Protein 8ZBO (pdb70)

Nearest PDB structures (foldseek):
  8zbo-assembly1_C  TM=1.005E+00  e=2.434E-47  Stylocoeniella armata
  8pei-assembly2_B  TM=9.974E-01  e=9.438E-43  Stylocoeniella armata
  8u22-assembly1_A  TM=9.837E-01  e=3.611E-34  Corynactis californica
  7swu-assembly1_A  TM=9.879E-01  e=1.272E-33  Stylophora pistillata
  8u24-assembly1_A  TM=9.812E-01  e=9.673E-34  Corynactis californica

B-factor: mean 27.77, std 12.43, range [9.52, 83.27]

Solvent-accessible surface area: 16953 Å² total

Foldseek 3Di:
DQDQKFKEWEWEWEAAARQTWIKIKIWMARQQQLKIKIKMFIPGRPLDLWAPQVCQVVRAQSRANEDPPFDDLQVVLPPVGKKKKKWKAWPVGKIKIKIWGWHDDPRYTYIYMYMYIHDDDCPDCTSNRFFAAKDWWKWKWADDPNWIKTKIWIWTAGPVGHTIIMIMIMTMGRPDDDDHGHIWMKIKDKHKDDRPSGMIMMMMGIYIGRYD/DDQKFKEWEWEWEAAANQTWIKIKIWMARQQQLKIKIKMFTPPRPLPQWAPVVCQVVSAQSRANEPPGPQVVLPPVGKKKKKKKAWPQGKIWIKIWGWHDDPRYTYIYMYTYIHDDDCPDCTSNVFWAFKDWWKWKWAADPNWIKTKTWTWTAGHPGDIIIMIMIMTMGRPVDHIWMKIKGKHKDDRPSGMIMMMMGIYIGD

Secondary structure (DSSP, 8-state):
--SSEEEEEEEEEEETTEEEEEEEEEEEEGGGTEEEEEEEEEESPSPSS-THHHHTT--TTSSB----HHHHTTTT-EEEEEEEEETTS-EEEEEEEEEEETTEEEEEEEEEEE---TTSTTTTT-EEEEPPEEEEEEEETTEEEEEEEEEEEETTS-EEEEEEEEEEEE----SEEEEEEEEEES--SSEEEEEEEEEEE-/---SSEEEEEEEEEEETTEEEEEEEEEEEEGGGTEEEEEEEEEESPSPSS-GGGTGGG--TTSSBPPTTS--HHHHTTTT-EEEEEEEEETTS-EEEEEEEEEEETTEEEEEEEEEEE---TTSTTTTT-EEEEPPEEEEEEEETTEEEEEEEEEEEETTS-EEEEEEEEEEEESS--PPPPSEEEEEEEEEES--SSEEEEEEEEEEES--

Radius of gyration: 23.5 Å; Cα contacts (8 Å, |Δi|>4): 1172; chains: 2; bounding box: 64×72×38 Å

Sequence (414 aa):
YIPDDMELIFHMDGNVNGHYFTIVATGKAKPYEGKQNLKATVTKGAPLPFSTDILSTVMNRGIVHYPPGIPDYFKQSFPEGYSWERTMAFEDGGFGTVSADIKLKDNTFIHTSMFHGTNFPADGPVMQRKTIQWEKSIEKMTVSDGIVKGDITMFLLLEGGGKYRAQFHTSYKAKKVVEMPQSHYVEHSIERTNDDGTQFELNEHAVARLNEIPDDMELIFHMDGNVNGHYFTIVATGKAKPYEGKQNLKATVTKGAPLPFSTDILSTVMNRGIVHYPPDYFKQSFPEGYSWERTMAFEDGGFGTVSSADIKLKDNTFIHTSMFHGTNFPADGPVMQRKTIQWEKSIEKMTVSDGIVKGDITMFLLLEGGGGKYRAQFHTSYKAKKPQSHYVEHSIERTNDDGTQFELNEHAVARL

Structure (mmCIF, N/CA/C/O backbone):
data_8ZBO
#
_entry.id   8ZBO
#
_cell.length_a   53.652
_cell.length_b   81.254
_cell.length_c   98.813
_cell.angle_alpha   90.00
_cell.angle_beta   90.00
_cell.angle_gamma   90.00
#
_symmetry.space_group_name_H-M   'P 21 21 21'
#
loop_
_entity.id
_entity.type
_entity.pdbx_description
1 polymer 'F97M variant of the biphotochromic fluorescent protein moxSAASoti'
2 non-polymer 'NITRATE ION'
3 non-polymer 1,2-ETHANEDIOL
4 non-polymer 'TRIETHYLENE GLYCOL'
5 water water
#
loop_
_atom_site.group_PDB
_atom_site.id
_atom_site.type_symbol
_atom_site.label_atom_id
_atom_site.label_alt_id
_atom_site.label_comp_id
_atom_site.label_asym_id
_atom_site.label_entity_id
_atom_site.label_seq_id
_atom_site.pdbx_PDB_ins_code
_atom_site.Cartn_x
_atom_site.Cartn_y
_atom_site.Cartn_z
_atom_site.occupancy
_atom_site.B_iso_or_equiv
_atom_site.auth_seq_id
_atom_site.auth_comp_id
_atom_site.auth_asym_id
_atom_site.auth_atom_id
_atom_site.pdbx_PDB_model_num
ATOM 1 N N . TYR A 1 8 ? 15.785 7.995 -5.616 1.00 55.61 7 TYR C N 1
ATOM 2 C CA . TYR A 1 8 ? 15.355 9.116 -6.520 1.00 54.52 7 TYR C CA 1
ATOM 3 C C . TYR A 1 8 ? 13.957 9.617 -6.145 1.00 50.31 7 TYR C C 1
ATOM 4 O O . TYR A 1 8 ? 13.704 10.823 -6.224 1.00 52.26 7 TYR C O 1
ATOM 13 N N . ILE A 1 9 ? 13.040 8.687 -5.829 1.00 44.11 8 ILE C N 1
ATOM 14 C CA . ILE A 1 9 ? 11.678 9.010 -5.442 1.00 36.92 8 ILE C CA 1
ATOM 15 C C . ILE A 1 9 ? 11.603 8.789 -3.926 1.00 36.89 8 ILE C C 1
ATOM 16 O O . ILE A 1 9 ? 11.680 7.649 -3.426 1.00 33.09 8 ILE C O 1
ATOM 21 N N . PRO A 1 10 ? 11.661 9.879 -3.120 1.00 35.42 9 PRO C N 1
ATOM 22 C CA . PRO A 1 10 ? 11.564 9.752 -1.665 1.00 35.98 9 PRO C CA 1
ATOM 23 C C . PRO A 1 10 ? 10.083 9.562 -1.313 1.00 31.09 9 PRO C C 1
ATOM 24 O O . PRO A 1 10 ? 9.217 9.564 -2.186 1.00 25.59 9 PRO C O 1
ATOM 28 N N . ASP A 1 11 ? 9.846 9.287 -0.036 1.00 29.44 10 ASP C N 1
ATOM 29 C CA . ASP A 1 11 ? 8.521 8.954 0.456 1.00 29.17 10 ASP C CA 1
ATOM 30 C C . ASP A 1 11 ? 7.590 10.154 0.356 1.00 26.39 10 ASP C C 1
ATOM 31 O O . ASP A 1 11 ? 6.389 9.947 0.187 1.00 25.28 10 ASP C O 1
ATOM 36 N N . ASP A 1 12 ? 8.125 11.376 0.552 1.00 26.22 11 ASP C N 1
ATOM 37 C CA . ASP A 1 12 ? 7.344 12.597 0.476 1.00 26.72 11 ASP C CA 1
ATOM 38 C C . ASP A 1 12 ? 7.946 13.502 -0.592 1.00 25.98 11 ASP C C 1
ATOM 39 O O . ASP A 1 12 ? 9.134 13.755 -0.541 1.00 26.11 11 ASP C O 1
ATOM 44 N N . MET A 1 13 ? 7.097 14.022 -1.460 1.00 22.70 12 MET C N 1
ATOM 45 C CA . MET A 1 13 ? 7.473 14.869 -2.572 1.00 25.15 12 MET C CA 1
ATOM 46 C C . MET A 1 13 ? 6.591 16.095 -2.687 1.00 24.41 12 MET C C 1
ATOM 47 O O . MET A 1 13 ? 5.423 16.062 -2.294 1.00 22.70 12 MET C O 1
ATOM 52 N N . GLU A 1 14 ? 7.188 17.164 -3.254 1.00 24.25 13 GLU C N 1
ATOM 53 C CA . GLU A 1 14 ? 6.466 18.360 -3.660 1.00 23.96 13 GLU C CA 1
ATOM 54 C C . GLU A 1 14 ? 6.063 18.214 -5.108 1.00 20.32 13 GLU C C 1
ATOM 55 O O . GLU A 1 14 ? 6.761 17.524 -5.844 1.00 17.13 13 GLU C O 1
ATOM 61 N N . LEU A 1 15 ? 5.002 18.928 -5.523 1.00 18.81 14 LEU C N 1
ATOM 62 C CA . LEU A 1 15 ? 4.479 18.891 -6.887 1.00 16.70 14 LEU C CA 1
ATOM 63 C C . LEU A 1 15 ? 4.364 20.325 -7.369 1.00 17.52 14 LEU C C 1
ATOM 64 O O . LEU A 1 15 ? 3.868 21.201 -6.642 1.00 15.83 14 LEU C O 1
ATOM 69 N N . ILE A 1 16 ? 4.791 20.552 -8.611 1.00 17.01 15 ILE C N 1
ATOM 70 C CA . ILE A 1 16 ? 4.584 21.817 -9.283 1.00 19.19 15 ILE C CA 1
ATOM 71 C C . ILE A 1 16 ? 3.943 21.508 -10.629 1.00 18.04 15 ILE C C 1
ATOM 72 O O . ILE A 1 16 ? 4.403 20.577 -11.293 1.00 16.45 15 ILE C O 1
ATOM 77 N N . PHE A 1 17 ? 2.931 22.316 -11.047 1.00 15.75 16 PHE C N 1
ATOM 78 C CA . PHE A 1 17 ? 2.243 22.108 -12.317 1.00 15.11 16 PHE C CA 1
ATOM 79 C C . PHE A 1 17 ? 2.181 23.403 -13.118 1.00 15.78 16 PHE C C 1
ATOM 80 O O . PHE A 1 17 ? 1.953 24.477 -12.563 1.00 15.58 16 PHE C O 1
ATOM 88 N N . HIS A 1 18 ? 2.359 23.276 -14.452 1.00 15.09 17 HIS C N 1
ATOM 89 C CA . HIS A 1 18 ? 2.007 24.299 -15.407 1.00 15.81 17 HIS C CA 1
ATOM 90 C C . HIS A 1 18 ? 1.203 23.598 -16.487 1.00 15.87 17 HIS C C 1
ATOM 91 O O . HIS A 1 18 ? 1.734 22.641 -17.083 1.00 16.49 17 HIS C O 1
ATOM 98 N N . MET A 1 19 ? 0.055 24.181 -16.818 1.00 16.41 18 MET C N 1
ATOM 99 C CA . MET A 1 19 ? -0.789 23.705 -17.909 1.00 16.31 18 MET C CA 1
ATOM 100 C C . MET A 1 19 ? -1.196 24.860 -18.820 1.00 17.33 18 MET C C 1
ATOM 101 O O . MET A 1 19 ? -1.670 25.911 -18.322 1.00 15.87 18 MET C O 1
ATOM 106 N N . ASP A 1 20 ? -0.957 24.667 -20.134 1.00 16.51 19 ASP C N 1
ATOM 107 C CA . ASP A 1 20 ? -1.518 25.487 -21.198 1.00 20.67 19 ASP C CA 1
ATOM 108 C C . ASP A 1 20 ? -2.683 24.705 -21.841 1.00 22.52 19 ASP C C 1
ATOM 109 O O . ASP A 1 20 ? -2.547 23.534 -22.199 1.00 18.76 19 ASP C O 1
ATOM 114 N N . GLY A 1 21 ? -3.825 25.360 -22.036 1.00 20.84 20 GLY C N 1
ATOM 115 C CA . GLY A 1 21 ? 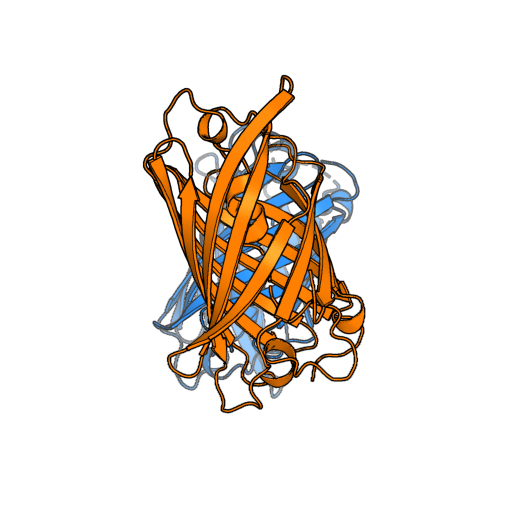-4.906 24.639 -22.668 1.00 22.08 20 GLY C CA 1
ATOM 116 C C . GLY A 1 21 ? -5.878 25.499 -23.474 1.00 21.19 20 GLY C C 1
ATOM 117 O O . GLY A 1 21 ? -5.847 26.732 -23.415 1.00 17.25 20 GLY C O 1
ATOM 118 N N . ASN A 1 22 ? -6.748 24.786 -24.173 1.00 18.47 21 ASN C N 1
ATOM 119 C CA . ASN A 1 22 ? -7.823 25.366 -24.940 1.00 20.45 21 ASN C CA 1
ATOM 120 C C . ASN A 1 22 ? -9.014 24.402 -24.865 1.00 21.16 21 ASN C C 1
ATOM 121 O O . ASN A 1 22 ? -8.868 23.256 -25.260 1.00 19.51 21 ASN C O 1
ATOM 126 N N . VAL A 1 23 ? -10.228 24.861 -24.503 1.00 20.66 22 VAL C N 1
ATOM 127 C CA . VAL A 1 23 ? -11.424 24.029 -24.589 1.00 17.96 22 VAL C CA 1
ATOM 128 C C . VAL A 1 23 ? -12.431 24.767 -25.403 1.00 19.46 22 VAL C C 1
ATOM 129 O O . VAL A 1 23 ? -12.773 25.889 -25.048 1.00 20.72 22 VAL C O 1
ATOM 133 N N . ASN A 1 24 ? -12.813 24.217 -26.564 1.00 21.69 23 ASN C N 1
ATOM 134 C CA . ASN A 1 24 ? -13.812 24.846 -27.432 1.00 22.44 23 ASN C CA 1
ATOM 135 C C . ASN A 1 24 ? -13.374 26.241 -27.884 1.00 24.05 23 ASN C C 1
ATOM 136 O O . ASN A 1 24 ? -14.214 27.111 -28.063 1.00 20.60 23 ASN C O 1
ATOM 141 N N . GLY A 1 25 ? -12.070 26.482 -28.014 1.00 22.00 24 GLY C N 1
ATOM 142 C CA . GLY A 1 25 ? -11.550 27.804 -28.384 1.00 24.07 24 GLY C CA 1
ATOM 143 C C . GLY A 1 25 ? -11.304 28.762 -27.190 1.00 22.95 24 GLY C C 1
ATOM 144 O O . GLY A 1 25 ? -10.846 29.910 -27.397 1.00 24.34 24 GLY C O 1
ATOM 145 N N . HIS A 1 26 ? -11.647 28.371 -25.961 1.00 21.78 25 HIS C N 1
ATOM 146 C CA . HIS A 1 26 ? -11.340 29.222 -24.810 1.00 22.53 25 HIS C CA 1
ATOM 147 C C . HIS A 1 26 ? -9.947 28.816 -24.309 1.00 21.19 25 HIS C C 1
ATOM 148 O O . HIS A 1 26 ? -9.849 27.746 -23.718 1.00 19.40 25 HIS C O 1
ATOM 155 N N . TYR A 1 27 ? -8.981 29.740 -24.355 1.00 21.41 26 TYR C N 1
ATOM 156 C CA . TYR A 1 27 ? -7.616 29.490 -23.914 1.00 20.71 26 TYR C CA 1
ATOM 157 C C . TYR A 1 27 ? -7.500 29.791 -22.434 1.00 21.50 26 TYR C C 1
ATOM 158 O O . TYR A 1 27 ? -8.136 30.740 -21.897 1.00 20.16 26 TYR C O 1
ATOM 167 N N . PHE A 1 28 ? -6.637 29.024 -21.762 1.00 17.66 27 PHE C N 1
ATOM 168 C CA . PHE A 1 28 ? -6.348 29.244 -20.354 1.00 16.87 27 PHE C CA 1
ATOM 169 C C . PHE A 1 28 ? -4.948 28.760 -19.997 1.00 16.52 27 PHE C C 1
ATOM 170 O O . PHE A 1 28 ? -4.383 27.951 -20.720 1.00 15.39 27 PHE C O 1
ATOM 178 N N . THR A 1 29 ? -4.516 29.169 -18.800 1.00 16.55 28 THR C N 1
ATOM 179 C CA . THR A 1 29 ? -3.310 28.656 -18.159 1.00 15.70 28 THR C CA 1
ATOM 180 C C . THR A 1 29 ? -3.635 28.375 -16.711 1.00 15.80 28 THR C C 1
ATOM 181 O O . THR A 1 29 ? -4.364 29.176 -16.082 1.00 17.30 28 THR C O 1
ATOM 185 N N . ILE A 1 30 ? -3.048 27.291 -16.179 1.00 14.65 29 ILE C N 1
ATOM 186 C CA . ILE A 1 30 ? -3.187 26.870 -14.811 1.00 15.91 29 ILE C CA 1
ATOM 187 C C . ILE A 1 30 ? -1.803 26.644 -14.245 1.00 19.14 29 ILE C C 1
ATOM 188 O O . ILE A 1 30 ? -0.980 26.041 -14.911 1.00 17.23 29 ILE C O 1
ATOM 193 N N . VAL A 1 31 ? -1.581 27.180 -13.035 1.00 20.65 30 VAL C N 1
ATOM 194 C CA . VAL A 1 31 ? -0.467 26.793 -12.201 1.00 20.35 30 VAL C CA 1
ATOM 195 C C . VAL A 1 31 ? -1.038 26.089 -10.964 1.00 20.54 30 VAL C C 1
ATOM 196 O O . VAL A 1 31 ? -2.192 26.314 -10.593 1.00 19.88 30 VAL C O 1
ATOM 200 N N . ALA A 1 32 ? -0.239 25.215 -10.390 1.00 17.17 31 ALA C N 1
ATOM 201 C CA . ALA A 1 32 ? -0.655 24.502 -9.214 1.00 16.81 31 ALA C CA 1
ATOM 202 C C . ALA A 1 32 ? 0.545 24.003 -8.447 1.00 15.29 31 ALA C C 1
ATOM 203 O O . ALA A 1 32 ? 1.649 23.856 -8.979 1.00 14.18 31 ALA C O 1
ATOM 205 N N . THR A 1 33 ? 0.335 23.862 -7.114 1.00 19.45 32 THR C N 1
ATOM 206 C CA . THR A 1 33 ? 1.294 23.214 -6.235 1.00 18.39 32 THR C CA 1
ATOM 207 C C . THR A 1 33 ? 0.601 22.196 -5.377 1.00 18.30 32 THR C C 1
ATOM 208 O O . THR A 1 33 ? -0.597 22.290 -5.112 1.00 17.51 32 THR C O 1
ATOM 212 N N . GLY A 1 34 ? 1.389 21.205 -4.958 1.00 19.59 33 GLY C N 1
ATOM 213 C CA . GLY A 1 34 ? 0.839 20.161 -4.115 1.00 18.87 33 GLY C CA 1
ATOM 214 C C . GLY A 1 34 ? 1.897 19.246 -3.526 1.00 18.33 33 GLY C C 1
ATOM 215 O O . GLY A 1 34 ? 3.038 19.585 -3.444 1.00 18.77 33 GLY C O 1
ATOM 216 N N . LYS A 1 35 ? 1.472 18.073 -3.086 1.00 17.09 34 LYS C N 1
ATOM 217 C CA . LYS A 1 35 ? 2.316 17.188 -2.333 1.00 18.36 34 LYS C CA 1
ATOM 218 C C . LYS A 1 35 ? 1.929 15.776 -2.679 1.00 16.71 34 LYS C C 1
ATOM 219 O O . LYS A 1 35 ? 0.765 15.531 -3.058 1.00 15.41 34 LYS C O 1
ATOM 225 N N . ALA A 1 36 ? 2.882 14.869 -2.528 1.00 17.46 35 ALA C N 1
ATOM 226 C CA . ALA A 1 36 ? 2.616 13.439 -2.744 1.00 17.04 35 ALA C CA 1
ATOM 227 C C . ALA A 1 36 ? 3.391 12.561 -1.777 1.00 20.16 35 ALA C C 1
ATOM 228 O O . ALA A 1 36 ? 4.443 12.925 -1.264 1.00 21.17 35 ALA C O 1
ATOM 230 N N . LYS A 1 37 ? 2.835 11.354 -1.613 1.00 20.47 36 LYS C N 1
ATOM 231 C CA . LYS A 1 37 ? 3.467 10.226 -1.021 1.00 22.11 36 LYS C CA 1
ATOM 232 C C . LYS A 1 37 ? 3.359 9.128 -2.093 1.00 22.91 36 LYS C C 1
ATOM 233 O O . LYS A 1 37 ? 2.397 8.338 -2.100 1.00 18.50 36 LYS C O 1
ATOM 239 N N . PRO A 1 38 ? 4.374 9.035 -2.994 1.00 22.98 37 PRO C N 1
ATOM 240 C CA . PRO A 1 38 ? 4.311 8.130 -4.148 1.00 22.78 37 PRO C CA 1
ATOM 241 C C . PRO A 1 38 ? 4.094 6.638 -3.823 1.00 22.08 37 PRO C C 1
ATOM 242 O O . PRO A 1 38 ? 3.297 5.977 -4.529 1.00 19.89 37 PRO C O 1
ATOM 246 N N . TYR A 1 39 ? 4.718 6.161 -2.758 1.00 23.28 38 TYR C N 1
ATOM 247 C CA . TYR A 1 39 ? 4.616 4.754 -2.367 1.00 26.09 38 TYR C CA 1
ATOM 248 C C . TYR A 1 39 ? 3.229 4.452 -1.755 1.00 27.86 38 TYR C C 1
ATOM 249 O O . TYR A 1 39 ? 2.802 3.304 -1.804 1.00 27.02 38 TYR C O 1
ATOM 258 N N . GLU A 1 40 ? 2.498 5.470 -1.240 1.00 26.50 39 GLU C N 1
ATOM 259 C CA . GLU A 1 40 ? 1.120 5.304 -0.798 1.00 25.02 39 GLU C CA 1
ATOM 260 C C . GLU A 1 40 ? 0.095 5.650 -1.873 1.00 23.52 39 GLU C C 1
ATOM 261 O O . GLU A 1 40 ? -1.087 5.594 -1.597 1.00 22.72 39 GLU C O 1
ATOM 267 N N . GLY A 1 41 ? 0.540 5.956 -3.102 1.00 21.74 40 GLY C N 1
ATOM 268 C CA . GLY A 1 41 ? -0.285 6.342 -4.222 1.00 21.24 40 GLY C CA 1
ATOM 269 C C . GLY A 1 41 ? -1.125 7.586 -3.981 1.00 17.96 40 GLY C C 1
ATOM 270 O O . GLY A 1 41 ? -2.157 7.674 -4.630 1.00 20.09 40 GLY C O 1
ATOM 271 N N . LYS A 1 42 ? -0.689 8.504 -3.088 1.00 18.92 41 LYS C N 1
ATOM 272 C CA . LYS A 1 42 ? -1.484 9.647 -2.632 1.00 18.79 41 LYS C CA 1
ATOM 273 C C . LYS A 1 42 ? -0.898 10.942 -3.184 1.00 17.84 41 LYS C C 1
ATOM 274 O O . LYS A 1 42 ? 0.310 11.171 -3.126 1.00 16.28 41 LYS C O 1
ATOM 280 N N . GLN A 1 43 ? -1.786 11.815 -3.633 1.00 17.37 42 GLN C N 1
ATOM 281 C CA . GLN A 1 43 ? -1.349 13.158 -3.973 1.00 18.19 42 GLN C CA 1
ATOM 282 C C . GLN A 1 43 ? -2.507 14.131 -3.918 1.00 17.09 42 GLN C C 1
ATOM 283 O O . GLN A 1 43 ? -3.661 13.736 -3.990 1.00 17.07 42 GLN C O 1
ATOM 289 N N . ASN A 1 44 ? -2.170 15.424 -3.766 1.00 17.56 43 ASN C N 1
ATOM 290 C CA . ASN A 1 44 ? -3.178 16.466 -3.775 1.00 17.62 43 ASN C CA 1
ATOM 291 C C . ASN A 1 44 ? -2.527 17.722 -4.333 1.00 16.68 43 ASN C C 1
ATOM 292 O O . ASN A 1 44 ? -1.296 17.919 -4.246 1.00 16.43 43 ASN C O 1
ATOM 297 N N . LEU A 1 45 ? -3.375 18.635 -4.765 1.00 15.45 44 LEU C N 1
ATOM 298 C CA . LEU A 1 45 ? -2.853 19.918 -5.222 1.00 17.15 44 LEU C CA 1
ATOM 299 C C . LEU A 1 45 ? -3.898 21.007 -5.027 1.00 17.34 44 LEU C C 1
ATOM 300 O O . LEU A 1 45 ? -5.100 20.708 -4.879 1.00 15.56 44 LEU C O 1
ATOM 305 N N . LYS A 1 46 ? -3.395 22.242 -5.105 1.00 15.57 45 LYS C N 1
ATOM 306 C CA . LYS A 1 46 ? -4.262 23.400 -5.298 1.00 15.73 45 LYS C CA 1
ATOM 307 C C . LYS A 1 46 ? -3.826 24.196 -6.535 1.00 15.63 45 LYS C C 1
ATOM 308 O O . LYS A 1 46 ? -2.631 24.499 -6.681 1.00 14.89 45 LYS C O 1
ATOM 314 N N . ALA A 1 47 ? -4.799 24.537 -7.360 1.00 14.48 46 ALA C N 1
ATOM 315 C CA . ALA A 1 47 ? -4.598 25.091 -8.680 1.00 17.20 46 ALA C CA 1
ATOM 316 C C . ALA A 1 47 ? -5.198 26.500 -8.746 1.00 18.79 46 ALA C C 1
ATOM 317 O O . ALA A 1 47 ? -6.276 26.770 -8.127 1.00 16.72 46 ALA C O 1
ATOM 319 N N . THR A 1 48 ? -4.514 27.369 -9.515 1.00 17.01 47 THR C N 1
ATOM 320 C CA . THR A 1 48 ? -4.962 28.694 -9.843 1.00 18.18 47 THR C CA 1
ATOM 321 C C . THR A 1 48 ? -4.930 28.872 -11.355 1.00 18.21 47 THR C C 1
ATOM 322 O O . THR A 1 48 ? -3.920 28.606 -12.007 1.00 17.40 47 THR C O 1
ATOM 326 N N . VAL A 1 49 ? -6.048 29.352 -11.880 1.00 15.95 48 VAL C N 1
ATOM 327 C CA . VAL A 1 49 ? -6.194 29.731 -13.270 1.00 16.27 48 VAL C CA 1
ATOM 328 C C . VAL A 1 49 ? -5.626 31.129 -13.441 1.00 16.80 48 VAL C C 1
ATOM 329 O O . VAL A 1 49 ? -6.239 32.085 -12.982 1.00 16.68 48 VAL C O 1
ATOM 333 N N . THR A 1 50 ? -4.452 31.263 -14.098 1.00 15.13 49 THR C N 1
ATOM 334 C CA . THR A 1 50 ? -3.783 32.550 -14.219 1.00 16.82 49 THR C CA 1
ATOM 335 C C . THR A 1 50 ? -4.115 33.258 -15.518 1.00 17.69 49 THR C C 1
ATOM 336 O O . THR A 1 50 ? -3.823 34.455 -15.610 1.00 21.72 49 THR C O 1
ATOM 340 N N . LYS A 1 51 ? -4.677 32.566 -16.505 1.00 17.18 50 LYS C N 1
ATOM 341 C CA . LYS A 1 51 ? -5.128 33.195 -17.734 1.00 20.62 50 LYS C CA 1
ATOM 342 C C . LYS A 1 51 ? -6.440 32.514 -18.113 1.00 19.07 50 LYS C C 1
ATOM 343 O O . LYS A 1 51 ? -6.507 31.296 -18.016 1.00 16.89 50 LYS C O 1
ATOM 347 N N . GLY A 1 52 ? -7.461 33.328 -18.466 1.00 19.57 51 GLY C N 1
ATOM 348 C CA . GLY A 1 52 ? -8.701 32.744 -18.966 1.00 20.95 51 GLY C CA 1
ATOM 349 C C . GLY A 1 52 ? -9.640 32.261 -17.846 1.00 20.08 51 GLY C C 1
ATOM 350 O O . GLY A 1 52 ? -10.601 31.496 -18.075 1.00 19.61 51 GLY C O 1
ATOM 351 N N . ALA A 1 53 ? -9.515 32.890 -16.670 1.00 18.81 52 ALA C N 1
ATOM 352 C CA . ALA A 1 53 ? -10.375 32.560 -15.547 1.00 17.81 52 ALA C CA 1
ATOM 353 C C . ALA A 1 53 ? -11.637 33.441 -15.633 1.00 20.67 52 ALA C C 1
ATOM 354 O O . ALA A 1 53 ? -11.519 34.555 -16.099 1.00 19.86 52 ALA C O 1
ATOM 356 N N . PRO A 1 54 ? -12.838 33.062 -15.129 1.00 21.79 53 PRO C N 1
ATOM 357 C CA . PRO A 1 54 ? -13.116 31.720 -14.621 1.00 23.08 53 PRO C CA 1
ATOM 358 C C . PRO A 1 54 ? -13.239 30.750 -15.774 1.00 22.31 53 PRO C C 1
ATOM 359 O O . PRO A 1 54 ? -13.632 31.146 -16.846 1.00 21.56 53 PRO C O 1
ATOM 363 N N . LEU A 1 55 ? -12.869 29.490 -15.542 1.00 21.84 54 LEU C N 1
ATOM 364 C CA . LEU A 1 55 ? -13.014 28.449 -16.537 1.00 20.32 54 LEU C CA 1
ATOM 365 C C . LEU A 1 55 ? -14.483 28.367 -16.885 1.00 23.35 54 LEU C C 1
ATOM 366 O O . LEU A 1 55 ? -15.290 28.134 -16.004 1.00 23.34 54 LEU C O 1
ATOM 371 N N . PRO A 1 56 ? -14.860 28.513 -18.173 1.00 25.27 55 PRO C N 1
ATOM 372 C CA . PRO A 1 56 ? -16.247 28.300 -18.599 1.00 26.54 55 PRO C CA 1
ATOM 373 C C . PRO A 1 56 ? -16.635 26.867 -18.999 1.00 24.04 55 PRO C C 1
ATOM 374 O O . PRO A 1 56 ? -17.664 26.666 -19.635 1.00 35.02 55 PRO C O 1
ATOM 378 N N . PHE A 1 57 ? -15.905 25.884 -18.508 1.00 18.50 56 PHE C N 1
ATOM 379 C CA . PHE A 1 57 ? -16.185 24.494 -18.736 1.00 19.89 56 PHE C CA 1
ATOM 380 C C . PHE A 1 57 ? -15.842 23.739 -17.461 1.00 21.94 56 PHE C C 1
ATOM 381 O O . PHE A 1 57 ? -15.176 24.289 -16.567 1.00 22.99 56 PHE C O 1
ATOM 389 N N . SER A 1 58 ? -16.307 22.471 -17.435 1.00 21.58 57 SER C N 1
ATOM 390 C CA . SER A 1 58 ? -16.104 21.552 -16.335 1.00 18.15 57 SER C CA 1
ATOM 391 C C . SER A 1 58 ? -14.615 21.385 -16.034 1.00 15.68 57 SER C C 1
ATOM 392 O O . SER A 1 58 ? -13.907 20.851 -16.855 1.00 16.42 57 SER C O 1
ATOM 395 N N . THR A 1 59 ? -14.220 21.634 -14.801 1.00 15.22 58 THR C N 1
ATOM 396 C CA . THR A 1 59 ? -12.872 21.326 -14.328 1.00 17.57 58 THR C CA 1
ATOM 397 C C . THR A 1 59 ? -12.548 19.833 -14.455 1.00 16.18 58 THR C C 1
ATOM 398 O O . THR A 1 59 ? -11.366 19.438 -14.646 1.00 14.80 58 THR C O 1
ATOM 402 N N . ASP A 1 60 ? -13.582 18.993 -14.337 1.00 15.42 59 ASP C N 1
ATOM 403 C CA . ASP A 1 60 ? -13.371 17.565 -14.371 1.00 16.22 59 ASP C CA 1
ATOM 404 C C . ASP A 1 60 ? -12.796 17.036 -15.708 1.00 14.40 59 ASP C C 1
ATOM 405 O O . ASP A 1 60 ? -12.278 15.918 -15.736 1.00 13.23 59 ASP C O 1
ATOM 410 N N . ILE A 1 61 ? -12.906 17.790 -16.815 1.00 16.56 60 ILE C N 1
ATOM 411 C CA . ILE A 1 61 ? -12.262 17.373 -18.043 1.00 18.17 60 ILE C CA 1
ATOM 412 C C . ILE A 1 61 ? -10.757 17.589 -17.981 1.00 17.01 60 ILE C C 1
ATOM 413 O O . ILE A 1 61 ? -10.043 16.946 -18.770 1.00 19.33 60 ILE C O 1
ATOM 418 N N . LEU A 1 62 ? -10.245 18.381 -17.040 1.00 16.22 61 LEU C N 1
ATOM 419 C CA . LEU A 1 62 ? -8.793 18.482 -16.970 1.00 16.16 61 LEU C CA 1
ATOM 420 C C . LEU A 1 62 ? -8.172 17.937 -15.691 1.00 15.42 61 LEU C C 1
ATOM 421 O O . LEU A 1 62 ? -6.943 17.926 -15.566 1.00 16.93 61 LEU C O 1
ATOM 426 N N . SER A 1 63 ? -8.992 17.482 -14.728 1.00 15.38 62 SER C N 1
ATOM 427 C CA . SER A 1 63 ? -8.448 17.061 -13.440 1.00 16.79 62 SER C CA 1
ATOM 428 C C . SER A 1 63 ? -7.503 15.863 -13.602 1.00 15.17 62 SER C C 1
ATOM 429 O O . SER A 1 63 ? -6.438 15.869 -12.963 1.00 17.09 62 SER C O 1
ATOM 432 N N . THR A 1 64 ? -7.767 14.970 -14.596 1.00 15.13 63 THR C N 1
ATOM 433 C CA . THR A 1 64 ? -6.924 13.808 -14.801 1.00 16.48 63 THR C CA 1
ATOM 434 C C . THR A 1 64 ? -5.630 14.167 -15.551 1.00 16.42 63 THR C C 1
ATOM 435 O O . THR A 1 64 ? -4.712 13.339 -15.665 1.00 15.11 63 THR C O 1
ATOM 439 N N . VAL A 1 65 ? -5.564 15.376 -16.135 1.00 18.03 64 VAL C N 1
ATOM 440 C CA . VAL A 1 65 ? -4.350 15.908 -16.721 1.00 15.82 64 VAL C CA 1
ATOM 441 C C . VAL A 1 65 ? -3.320 16.108 -15.611 1.00 14.97 64 VAL C C 1
ATOM 442 O O . VAL A 1 65 ? -2.154 15.743 -15.735 1.00 18.49 64 VAL C O 1
ATOM 446 N N . MET A 1 66 ? -3.738 16.697 -14.495 1.00 16.33 65 MET C N 1
ATOM 447 C CA . MET A 1 66 ? -2.813 16.982 -13.414 1.00 19.58 65 MET C CA 1
ATOM 448 C C . MET A 1 66 ? -2.680 15.814 -12.449 1.00 18.60 65 MET C C 1
ATOM 449 O O . MET A 1 66 ? -1.614 15.729 -11.844 1.00 15.88 65 MET C O 1
ATOM 479 N N . ASN A 1 68 ? 0.078 11.404 -13.099 1.00 15.83 69 ASN C N 1
ATOM 480 C CA . ASN A 1 68 ? 1.461 10.993 -12.886 1.00 17.76 69 ASN C CA 1
ATOM 481 C C . ASN A 1 68 ? 1.386 9.582 -12.348 1.00 21.21 69 ASN C C 1
ATOM 482 O O . ASN A 1 68 ? 1.169 9.338 -11.154 1.00 21.58 69 ASN C O 1
ATOM 487 N N . ARG A 1 69 ? 1.706 8.635 -13.229 1.00 21.97 70 ARG C N 1
ATOM 488 C CA . ARG A 1 69 ? 1.575 7.217 -12.858 1.00 26.47 70 ARG C CA 1
ATOM 489 C C . ARG A 1 69 ? 2.741 6.766 -11.998 1.00 20.59 70 ARG C C 1
ATOM 490 O O . ARG A 1 69 ? 2.777 5.640 -11.555 1.00 20.63 70 ARG C O 1
ATOM 498 N N . GLY A 1 70 ? 3.716 7.643 -11.683 1.00 21.01 71 GLY C N 1
ATOM 499 C CA . GLY A 1 70 ? 4.664 7.422 -10.605 1.00 21.37 71 GLY C CA 1
ATOM 500 C C . GLY A 1 70 ? 4.043 7.486 -9.196 1.00 20.21 71 GLY C C 1
ATOM 501 O O . GLY A 1 70 ? 4.626 7.003 -8.233 1.00 21.68 71 GLY C O 1
ATOM 502 N N . ILE A 1 71 ? 2.849 8.044 -9.059 1.00 20.10 72 ILE C N 1
ATOM 503 C CA . ILE A 1 71 ? 2.201 8.226 -7.773 1.00 19.36 72 ILE C CA 1
ATOM 504 C C . ILE A 1 71 ? 1.089 7.195 -7.677 1.00 20.57 72 ILE C C 1
ATOM 505 O O . ILE A 1 71 ? -0.102 7.493 -7.872 1.00 21.27 72 ILE C O 1
ATOM 510 N N . VAL A 1 72 ? 1.543 5.962 -7.579 1.00 20.72 73 VAL C N 1
ATOM 511 C CA . VAL A 1 72 ? 0.691 4.783 -7.519 1.00 20.91 73 VAL C CA 1
ATOM 512 C C . VAL A 1 72 ? 1.364 3.867 -6.522 1.00 19.66 73 VAL C C 1
ATOM 513 O O . VAL A 1 72 ? 2.586 3.735 -6.577 1.00 20.44 73 VAL C O 1
ATOM 517 N N . HIS A 1 73 ? 0.584 3.233 -5.633 1.00 20.01 74 HIS C N 1
ATOM 518 C CA . HIS A 1 73 ? 1.120 2.197 -4.799 1.00 21.60 74 HIS C CA 1
ATOM 519 C C . HIS A 1 73 ? 1.246 0.950 -5.671 1.00 24.19 74 HIS C C 1
ATOM 520 O O . HIS A 1 73 ? 0.221 0.402 -6.113 1.00 22.59 74 HIS C O 1
ATOM 527 N N . TYR A 1 74 ? 2.507 0.518 -5.906 1.00 27.57 75 TYR C N 1
ATOM 528 C CA . TYR A 1 74 ? 2.793 -0.751 -6.593 1.00 30.53 75 TYR C CA 1
ATOM 529 C C . TYR A 1 74 ? 3.195 -1.778 -5.558 1.00 32.85 75 TYR C C 1
ATOM 530 O O . TYR A 1 74 ? 4.147 -1.507 -4.893 1.00 35.66 75 TYR C O 1
ATOM 539 N N . PRO A 1 75 ? 2.540 -2.963 -5.475 1.00 33.83 76 PRO C N 1
ATOM 540 C CA . PRO A 1 75 ? 2.901 -3.987 -4.521 1.00 40.17 76 PRO C CA 1
ATOM 541 C C . PRO A 1 75 ? 4.111 -4.735 -5.084 1.00 43.29 76 PRO C C 1
ATOM 542 O O . PRO A 1 75 ? 4.412 -4.641 -6.283 1.00 40.21 76 PRO C O 1
ATOM 546 N N . PRO A 1 76 ? 4.782 -5.579 -4.289 1.00 48.51 77 PRO C N 1
ATOM 547 C CA . PRO A 1 76 ? 5.859 -6.411 -4.845 1.00 54.08 77 PRO C CA 1
ATOM 548 C C . PRO A 1 76 ? 5.355 -7.249 -6.031 1.00 53.42 77 PRO C C 1
ATOM 549 O O . PRO A 1 76 ? 4.210 -7.702 -6.035 1.00 57.65 77 PRO C O 1
ATOM 553 N N . GLY A 1 77 ? 6.166 -7.399 -7.082 1.00 52.95 78 GLY C N 1
ATOM 554 C CA . GLY A 1 77 ? 5.883 -8.407 -8.098 1.00 52.55 78 GLY C CA 1
ATOM 555 C C . GLY A 1 77 ? 5.242 -7.848 -9.366 1.00 49.50 78 GLY C C 1
ATOM 556 O O . GLY A 1 77 ? 5.187 -8.551 -10.381 1.00 50.84 78 GLY C O 1
ATOM 557 N N . ILE A 1 78 ? 4.793 -6.593 -9.337 1.00 43.50 79 ILE C N 1
ATOM 558 C CA . ILE A 1 78 ? 4.558 -5.890 -10.591 1.00 44.69 79 ILE C CA 1
ATOM 559 C C . ILE A 1 78 ? 5.659 -4.836 -10.729 1.00 44.38 79 ILE C C 1
ATOM 560 O O . ILE A 1 78 ? 5.696 -3.902 -9.927 1.00 44.64 79 ILE C O 1
ATOM 565 N N . PRO A 1 79 ? 6.567 -4.955 -11.747 1.00 46.55 80 PRO C N 1
ATOM 566 C CA . PRO A 1 79 ? 7.458 -3.852 -12.122 1.00 46.48 80 PRO C CA 1
ATOM 567 C C . PRO A 1 79 ? 6.809 -2.467 -12.230 1.00 44.66 80 PRO C C 1
ATOM 568 O O . PRO A 1 79 ? 5.788 -2.310 -12.911 1.00 38.26 80 PRO C O 1
ATOM 572 N N . ASP A 1 80 ? 7.414 -1.495 -11.532 1.00 41.42 81 ASP C N 1
ATOM 573 C CA . ASP A 1 80 ? 6.937 -0.116 -11.558 1.00 40.09 81 ASP C CA 1
ATOM 574 C C . ASP A 1 80 ? 7.698 0.663 -12.637 1.00 36.26 81 ASP C C 1
ATOM 575 O O . ASP A 1 80 ? 8.753 1.232 -12.377 1.00 32.16 81 ASP C O 1
ATOM 580 N N . TYR A 1 81 ? 7.088 0.761 -13.837 1.00 38.55 82 TYR C N 1
ATOM 581 C CA . TYR A 1 81 ? 7.699 1.463 -14.971 1.00 36.02 82 TYR C CA 1
ATOM 582 C C . TYR A 1 81 ? 7.982 2.929 -14.613 1.00 36.21 82 TYR C C 1
ATOM 583 O O . TYR A 1 81 ? 9.027 3.460 -14.972 1.00 37.37 82 TYR C O 1
ATOM 592 N N . PHE A 1 82 ? 7.027 3.568 -13.905 1.00 34.67 83 PHE C N 1
ATOM 593 C CA . PHE A 1 82 ? 7.006 5.013 -13.753 1.00 31.77 83 PHE C CA 1
ATOM 594 C C . PHE A 1 82 ? 8.110 5.405 -12.772 1.00 29.56 83 PHE C C 1
ATOM 595 O O . PHE A 1 82 ? 8.916 6.244 -13.127 1.00 28.79 83 PHE C O 1
ATOM 603 N N . LYS A 1 83 ? 8.201 4.733 -11.601 1.00 27.60 84 LYS C N 1
ATOM 604 C CA . LYS A 1 83 ? 9.187 5.071 -10.593 1.00 27.97 84 LYS C CA 1
ATOM 605 C C . LYS A 1 83 ? 10.562 4.685 -11.112 1.00 32.10 84 LYS C C 1
ATOM 606 O O . LYS A 1 83 ? 11.479 5.481 -10.964 1.00 31.69 84 LYS C O 1
ATOM 612 N N . GLN A 1 84 ? 10.682 3.537 -11.791 1.00 32.47 85 GLN C N 1
ATOM 613 C CA . GLN A 1 84 ? 11.975 3.178 -12.356 1.00 37.19 85 GLN C CA 1
ATOM 614 C C . GLN A 1 84 ? 12.503 4.182 -13.403 1.00 37.31 85 GLN C C 1
ATOM 615 O O . GLN A 1 84 ? 13.715 4.232 -13.604 1.00 35.59 85 GLN C O 1
ATOM 621 N N . SER A 1 85 ? 11.625 4.926 -14.127 1.00 36.69 86 SER C N 1
ATOM 622 C CA . SER A 1 85 ? 12.079 5.869 -15.168 1.00 36.05 86 SER C CA 1
ATOM 623 C C . SER A 1 85 ? 12.950 7.011 -14.643 1.00 35.69 86 SER C C 1
ATOM 624 O O . SER A 1 85 ? 13.665 7.645 -15.427 1.00 36.31 86 SER C O 1
ATOM 627 N N . PHE A 1 86 ? 12.849 7.330 -13.335 1.00 38.93 87 PHE C N 1
ATOM 628 C CA . PHE A 1 86 ? 13.561 8.470 -12.758 1.00 38.53 87 PHE C CA 1
ATOM 629 C C . PHE A 1 86 ? 14.998 8.050 -12.469 1.00 39.83 87 PHE C C 1
ATOM 630 O O . PHE A 1 86 ? 15.235 6.869 -12.267 1.00 39.83 87 PHE C O 1
ATOM 638 N N . PRO A 1 87 ? 16.014 8.947 -12.503 1.00 40.75 88 PRO C N 1
ATOM 639 C CA . PRO A 1 87 ? 15.842 10.400 -12.688 1.00 41.06 88 PRO C CA 1
ATOM 640 C C . PRO A 1 87 ? 15.450 11.015 -14.044 1.00 36.97 88 PRO C C 1
ATOM 641 O O . PRO A 1 87 ? 15.140 12.193 -14.102 1.00 30.11 88 PRO C O 1
ATOM 645 N N . GLU A 1 88 ? 15.575 10.266 -15.148 1.00 39.64 89 GLU C N 1
ATOM 646 C CA . GLU A 1 88 ? 15.327 10.812 -16.489 1.00 40.26 89 GLU C CA 1
ATOM 647 C C . GLU A 1 88 ? 13.859 11.244 -16.636 1.00 36.09 89 GLU C C 1
ATOM 648 O O . GLU A 1 88 ? 13.530 12.344 -17.095 1.00 34.86 89 GLU C O 1
ATOM 654 N N . GLY A 1 89 ? 12.955 10.411 -16.117 1.00 35.77 90 GLY C N 1
ATOM 655 C CA . GLY A 1 89 ? 11.549 10.760 -16.064 1.00 31.45 90 GLY C CA 1
ATOM 656 C C . GLY A 1 89 ? 10.844 10.247 -17.306 1.00 28.81 90 GLY C C 1
ATOM 657 O O . GLY A 1 89 ? 11.324 9.309 -17.924 1.00 27.12 90 GLY C O 1
ATOM 658 N N . TYR A 1 90 ? 9.658 10.793 -17.603 1.00 26.79 91 TYR C N 1
ATOM 659 C CA . TYR A 1 90 ? 8.844 10.191 -18.636 1.00 24.07 91 TYR C CA 1
ATOM 660 C C . TYR A 1 90 ? 7.875 11.258 -19.124 1.00 23.43 91 TYR C C 1
ATOM 661 O O . TYR A 1 90 ? 7.708 12.312 -18.485 1.00 23.27 91 TYR C O 1
ATOM 670 N N . SER A 1 91 ? 7.328 11.006 -20.308 1.00 21.10 92 SER C N 1
ATOM 671 C CA . SER A 1 91 ? 6.285 11.854 -20.865 1.00 20.53 92 SER C CA 1
ATOM 672 C C . SER A 1 91 ? 5.097 10.975 -21.189 1.00 18.46 92 SER C C 1
ATOM 673 O O . SER A 1 91 ? 5.206 9.751 -21.168 1.00 18.74 92 SER C O 1
ATOM 676 N N . TRP A 1 92 ? 3.969 11.589 -21.473 1.00 15.88 93 TRP C N 1
ATOM 677 C CA . TRP A 1 92 ? 2.814 10.818 -21.852 1.00 16.38 93 TRP C CA 1
ATOM 678 C C . TRP A 1 92 ? 1.906 11.636 -22.747 1.00 17.29 93 TRP C C 1
ATOM 679 O O . TRP A 1 92 ? 1.991 12.898 -22.741 1.00 15.32 93 TRP C O 1
ATOM 690 N N . GLU A 1 93 ? 1.096 10.893 -23.533 1.00 16.46 94 GLU C N 1
ATOM 691 C CA . GLU A 1 93 ? 0.149 11.525 -24.460 1.00 17.06 94 GLU C CA 1
ATOM 692 C C . GLU A 1 93 ? -1.185 10.791 -24.296 1.00 17.11 94 GLU C C 1
ATOM 693 O O . GLU A 1 93 ? -1.202 9.570 -24.189 1.00 15.95 94 GLU C O 1
ATOM 699 N N . ARG A 1 94 ? -2.299 11.523 -24.367 1.00 15.02 95 ARG C N 1
ATOM 700 C CA . ARG A 1 94 ? -3.580 10.877 -24.074 1.00 15.48 95 ARG C CA 1
ATOM 701 C C . ARG A 1 94 ? -4.582 11.367 -25.074 1.00 15.19 95 ARG C C 1
ATOM 702 O O . ARG A 1 94 ? -4.544 12.579 -25.415 1.00 14.62 95 ARG C O 1
ATOM 710 N N . THR A 1 95 ? -5.465 10.441 -25.468 1.00 16.29 96 THR C N 1
ATOM 711 C CA . THR A 1 95 ? -6.614 10.733 -26.281 1.00 18.47 96 THR C CA 1
ATOM 712 C C . THR A 1 95 ? -7.854 10.470 -25.417 1.00 18.87 96 THR C C 1
ATOM 713 O O . THR A 1 95 ? -7.999 9.402 -24.794 1.00 19.03 96 THR C O 1
ATOM 717 N N . MET A 1 96 ? -8.811 11.389 -25.475 1.00 17.23 97 MET C N 1
ATOM 718 C CA . MET A 1 96 ? -9.986 11.303 -24.639 1.00 19.46 97 MET C CA 1
ATOM 719 C C . MET A 1 96 ? -11.221 11.385 -25.516 1.00 16.67 97 MET C C 1
ATOM 720 O O . MET A 1 96 ? -11.319 12.324 -26.265 1.00 16.70 97 MET C O 1
ATOM 725 N N . ALA A 1 97 ? -12.138 10.419 -25.439 1.00 17.34 98 ALA C N 1
ATOM 726 C CA . ALA A 1 97 ? -13.370 10.430 -26.203 1.00 17.24 98 ALA C CA 1
ATOM 727 C C . ALA A 1 97 ? -14.520 10.541 -25.233 1.00 16.70 98 ALA C C 1
ATOM 728 O O . ALA A 1 97 ? -14.490 9.889 -24.187 1.00 17.03 98 ALA C O 1
ATOM 730 N N . PHE A 1 98 ? -15.576 11.222 -25.669 1.00 17.86 99 PHE C N 1
ATOM 731 C CA . PHE A 1 98 ? -16.779 11.329 -24.845 1.00 17.29 99 PHE C CA 1
ATOM 732 C C . PHE A 1 98 ? -17.987 10.910 -25.652 1.00 17.70 99 PHE C C 1
ATOM 733 O O . PHE A 1 98 ? -18.043 11.085 -26.855 1.00 17.43 99 PHE C O 1
ATOM 741 N N . GLU A 1 99 ? -19.001 10.392 -24.925 1.00 17.17 100 GLU C N 1
ATOM 742 C CA . GLU A 1 99 ? -20.207 9.908 -25.564 1.00 18.02 100 GLU C CA 1
ATOM 743 C C . GLU A 1 99 ? -20.914 10.932 -26.450 1.00 20.07 100 GLU C C 1
ATOM 744 O O . GLU A 1 99 ? -21.547 10.471 -27.384 1.00 20.96 100 GLU C O 1
ATOM 750 N N . ASP A 1 100 ? -20.791 12.270 -26.225 1.00 19.88 101 ASP C N 1
ATOM 751 C CA . ASP A 1 100 ? -21.527 13.211 -27.107 1.00 22.39 101 ASP C CA 1
ATOM 752 C C . ASP A 1 100 ? -20.659 13.776 -28.248 1.00 20.89 101 ASP C C 1
ATOM 753 O O . ASP A 1 100 ? -21.022 14.797 -28.853 1.00 21.77 101 ASP C O 1
ATOM 758 N N . GLY A 1 101 ? -19.472 13.193 -28.485 1.00 18.93 102 GLY C N 1
ATOM 759 C CA . GLY A 1 101 ? -18.602 13.558 -29.600 1.00 19.73 102 GLY C CA 1
ATOM 760 C C . GLY A 1 101 ? -17.552 14.616 -29.225 1.00 19.48 102 GLY C C 1
ATOM 761 O O . GLY A 1 101 ? -16.677 14.955 -30.032 1.00 21.84 102 GLY C O 1
ATOM 762 N N . GLY A 1 102 ? -17.578 15.099 -27.979 1.00 19.53 103 GLY C N 1
ATOM 763 C CA . GLY A 1 102 ? -16.453 15.866 -27.462 1.00 18.73 103 GLY C CA 1
ATOM 764 C C . GLY A 1 102 ? -15.195 14.969 -27.419 1.00 19.05 103 GLY C C 1
ATOM 765 O O . GLY A 1 102 ? -15.268 13.712 -27.350 1.00 17.72 103 GLY C O 1
ATOM 766 N N . PHE A 1 103 ? -14.032 15.621 -27.472 1.00 18.38 104 PHE C N 1
ATOM 767 C CA . PHE A 1 103 ? -12.811 14.853 -27.468 1.00 17.43 104 PHE C CA 1
ATOM 768 C C . PHE A 1 103 ? -11.719 15.764 -27.024 1.00 19.27 104 PHE C C 1
ATOM 769 O O . PHE A 1 103 ? -11.821 17.008 -27.116 1.00 17.93 104 PHE C O 1
ATOM 777 N N . GLY A 1 104 ? -10.611 15.117 -26.625 1.00 20.43 105 GLY C N 1
ATOM 778 C CA . GLY A 1 104 ? -9.444 15.905 -26.295 1.00 20.42 105 GLY C CA 1
ATOM 779 C C . GLY A 1 104 ? -8.141 15.143 -26.376 1.00 21.64 105 GLY C C 1
ATOM 780 O O . GLY A 1 104 ? -8.176 13.922 -26.490 1.00 19.96 105 GLY C O 1
ATOM 781 N N . THR A 1 105 ? -7.037 15.930 -26.519 1.00 18.06 106 THR C N 1
ATOM 782 C CA . THR A 1 105 ? -5.700 15.397 -26.567 1.00 17.79 106 THR C CA 1
ATOM 783 C C . THR A 1 105 ? -4.845 16.119 -25.556 1.00 18.40 106 THR C C 1
ATOM 784 O O . THR A 1 105 ? -5.000 17.351 -25.372 1.00 17.61 106 THR C O 1
ATOM 788 N N . VAL A 1 106 ? -3.917 15.348 -24.954 1.00 16.92 107 VAL C N 1
ATOM 789 C CA . VAL A 1 106 ? -3.130 15.865 -23.844 1.00 17.90 107 VAL C CA 1
ATOM 790 C C . VAL A 1 106 ? -1.702 15.404 -24.092 1.00 18.10 107 VAL C C 1
ATOM 791 O O . VAL A 1 106 ? -1.543 14.239 -24.469 1.00 16.72 107 VAL C O 1
ATOM 795 N N . SER A 1 107 ? -0.730 16.293 -23.892 1.00 16.20 108 SER C N 1
ATOM 796 C CA . SER A 1 107 ? 0.691 15.921 -23.801 1.00 16.68 108 SER C CA 1
ATOM 797 C C . SER A 1 107 ? 1.181 16.375 -22.428 1.00 19.72 108 SER C C 1
ATOM 798 O O . SER A 1 107 ? 0.842 17.473 -21.988 1.00 19.14 108 SER C O 1
ATOM 803 N N . ALA A 1 108 ? 1.981 15.555 -21.738 1.00 20.44 109 ALA C N 1
ATOM 804 C CA . ALA A 1 108 ? 2.571 15.979 -20.459 1.00 16.80 109 ALA C CA 1
ATOM 805 C C . ALA A 1 108 ? 3.997 15.440 -20.358 1.00 19.66 109 ALA C C 1
ATOM 806 O O . ALA A 1 108 ? 4.337 14.365 -20.933 1.00 17.10 109 ALA C O 1
ATOM 808 N N . ASP A 1 109 ? 4.836 16.260 -19.703 1.00 18.25 110 ASP C N 1
ATOM 809 C CA . ASP A 1 109 ? 6.219 15.954 -19.411 1.00 20.31 110 ASP C CA 1
ATOM 810 C C . ASP A 1 109 ? 6.365 15.958 -17.889 1.00 19.93 110 ASP C C 1
ATOM 811 O O . ASP A 1 109 ? 5.938 16.951 -17.246 1.00 17.85 110 ASP C O 1
ATOM 816 N N . ILE A 1 110 ? 6.983 14.898 -17.298 1.00 18.05 111 ILE C N 1
ATOM 817 C CA . ILE A 1 110 ? 7.276 14.913 -15.872 1.00 18.48 111 ILE C CA 1
ATOM 818 C C . ILE A 1 110 ? 8.790 14.896 -15.678 1.00 20.11 111 ILE C C 1
ATOM 819 O O . ILE A 1 110 ? 9.427 13.930 -16.094 1.00 18.37 111 ILE C O 1
ATOM 824 N N . LYS A 1 111 ? 9.313 15.934 -15.000 1.00 19.50 112 LYS C N 1
ATOM 825 C CA . LYS A 1 111 ? 10.706 16.091 -14.619 1.00 22.06 112 LYS C CA 1
ATOM 826 C C . LYS A 1 111 ? 10.829 15.962 -13.096 1.00 22.38 112 LYS C C 1
ATOM 827 O O . LYS A 1 111 ? 9.945 16.395 -12.348 1.00 22.15 112 LYS C O 1
ATOM 838 N N . LEU A 1 112 ? 11.907 15.343 -12.651 1.00 24.66 113 LEU C N 1
ATOM 839 C CA . LEU A 1 112 ? 12.216 15.199 -11.243 1.00 26.15 113 LEU C CA 1
ATOM 840 C C . LEU A 1 112 ? 13.369 16.138 -10.930 1.00 27.18 113 LEU C C 1
ATOM 841 O O . LEU A 1 112 ? 14.418 16.005 -11.533 1.00 27.93 113 LEU C O 1
ATOM 846 N N . LYS A 1 113 ? 13.197 16.999 -9.914 1.00 28.05 114 LYS C N 1
ATOM 847 C CA . LYS A 1 113 ? 14.293 17.822 -9.374 1.00 30.69 114 LYS C CA 1
ATOM 848 C C . LYS A 1 113 ? 14.049 18.157 -7.890 1.00 32.19 114 LYS C C 1
ATOM 849 O O . LYS A 1 113 ? 12.923 18.498 -7.532 1.00 33.35 114 LYS C O 1
ATOM 855 N N . ASP A 1 114 ? 15.074 18.230 -7.060 1.00 36.97 115 ASP C N 1
ATOM 856 C CA . ASP A 1 114 ? 14.927 18.756 -5.688 1.00 40.24 115 ASP C CA 1
ATOM 857 C C . ASP A 1 114 ? 13.663 18.232 -4.951 1.00 37.80 115 ASP C C 1
ATOM 858 O O . ASP A 1 114 ? 12.859 19.040 -4.434 1.00 34.01 115 ASP C O 1
ATOM 863 N N . ASN A 1 115 ? 13.434 16.887 -4.973 1.00 36.71 116 ASN C N 1
ATOM 864 C CA . ASN A 1 115 ? 12.265 16.189 -4.391 1.00 32.39 116 ASN C CA 1
ATOM 865 C C . ASN A 1 115 ? 10.925 16.738 -4.845 1.00 26.27 116 ASN C C 1
ATOM 866 O O . ASN A 1 115 ? 9.876 16.518 -4.218 1.00 22.90 116 ASN C O 1
ATOM 871 N N . THR A 1 116 ? 10.937 17.218 -6.090 1.00 23.95 117 THR C N 1
ATOM 872 C CA . THR A 1 116 ? 9.780 17.782 -6.732 1.00 21.37 117 THR C CA 1
ATOM 873 C C . THR A 1 116 ? 9.559 17.084 -8.063 1.00 20.40 117 THR C C 1
ATOM 874 O O . THR A 1 116 ? 10.498 16.967 -8.871 1.00 20.75 117 THR C O 1
ATOM 878 N N . PHE A 1 117 ? 8.283 16.772 -8.327 1.00 17.34 118 PHE C N 1
ATOM 879 C CA . PHE A 1 117 ? 7.875 16.521 -9.665 1.00 17.02 118 PHE C CA 1
ATOM 880 C C . PHE A 1 117 ? 7.416 17.835 -10.318 1.00 17.73 118 PHE C C 1
ATOM 881 O O . PHE A 1 117 ? 6.471 18.446 -9.839 1.00 16.57 118 PHE C O 1
ATOM 889 N N . ILE A 1 118 ? 8.005 18.157 -11.476 1.00 16.67 119 ILE C N 1
ATOM 890 C CA . ILE A 1 118 ? 7.629 19.297 -12.282 1.00 16.58 119 ILE C CA 1
ATOM 891 C C . ILE A 1 118 ? 6.885 18.807 -13.498 1.00 16.96 119 ILE C C 1
ATOM 892 O O . ILE A 1 118 ? 7.467 18.143 -14.324 1.00 17.88 119 ILE C O 1
ATOM 897 N N . HIS A 1 119 ? 5.592 19.096 -13.525 1.00 15.25 120 HIS C N 1
ATOM 898 C CA . HIS A 1 119 ? 4.668 18.531 -14.456 1.00 15.33 120 HIS C CA 1
ATOM 899 C C . HIS A 1 119 ? 4.206 19.648 -15.370 1.00 15.70 120 HIS C C 1
ATOM 900 O O . HIS A 1 119 ? 3.573 20.590 -14.890 1.00 15.70 120 HIS C O 1
ATOM 907 N N . THR A 1 120 ? 4.521 19.548 -16.668 1.00 14.57 121 THR C N 1
ATOM 908 C CA . THR A 1 120 ? 4.112 20.552 -17.627 1.00 15.92 121 THR C CA 1
ATOM 909 C C . THR A 1 120 ? 3.209 19.871 -18.656 1.00 17.55 121 THR C C 1
ATOM 910 O O . THR A 1 120 ? 3.466 18.715 -19.042 1.00 17.20 121 THR C O 1
ATOM 914 N N . SER A 1 121 ? 2.081 20.515 -18.977 1.00 16.14 122 SER C N 1
ATOM 915 C CA . SER A 1 121 ? 1.119 19.871 -19.843 1.00 17.87 122 SER C CA 1
ATOM 916 C C . SER A 1 121 ? 0.482 20.847 -20.838 1.00 17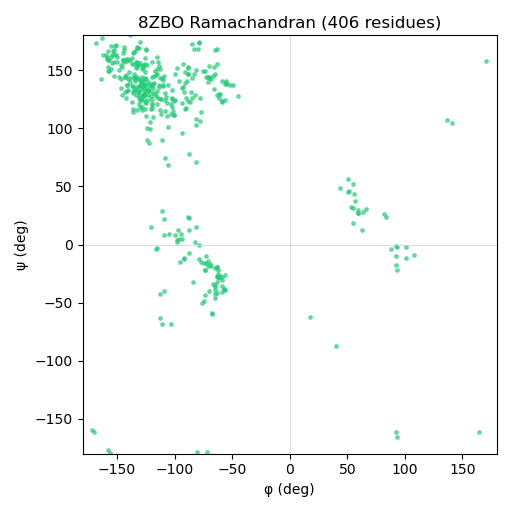.70 122 SER C C 1
ATOM 917 O O . SER A 1 121 ? 0.515 22.078 -20.669 1.00 16.02 122 SER C O 1
ATOM 920 N N . MET A 1 122 ? -0.024 20.259 -21.920 1.00 16.41 123 MET C N 1
ATOM 921 C CA . MET A 1 122 ? -0.819 21.002 -22.885 1.00 19.98 123 MET C CA 1
ATOM 922 C C . MET A 1 122 ? -2.079 20.197 -23.162 1.00 17.80 123 MET C C 1
ATOM 923 O O . MET A 1 122 ? -1.963 19.006 -23.349 1.00 17.32 123 MET C O 1
ATOM 928 N N . PHE A 1 123 ? -3.239 20.835 -23.110 1.00 16.91 124 PHE C N 1
ATOM 929 C CA . PHE A 1 123 ? -4.535 20.175 -23.215 1.00 17.49 124 PHE C CA 1
ATOM 930 C C . PHE A 1 123 ? -5.389 20.888 -24.268 1.00 18.41 124 PHE C C 1
ATOM 931 O O . PHE A 1 123 ? -5.528 22.108 -24.218 1.00 17.80 124 PHE C O 1
ATOM 939 N N . HIS A 1 124 ? -5.874 20.114 -25.270 1.00 16.97 125 HIS C N 1
ATOM 940 C CA . HIS A 1 124 ? -6.802 20.675 -26.250 1.00 19.86 125 HIS C CA 1
ATOM 941 C C . HIS A 1 124 ? -8.076 19.844 -26.164 1.00 19.59 125 HIS C C 1
ATOM 942 O O . HIS A 1 124 ? -8.046 18.667 -26.537 1.00 18.81 125 HIS C O 1
ATOM 949 N N . GLY A 1 125 ? -9.190 20.466 -25.765 1.00 17.75 126 GLY C N 1
ATOM 950 C CA . GLY A 1 125 ? -10.522 19.850 -25.806 1.00 18.62 126 GLY C CA 1
ATOM 951 C C . GLY A 1 125 ? -11.437 20.536 -26.814 1.00 18.75 126 GLY C C 1
ATOM 952 O O . GLY A 1 125 ? -11.393 21.770 -26.940 1.00 20.10 126 GLY C O 1
ATOM 953 N N . THR A 1 126 ? -12.214 19.784 -27.615 1.00 17.06 127 THR C N 1
ATOM 954 C CA . THR A 1 126 ? -13.025 20.463 -28.580 1.00 19.09 127 THR C CA 1
ATOM 955 C C . THR A 1 126 ? -14.274 19.626 -28.879 1.00 20.14 127 THR C C 1
ATOM 956 O O . THR A 1 126 ? -14.387 18.465 -28.424 1.00 19.39 127 THR C O 1
ATOM 960 N N . ASN A 1 127 ? -15.193 20.254 -29.624 1.00 20.70 128 ASN C N 1
ATOM 961 C CA . ASN A 1 127 ? -16.425 19.627 -30.075 1.00 22.59 128 ASN C CA 1
ATOM 962 C C . ASN A 1 127 ? -17.349 19.235 -28.919 1.00 20.76 128 ASN C C 1
ATOM 963 O O . ASN A 1 127 ? -18.200 18.342 -29.086 1.00 22.28 128 ASN C O 1
ATOM 968 N N . PHE A 1 128 ? -17.267 19.953 -27.781 1.00 19.07 129 PHE C N 1
ATOM 969 C CA . PHE A 1 128 ? -18.209 19.795 -26.703 1.00 20.47 129 PHE C CA 1
ATOM 970 C C . PHE A 1 128 ? -19.458 20.601 -27.001 1.00 21.84 129 PHE C C 1
ATOM 971 O O . PHE A 1 128 ? -19.375 21.742 -27.394 1.00 22.44 129 PHE C O 1
ATOM 979 N N . PRO A 1 129 ? -20.665 20.028 -26.935 1.00 23.62 130 PRO C N 1
ATOM 980 C CA . PRO A 1 129 ? -21.893 20.812 -27.178 1.00 24.62 130 PRO C CA 1
ATOM 981 C C . PRO A 1 129 ? -22.043 21.976 -26.225 1.00 23.82 130 PRO C C 1
ATOM 982 O O . PRO A 1 129 ? -21.760 21.827 -25.035 1.00 22.21 130 PRO C O 1
ATOM 986 N N . ALA A 1 130 ? -22.532 23.125 -26.757 1.00 26.20 131 ALA C N 1
ATOM 987 C CA . ALA A 1 130 ? -22.680 24.344 -25.956 1.00 27.45 131 ALA C CA 1
ATOM 988 C C . ALA A 1 130 ? -23.592 24.118 -24.752 1.00 28.20 131 ALA C C 1
ATOM 989 O O . ALA A 1 130 ? -23.313 24.652 -23.676 1.00 29.31 131 ALA C O 1
ATOM 991 N N . ASP A 1 131 ? -24.622 23.283 -24.938 1.00 29.53 132 ASP C N 1
ATOM 992 C CA . ASP A 1 131 ? -25.644 23.010 -23.937 1.00 30.41 132 ASP C CA 1
ATOM 993 C C . ASP A 1 131 ? -25.307 21.721 -23.160 1.00 28.58 132 ASP C C 1
ATOM 994 O O . ASP A 1 131 ? -26.122 21.286 -22.399 1.00 28.80 132 ASP C O 1
ATOM 1003 N N . GLY A 1 132 ? -24.147 21.063 -23.380 1.00 24.58 133 GLY C N 1
ATOM 1004 C CA . GLY A 1 132 ? -23.831 19.822 -22.724 1.00 23.86 133 GLY C CA 1
ATOM 1005 C C . GLY A 1 132 ? -23.203 20.021 -21.327 1.00 23.79 133 GLY C C 1
ATOM 1006 O O . GLY A 1 132 ? -22.983 21.136 -20.856 1.00 24.67 133 GLY C O 1
ATOM 1007 N N . PRO A 1 133 ? -23.013 18.932 -20.564 1.00 23.89 134 PRO C N 1
ATOM 1008 C CA . PRO A 1 133 ? -22.536 19.026 -19.171 1.00 24.70 134 PRO C CA 1
ATOM 1009 C C . PRO A 1 133 ? -21.147 19.611 -18.958 1.00 22.34 134 PRO C C 1
ATOM 1010 O O . PRO A 1 133 ? -20.857 20.181 -17.922 1.00 23.28 134 PRO C O 1
ATOM 1014 N N . VAL A 1 134 ? -20.244 19.472 -19.946 1.00 20.64 135 VAL C N 1
ATOM 1015 C CA . VAL A 1 134 ? -18.938 20.090 -19.885 1.00 18.47 135 VAL C CA 1
ATOM 1016 C C . VAL A 1 134 ? -19.008 21.616 -19.957 1.00 21.24 135 VAL C C 1
ATOM 1017 O O . VAL A 1 134 ? -18.563 22.311 -19.039 1.00 20.52 135 VAL C O 1
ATOM 1021 N N . MET A 1 135 ? -19.566 22.156 -21.031 1.00 23.12 136 MET C N 1
ATOM 1022 C CA . MET A 1 135 ? -19.578 23.601 -21.189 1.00 24.68 136 MET C CA 1
ATOM 1023 C C . MET A 1 135 ? -20.535 24.285 -20.210 1.00 24.39 136 MET C C 1
ATOM 1024 O O . MET A 1 135 ? -20.428 25.503 -20.033 1.00 25.24 136 MET C O 1
ATOM 1029 N N . GLN A 1 136 ? -21.488 23.538 -19.622 1.00 24.78 137 GLN C N 1
ATOM 1030 C CA . GLN A 1 136 ? -22.410 24.103 -18.658 1.00 26.71 137 GLN C CA 1
ATOM 1031 C C . GLN A 1 136 ? -21.953 23.814 -17.220 1.00 24.83 137 GLN C C 1
ATOM 1032 O O . GLN A 1 136 ? -22.681 24.182 -16.285 1.00 24.33 137 GLN C O 1
ATOM 1038 N N . ARG A 1 137 ? -20.809 23.158 -17.005 1.00 22.80 138 ARG C N 1
ATOM 1039 C CA . ARG A 1 137 ? -20.280 22.927 -15.665 1.00 22.26 138 ARG C CA 1
ATOM 1040 C C . ARG A 1 137 ? -21.321 22.216 -14.788 1.00 22.55 138 ARG C C 1
ATOM 1041 O O . ARG A 1 137 ? -21.522 22.638 -13.673 1.00 20.43 138 ARG C O 1
ATOM 1049 N N . LYS A 1 138 ? -21.878 21.096 -15.255 1.00 21.78 139 LYS C N 1
ATOM 1050 C CA . LYS A 1 138 ? -22.841 20.339 -14.479 1.00 25.65 139 LYS C CA 1
ATOM 1051 C C . LYS A 1 138 ? -22.286 18.992 -13.978 1.00 23.25 139 LYS C C 1
ATOM 1052 O O . LYS A 1 138 ? -23.064 18.083 -13.752 1.00 20.56 139 LYS C O 1
ATOM 1058 N N . THR A 1 139 ? -20.973 18.835 -13.877 1.00 20.73 140 THR C N 1
ATOM 1059 C CA . THR A 1 139 ? -20.340 17.603 -13.441 1.00 20.29 140 THR C CA 1
ATOM 1060 C C . THR A 1 139 ? -19.999 17.745 -11.943 1.00 21.18 140 THR C C 1
ATOM 1061 O O . THR A 1 139 ? -19.751 18.879 -11.418 1.00 18.62 140 THR C O 1
ATOM 1065 N N . ILE A 1 140 ? -19.968 16.572 -11.269 1.00 17.77 141 ILE C N 1
ATOM 1066 C CA . ILE A 1 140 ? -19.795 16.441 -9.841 1.00 18.01 141 ILE C CA 1
ATOM 1067 C C . ILE A 1 140 ? -18.417 15.824 -9.559 1.00 17.36 141 ILE C C 1
ATOM 1068 O O . ILE A 1 140 ? -17.559 16.488 -9.000 1.00 18.20 141 ILE C O 1
ATOM 1073 N N . GLN A 1 141 ? -18.202 14.548 -9.914 1.00 17.69 142 GLN C N 1
ATOM 1074 C CA . GLN A 1 141 ? -16.986 13.778 -9.615 1.00 15.36 142 GLN C CA 1
ATOM 1075 C C . GLN A 1 141 ? -16.889 12.644 -10.635 1.00 16.97 142 GLN C C 1
ATOM 1076 O O . GLN A 1 141 ? -17.919 12.125 -11.099 1.00 16.04 142 GLN C O 1
ATOM 1082 N N . TRP A 1 142 ? -15.651 12.238 -10.971 1.00 16.01 143 TRP C N 1
ATOM 1083 C CA . TRP A 1 142 ? -15.459 10.982 -11.662 1.00 16.11 143 TRP C CA 1
ATOM 1084 C C . TRP A 1 142 ? -15.730 9.797 -10.734 1.00 17.36 143 TRP C C 1
ATOM 1085 O O . TRP A 1 142 ? -15.240 9.771 -9.609 1.00 14.44 143 TRP C O 1
ATOM 1096 N N . GLU A 1 143 ? -16.390 8.740 -11.273 1.00 18.84 144 GLU C N 1
ATOM 1097 C CA . GLU A 1 143 ? -16.501 7.491 -10.554 1.00 16.89 144 GLU C CA 1
ATOM 1098 C C . GLU A 1 143 ? -15.107 6.867 -10.417 1.00 16.05 144 GLU C C 1
ATOM 1099 O O . GLU A 1 143 ? -14.169 7.215 -11.129 1.00 16.31 144 GLU C O 1
ATOM 1105 N N . LYS A 1 144 ? -14.879 6.066 -9.373 1.00 15.12 145 LYS C N 1
ATOM 1106 C CA . LYS A 1 144 ? -13.634 5.308 -9.265 1.00 17.73 145 LYS C CA 1
ATOM 1107 C C . LYS A 1 144 ? -13.465 4.469 -10.540 1.00 17.39 145 LYS C C 1
ATOM 1108 O O . LYS A 1 144 ? -14.434 3.907 -11.065 1.00 15.38 145 LYS C O 1
ATOM 1114 N N . SER A 1 145 ? -12.234 4.391 -11.076 1.00 15.97 146 SER C N 1
ATOM 1115 C CA . SER A 1 145 ? -12.068 3.700 -12.344 1.00 16.73 146 SER C CA 1
ATOM 1116 C C . SER A 1 145 ? -10.903 2.727 -12.281 1.00 19.41 146 SER C C 1
ATOM 1117 O O . SER A 1 145 ? -10.076 2.763 -11.366 1.00 18.16 146 SER C O 1
ATOM 1120 N N . ILE A 1 146 ? -10.818 1.899 -13.337 1.00 18.62 147 ILE C N 1
ATOM 1121 C CA . ILE A 1 146 ? -9.786 0.869 -13.407 1.00 20.85 147 ILE C CA 1
ATOM 1122 C C . ILE A 1 146 ? -9.091 1.034 -14.757 1.00 19.42 147 ILE C C 1
ATOM 1123 O O . ILE A 1 146 ? -9.765 0.928 -15.806 1.00 18.24 147 ILE C O 1
ATOM 1128 N N . GLU A 1 147 ? -7.785 1.389 -14.719 1.00 18.40 148 GLU C N 1
ATOM 1129 C CA . GLU A 1 147 ? -7.006 1.563 -15.936 1.00 17.65 148 GLU C CA 1
ATOM 1130 C C . GLU A 1 147 ? -6.291 0.246 -16.253 1.00 19.02 148 GLU C C 1
ATOM 1131 O O . GLU A 1 147 ? -5.545 -0.200 -15.427 1.00 17.96 148 GLU C O 1
ATOM 1137 N N . LYS A 1 148 ? -6.533 -0.342 -17.436 1.00 19.39 149 LYS C N 1
ATOM 1138 C CA . LYS A 1 148 ? -5.858 -1.536 -17.884 1.00 20.89 149 LYS C CA 1
ATOM 1139 C C . LYS A 1 148 ? -4.552 -1.124 -18.577 1.00 19.82 149 LYS C C 1
ATOM 1140 O O . LYS A 1 148 ? -4.558 -0.358 -19.559 1.00 19.12 149 LYS C O 1
ATOM 1146 N N . MET A 1 149 ? -3.462 -1.669 -18.049 1.00 20.64 150 MET C N 1
ATOM 1147 C CA . MET A 1 149 ? -2.111 -1.363 -18.466 1.00 21.70 150 MET C CA 1
ATOM 1148 C C . MET A 1 149 ? -1.569 -2.523 -19.258 1.00 24.02 150 MET C C 1
ATOM 1149 O O . MET A 1 149 ? -1.600 -3.664 -18.752 1.00 24.04 150 MET C O 1
ATOM 1154 N N . THR A 1 150 ? -1.162 -2.244 -20.525 1.00 23.41 151 THR C N 1
ATOM 1155 C CA . THR A 1 150 ? -0.543 -3.223 -21.399 1.00 25.63 151 THR C CA 1
ATOM 1156 C C . THR A 1 150 ? 0.730 -2.625 -22.000 1.00 25.93 151 THR C C 1
ATOM 1157 O O . THR A 1 150 ? 0.962 -1.433 -21.836 1.00 23.08 151 THR C O 1
ATOM 1161 N N . VAL A 1 151 ? 1.517 -3.468 -22.645 1.00 25.97 152 VAL C N 1
ATOM 1162 C CA . VAL A 1 151 ? 2.779 -3.103 -23.277 1.00 28.30 152 VAL C CA 1
ATOM 1163 C C . VAL A 1 151 ? 2.701 -3.398 -24.765 1.00 31.85 152 VAL C C 1
ATOM 1164 O O . VAL A 1 151 ? 2.544 -4.566 -25.129 1.00 30.97 152 VAL C O 1
ATOM 1168 N N . SER A 1 152 ? 2.985 -2.375 -25.594 1.00 33.89 153 SER C N 1
ATOM 1169 C CA . SER A 1 152 ? 3.091 -2.497 -27.051 1.00 38.14 153 SER C CA 1
ATOM 1170 C C . SER A 1 152 ? 3.941 -1.334 -27.581 1.00 42.26 153 SER C C 1
ATOM 1171 O O . SER A 1 152 ? 3.994 -0.249 -26.961 1.00 40.12 153 SER C O 1
ATOM 1174 N N . ASP A 1 153 ? 4.648 -1.614 -28.673 1.00 52.45 154 ASP C N 1
ATOM 1175 C CA . ASP A 1 153 ? 5.627 -0.720 -29.271 1.00 57.89 154 ASP C CA 1
ATOM 1176 C C . ASP A 1 153 ? 6.693 -0.349 -28.235 1.00 56.98 154 ASP C C 1
ATOM 1177 O O . ASP A 1 153 ? 7.076 0.801 -28.222 1.00 49.66 154 ASP C O 1
ATOM 1182 N N . GLY A 1 154 ? 7.110 -1.282 -27.344 1.00 51.70 155 GLY C N 1
ATOM 1183 C CA . GLY A 1 154 ? 8.096 -1.016 -26.311 1.00 44.36 155 GLY C CA 1
ATOM 1184 C C . GLY A 1 154 ? 7.680 0.032 -25.291 1.00 41.03 155 GLY C C 1
ATOM 1185 O O . GLY A 1 154 ? 8.518 0.527 -24.564 1.00 43.46 155 GLY C O 1
ATOM 1186 N N . ILE A 1 155 ? 6.403 0.444 -25.243 1.00 34.32 156 ILE C N 1
ATOM 1187 C CA . ILE A 1 155 ? 5.995 1.410 -24.252 1.00 32.62 156 ILE C CA 1
ATOM 1188 C C . ILE A 1 155 ? 4.749 0.890 -23.546 1.00 29.06 156 ILE C C 1
ATOM 1189 O O . ILE A 1 155 ? 4.147 -0.098 -23.950 1.00 26.49 156 ILE C O 1
ATOM 1194 N N . VAL A 1 156 ? 4.343 1.630 -22.534 1.00 25.08 157 VAL C N 1
ATOM 1195 C CA . VAL A 1 156 ? 3.178 1.244 -21.762 1.00 23.97 157 VAL C CA 1
ATOM 1196 C C . VAL A 1 156 ? 1.975 1.994 -22.291 1.00 20.82 157 VAL C C 1
ATOM 1197 O O . VAL A 1 156 ? 2.057 3.196 -22.531 1.00 20.44 157 VAL C O 1
ATOM 1201 N N . LYS A 1 157 ? 0.843 1.300 -22.343 1.00 20.37 158 LYS C N 1
ATOM 1202 C CA . LYS A 1 157 ? -0.398 1.924 -22.741 1.00 19.31 158 LYS C CA 1
ATOM 1203 C C . LYS A 1 157 ? -1.422 1.675 -21.644 1.00 19.13 158 LYS C C 1
ATOM 1204 O O . LYS A 1 157 ? -1.466 0.593 -21.058 1.00 18.94 158 LYS C O 1
ATOM 1210 N N . GLY A 1 158 ? -2.261 2.672 -21.414 1.00 16.35 159 GLY C N 1
ATOM 1211 C CA . GLY A 1 158 ? -3.377 2.549 -20.489 1.00 15.88 159 GLY C CA 1
ATOM 1212 C C . GLY A 1 158 ? -4.695 2.887 -21.140 1.00 15.37 159 GLY C C 1
ATOM 1213 O O . GLY A 1 158 ? -4.744 3.766 -21.985 1.00 16.48 159 GLY C O 1
ATOM 1214 N N . ASP A 1 159 ? -5.753 2.156 -20.784 1.00 15.25 160 ASP C N 1
ATOM 1215 C CA . ASP A 1 159 ? -7.095 2.290 -21.318 1.00 14.68 160 ASP C CA 1
ATOM 1216 C C . ASP A 1 159 ? -8.081 2.237 -20.167 1.00 16.29 160 ASP C C 1
ATOM 1217 O O . ASP A 1 159 ? -7.981 1.346 -19.308 1.00 16.08 160 ASP C O 1
ATOM 1222 N N . ILE A 1 160 ? -8.987 3.227 -20.163 1.00 15.92 161 ILE C N 1
ATOM 1223 C CA . ILE A 1 160 ? -9.953 3.428 -19.112 1.00 15.70 161 ILE C CA 1
ATOM 1224 C C . ILE A 1 160 ? -11.321 3.681 -19.768 1.00 15.14 161 ILE C C 1
ATOM 1225 O O . ILE A 1 160 ? -11.442 4.624 -20.551 1.00 15.62 161 ILE C O 1
ATOM 1230 N N . THR A 1 161 ? -12.369 3.011 -19.259 1.00 17.11 162 THR C N 1
ATOM 1231 C CA . THR A 1 161 ? -13.787 3.381 -19.443 1.00 17.80 162 THR C CA 1
ATOM 1232 C C . THR A 1 161 ? -14.318 4.079 -18.169 1.00 18.62 162 THR C C 1
ATOM 1233 O O . THR A 1 161 ? -14.295 3.520 -17.072 1.00 21.09 162 THR C O 1
ATOM 1237 N N . MET A 1 162 ? -14.739 5.335 -18.313 1.00 19.48 163 MET C N 1
ATOM 1238 C CA . MET A 1 162 ? -14.894 6.277 -17.202 1.00 19.87 163 MET C CA 1
ATOM 1239 C C . MET A 1 162 ? -16.298 6.885 -17.231 1.00 18.56 163 MET C C 1
ATOM 1240 O O . MET A 1 162 ? -16.896 6.966 -18.318 1.00 16.37 163 MET C O 1
ATOM 1249 N N . PHE A 1 163 ? -16.794 7.333 -16.057 1.00 16.76 164 PHE C N 1
ATOM 1250 C CA . PHE A 1 163 ? -18.139 7.883 -15.898 1.00 17.70 164 PHE C CA 1
ATOM 1251 C C . PHE A 1 163 ? -18.017 9.117 -14.998 1.00 17.81 164 PHE C C 1
ATOM 1252 O O . PHE A 1 163 ? -17.424 9.026 -13.899 1.00 18.33 164 PHE C O 1
ATOM 1260 N N . LEU A 1 164 ? -18.468 10.270 -15.497 1.00 16.32 165 LEU C N 1
ATOM 1261 C CA . LEU A 1 164 ? -18.506 11.531 -14.791 1.00 18.71 165 LEU C CA 1
ATOM 1262 C C . LEU A 1 164 ? -19.942 11.778 -14.308 1.00 20.16 165 LEU C C 1
ATOM 1263 O O . LEU A 1 164 ? -20.880 11.878 -15.097 1.00 18.54 165 LEU C O 1
ATOM 1268 N N . LEU A 1 165 ? -20.108 11.791 -12.979 1.00 19.97 166 LEU C N 1
ATOM 1269 C CA . LEU A 1 165 ? -21.425 11.956 -12.387 1.00 23.86 166 LEU C CA 1
ATOM 1270 C C . LEU A 1 165 ? -21.891 13.383 -12.678 1.00 20.41 166 LEU C C 1
ATOM 1271 O O . LEU A 1 165 ? -21.073 14.285 -12.615 1.00 17.92 166 LEU C O 1
ATOM 1276 N N . LEU A 1 166 ? -23.177 13.538 -12.950 1.00 21.06 167 LEU C N 1
ATOM 1277 C CA . LEU A 1 166 ? -23.749 14.826 -13.313 1.00 22.31 167 LEU C CA 1
ATOM 1278 C C . LEU A 1 166 ? -24.736 15.292 -12.232 1.00 25.99 167 LEU C C 1
ATOM 1279 O O . LEU A 1 166 ? -25.415 14.487 -11.601 1.00 23.95 167 LEU C O 1
ATOM 1284 N N . GLU A 1 167 ? -24.956 16.612 -12.194 1.00 28.95 168 GLU C N 1
ATOM 1285 C CA . GLU A 1 167 ? -26.021 17.190 -11.391 1.00 32.72 168 GLU C CA 1
ATOM 1286 C C . GLU A 1 167 ? -27.326 16.620 -11.899 1.00 32.20 168 GLU C C 1
ATOM 1287 O O . GLU A 1 167 ? -27.575 16.587 -13.097 1.00 32.09 168 GLU C O 1
ATOM 1293 N N . GLY A 1 168 ? -28.117 16.115 -10.978 1.00 37.45 169 GLY C N 1
ATOM 1294 C CA . GLY A 1 168 ? -29.422 15.543 -11.304 1.00 38.55 169 GLY C CA 1
ATOM 1295 C C . GLY A 1 168 ? -29.353 14.033 -11.555 1.00 38.59 169 GLY C C 1
ATOM 1296 O O . GLY A 1 168 ? -30.379 13.471 -11.870 1.00 39.15 169 GLY C O 1
ATOM 1297 N N . GLY A 1 169 ? -28.152 13.397 -11.487 1.00 31.57 170 GLY C N 1
ATOM 1298 C CA . GLY A 1 169 ? -28.055 11.971 -11.205 1.00 31.82 170 GLY C CA 1
ATOM 1299 C C . GLY A 1 169 ? -27.640 11.129 -12.423 1.00 34.54 170 GLY C C 1
ATOM 1300 O O . GLY A 1 169 ? -27.392 9.941 -12.278 1.00 38.06 170 GLY C O 1
ATOM 1301 N N . GLY A 1 170 ? -27.585 11.727 -13.620 1.00 32.30 171 GLY C N 1
ATOM 1302 C CA . GLY A 1 170 ? -27.019 11.045 -14.771 1.00 33.39 171 GLY C CA 1
ATOM 1303 C C . GLY A 1 170 ? -25.484 10.910 -14.703 1.00 26.59 171 GLY C C 1
ATOM 1304 O O . GLY A 1 170 ? -24.805 11.298 -13.724 1.00 23.98 171 GLY C O 1
ATOM 1305 N N . LYS A 1 171 ? -24.975 10.312 -15.774 1.00 24.94 172 LYS C N 1
ATOM 1306 C CA . LYS A 1 171 ? -23.566 9.997 -15.969 1.00 25.56 172 LYS C CA 1
ATOM 1307 C C . LYS A 1 171 ? -2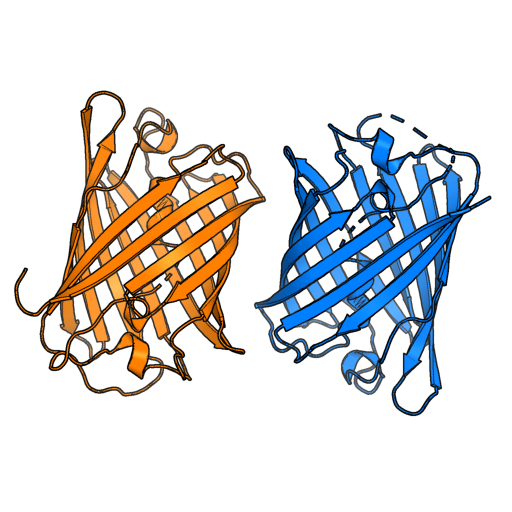3.183 10.407 -17.397 1.00 23.90 172 LYS C C 1
ATOM 1308 O O . LYS A 1 171 ? -23.943 10.226 -18.316 1.00 24.93 172 LYS C O 1
ATOM 1314 N N . TYR A 1 172 ? -21.962 10.905 -17.571 1.00 20.67 173 TYR C N 1
ATOM 1315 C CA . TYR A 1 172 ? -21.399 11.301 -18.834 1.00 19.20 173 TYR C CA 1
ATOM 1316 C C . TYR A 1 172 ? -20.151 10.429 -19.065 1.00 18.71 173 TYR C C 1
ATOM 1317 O O . TYR A 1 172 ? -19.258 10.367 -18.216 1.00 16.00 173 TYR C O 1
ATOM 1326 N N . ARG A 1 173 ? -20.209 9.639 -20.129 1.00 18.73 174 ARG C N 1
ATOM 1327 C CA . ARG A 1 173 ? -19.317 8.508 -20.325 1.00 19.30 174 ARG C CA 1
ATOM 1328 C C . ARG A 1 173 ? -18.084 8.978 -21.115 1.00 20.65 174 ARG C C 1
ATOM 1329 O O . ARG A 1 173 ? -18.179 9.805 -22.044 1.00 20.50 174 ARG C O 1
ATOM 1344 N N . ALA A 1 174 ? -16.951 8.334 -20.835 1.00 18.40 175 ALA C N 1
ATOM 1345 C CA . ALA A 1 174 ? -15.674 8.704 -21.416 1.00 16.96 175 ALA C CA 1
ATOM 1346 C C . ALA A 1 174 ? -14.867 7.421 -21.638 1.00 16.02 175 ALA C C 1
ATOM 1347 O O . ALA A 1 174 ? -15.102 6.433 -20.954 1.00 15.72 175 ALA C O 1
ATOM 1349 N N . GLN A 1 175 ? -13.885 7.515 -22.543 1.00 16.15 176 GLN C N 1
ATOM 1350 C CA . GLN A 1 175 ? -12.923 6.442 -22.770 1.00 16.34 176 GLN C CA 1
ATOM 1351 C C . GLN A 1 175 ? -11.585 7.119 -23.015 1.00 14.95 176 GLN C C 1
ATOM 1352 O O . GLN A 1 175 ? -11.515 8.018 -23.855 1.00 15.44 176 GLN C O 1
ATOM 1358 N N . PHE A 1 176 ? -10.565 6.731 -22.245 1.00 14.67 177 PHE C N 1
ATOM 1359 C CA . PHE A 1 176 ? -9.257 7.345 -22.249 1.00 14.20 177 PHE C CA 1
ATOM 1360 C C . PHE A 1 176 ? -8.201 6.317 -22.610 1.00 15.37 177 PHE C C 1
ATOM 1361 O O . PHE A 1 176 ? -8.197 5.215 -22.059 1.00 14.29 177 PHE C O 1
ATOM 1369 N N . HIS A 1 177 ? -7.378 6.687 -23.625 1.00 14.63 178 HIS C N 1
ATOM 1370 C CA . HIS A 1 177 ? -6.218 5.950 -24.078 1.00 14.60 178 HIS C CA 1
ATOM 1371 C C . HIS A 1 177 ? -4.996 6.784 -23.789 1.00 15.20 178 HIS C C 1
ATOM 1372 O O . HIS A 1 177 ? -4.923 7.953 -24.193 1.00 16.60 178 HIS C O 1
ATOM 1379 N N . THR A 1 178 ? -4.020 6.206 -23.086 1.00 16.32 179 THR C N 1
ATOM 1380 C CA . THR A 1 178 ? -2.786 6.947 -22.778 1.00 16.08 179 THR C CA 1
ATOM 1381 C C . THR A 1 178 ? -1.583 6.136 -23.208 1.00 17.27 179 THR C C 1
ATOM 1382 O O . THR A 1 178 ? -1.568 4.892 -23.047 1.00 16.99 179 THR C O 1
ATOM 1386 N N . SER A 1 179 ? -0.566 6.823 -23.778 1.00 16.26 180 SER C N 1
ATOM 1387 C CA . SER A 1 179 ? 0.700 6.210 -24.105 1.00 17.72 180 SER C CA 1
ATOM 1388 C C . SER A 1 179 ? 1.750 6.822 -23.180 1.00 17.53 180 SER C C 1
ATOM 1389 O O . SER A 1 179 ? 1.888 8.052 -23.163 1.00 16.21 180 SER C O 1
ATOM 1394 N N . TYR A 1 180 ? 2.489 5.993 -22.451 1.00 17.98 181 TYR C N 1
ATOM 1395 C CA . TYR A 1 180 ? 3.442 6.450 -21.450 1.00 19.33 181 TYR C CA 1
ATOM 1396 C C . TYR A 1 180 ? 4.823 6.025 -21.921 1.00 21.15 181 TYR C C 1
ATOM 1397 O O . TYR A 1 180 ? 5.036 4.861 -22.292 1.00 21.96 181 TYR C O 1
ATOM 1406 N N . LYS A 1 181 ? 5.751 6.971 -21.974 1.00 21.51 182 LYS C N 1
ATOM 1407 C CA . LYS A 1 181 ? 7.063 6.737 -22.590 1.00 25.22 182 LYS C CA 1
ATOM 1408 C C . LYS A 1 181 ? 8.168 7.062 -21.577 1.00 27.97 182 LYS C C 1
ATOM 1409 O O . LYS A 1 181 ? 8.373 8.221 -21.302 1.00 25.81 182 LYS C O 1
ATOM 1413 N N . ALA A 1 182 ? 8.892 6.048 -21.077 1.00 29.97 183 ALA C N 1
ATOM 1414 C CA . ALA A 1 182 ? 10.070 6.220 -20.222 1.00 33.82 183 ALA C CA 1
ATOM 1415 C C . ALA A 1 182 ? 11.201 6.782 -21.062 1.00 37.33 183 ALA C C 1
ATOM 1416 O O . ALA A 1 182 ? 11.368 6.419 -22.223 1.00 36.97 183 ALA C O 1
ATOM 1418 N N . LYS A 1 183 ? 12.011 7.653 -20.442 1.00 42.27 184 LYS C N 1
ATOM 1419 C CA . LYS A 1 183 ? 13.155 8.272 -21.120 1.00 39.89 184 LYS C CA 1
ATOM 1420 C C . LYS A 1 183 ? 14.405 7.397 -20.996 1.00 45.06 184 LYS C C 1
ATOM 1421 O O . LYS A 1 183 ? 15.504 7.890 -21.252 1.00 43.49 184 LYS C O 1
ATOM 1427 N N . LYS A 1 184 ? 14.229 6.137 -20.557 1.00 47.84 185 LYS C N 1
ATOM 1428 C CA . LYS A 1 184 ? 15.285 5.151 -20.602 1.00 53.24 185 LYS C CA 1
ATOM 1429 C C . LYS A 1 184 ? 14.670 3.760 -20.569 1.00 52.97 185 LYS C C 1
ATOM 1430 O O . LYS A 1 184 ? 13.521 3.585 -20.143 1.00 48.61 185 LYS C O 1
ATOM 1436 N N . VAL A 1 185 ? 15.532 2.784 -20.898 1.00 55.34 186 VAL C N 1
ATOM 1437 C CA . VAL A 1 185 ? 15.185 1.373 -20.844 1.00 55.57 186 VAL C CA 1
ATOM 1438 C C . VAL A 1 185 ? 14.888 1.036 -19.379 1.00 53.51 186 VAL C C 1
ATOM 1439 O O . VAL A 1 185 ? 15.665 1.392 -18.498 1.00 51.11 186 VAL C O 1
ATOM 1443 N N . VAL A 1 186 ? 13.731 0.409 -19.130 1.00 49.50 187 VAL C N 1
ATOM 1444 C CA . VAL A 1 186 ? 13.391 -0.103 -17.817 1.00 49.74 187 VAL C CA 1
ATOM 1445 C C . VAL A 1 186 ? 12.807 -1.503 -17.958 1.00 51.19 187 VAL C C 1
ATOM 1446 O O . VAL A 1 186 ? 12.419 -1.900 -19.055 1.00 46.59 187 VAL C O 1
ATOM 1450 N N . GLU A 1 187 ? 12.731 -2.219 -16.826 1.00 53.99 188 GLU C N 1
ATOM 1451 C CA . GLU A 1 187 ? 12.061 -3.509 -16.783 1.00 58.57 188 GLU C CA 1
ATOM 1452 C C . GLU A 1 187 ? 10.566 -3.267 -17.041 1.00 55.83 188 GLU C C 1
ATOM 1453 O O . GLU A 1 187 ? 9.916 -2.397 -16.431 1.00 50.25 188 GLU C O 1
ATOM 1459 N N . MET A 1 188 ? 10.006 -4.102 -17.918 1.00 55.86 189 MET C N 1
ATOM 1460 C CA . MET A 1 188 ? 8.650 -3.895 -18.407 1.00 49.37 189 MET C CA 1
ATOM 1461 C C . MET A 1 188 ? 7.700 -4.695 -17.504 1.00 45.34 189 MET C C 1
ATOM 1462 O O . MET A 1 188 ? 8.038 -5.831 -17.092 1.00 47.27 189 MET C O 1
ATOM 1467 N N . PRO A 1 189 ? 6.554 -4.106 -17.076 1.00 42.22 190 PRO C N 1
ATOM 1468 C CA . PRO A 1 189 ? 5.526 -4.833 -16.331 1.00 43.02 190 PRO C CA 1
ATOM 1469 C C . PRO A 1 189 ? 4.745 -5.738 -17.270 1.00 44.35 190 PRO C C 1
ATOM 1470 O O . PRO A 1 189 ? 4.575 -5.406 -18.434 1.00 49.46 190 PRO C O 1
ATOM 1474 N N . GLN A 1 190 ? 4.259 -6.859 -16.728 1.00 45.79 191 GLN C N 1
ATOM 1475 C CA . GLN A 1 190 ? 3.172 -7.613 -17.320 1.00 44.15 191 GLN C CA 1
ATOM 1476 C C . GLN A 1 190 ? 1.912 -6.723 -17.333 1.00 40.13 191 GLN C C 1
ATOM 1477 O O . GLN A 1 190 ? 1.870 -5.630 -16.737 1.00 42.39 191 GLN C O 1
ATOM 1483 N N . SER A 1 191 ? 0.894 -7.176 -18.061 1.00 34.00 192 SER C N 1
ATOM 1484 C CA . SER A 1 191 ? -0.409 -6.537 -18.018 1.00 35.39 192 SER C CA 1
ATOM 1485 C C . SER A 1 191 ? -0.880 -6.457 -16.565 1.00 33.58 192 SER C C 1
ATOM 1486 O O . SER A 1 191 ? -0.656 -7.398 -15.798 1.00 32.50 192 SER C O 1
ATOM 1489 N N . HIS A 1 192 ? -1.458 -5.308 -16.187 1.00 29.94 193 HIS C N 1
ATOM 1490 C CA . HIS A 1 192 ? -1.907 -5.069 -14.831 1.00 28.55 193 HIS C CA 1
ATOM 1491 C C . HIS A 1 192 ? -2.965 -3.975 -14.881 1.00 26.53 193 HIS C C 1
ATOM 1492 O O . HIS A 1 192 ? -3.369 -3.585 -15.995 1.00 25.88 193 HIS C O 1
ATOM 1499 N N . TYR A 1 193 ? -3.447 -3.587 -13.685 1.00 23.32 194 TYR C N 1
ATOM 1500 C CA . TYR A 1 193 ? -4.502 -2.589 -13.554 1.00 21.83 194 TYR C CA 1
ATOM 1501 C C . TYR A 1 193 ? -4.047 -1.520 -12.584 1.00 19.29 194 TYR C C 1
ATOM 1502 O O . TYR A 1 193 ? -3.268 -1.821 -11.681 1.00 20.38 194 TYR C O 1
ATOM 1511 N N . VAL A 1 194 ? -4.548 -0.305 -12.784 1.00 17.45 195 VAL C N 1
ATOM 1512 C CA . VAL A 1 194 ? -4.397 0.754 -11.822 1.00 17.98 195 VAL C CA 1
ATOM 1513 C C . VAL A 1 194 ? -5.779 1.301 -11.476 1.00 18.78 195 VAL C C 1
ATOM 1514 O O . VAL A 1 194 ? -6.436 1.813 -12.348 1.00 19.71 195 VAL C O 1
ATOM 1518 N N . GLU A 1 195 ? -6.123 1.268 -10.176 1.00 18.84 196 GLU C N 1
ATOM 1519 C CA . GLU A 1 195 ? -7.389 1.786 -9.677 1.00 20.95 196 GLU C CA 1
ATOM 1520 C C . GLU A 1 195 ? -7.157 3.229 -9.281 1.00 18.78 196 GLU C C 1
ATOM 1521 O O . GLU A 1 195 ? -6.232 3.515 -8.485 1.00 19.66 196 GLU C O 1
ATOM 1527 N N . HIS A 1 196 ? -8.058 4.110 -9.748 1.00 17.22 197 HIS C N 1
ATOM 1528 C CA . HIS A 1 196 ? -7.906 5.529 -9.575 1.00 17.51 197 HIS C CA 1
ATOM 1529 C C . HIS A 1 196 ? -9.123 6.092 -8.858 1.00 17.70 197 HIS C C 1
ATOM 1530 O O . HIS A 1 196 ? -10.233 5.925 -9.360 1.00 20.83 197 HIS C O 1
ATOM 1537 N N . SER A 1 197 ? -8.902 6.787 -7.734 1.00 17.53 198 SER C N 1
ATOM 1538 C CA . SER A 1 197 ? -9.935 7.544 -7.014 1.00 17.59 198 SER C CA 1
ATOM 1539 C C . SER A 1 197 ? -9.534 9.021 -6.987 1.00 16.32 198 SER C C 1
ATOM 1540 O O . SER A 1 197 ? -8.598 9.375 -6.255 1.00 17.55 198 SER C O 1
ATOM 1543 N N . ILE A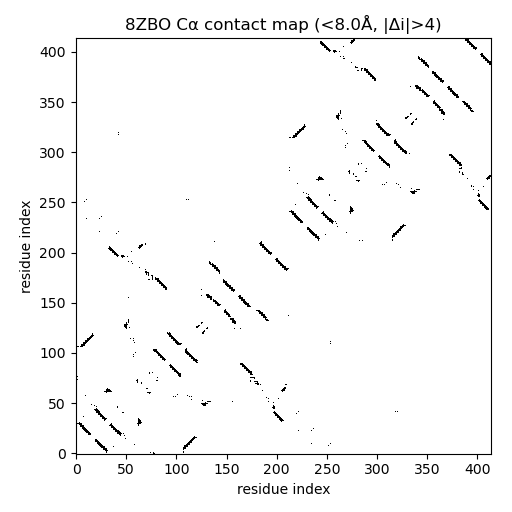 1 198 ? -10.268 9.880 -7.736 1.00 15.46 199 ILE C N 1
ATOM 1544 C CA . ILE A 1 198 ? -9.934 11.289 -7.889 1.00 16.13 199 ILE C CA 1
ATOM 1545 C C . ILE A 1 198 ? -11.091 12.088 -7.327 1.00 16.71 199 ILE C C 1
ATOM 1546 O O . ILE A 1 198 ? -12.262 11.767 -7.620 1.00 18.16 199 ILE C O 1
ATOM 1551 N N . GLU A 1 199 ? -10.765 13.147 -6.582 1.00 16.62 200 GLU C N 1
ATOM 1552 C CA . GLU A 1 199 ? -11.810 14.036 -6.076 1.00 17.66 200 GLU C CA 1
ATOM 1553 C C . GLU A 1 199 ? -11.448 15.491 -6.384 1.00 16.78 200 GLU C C 1
ATOM 1554 O O . GLU A 1 199 ? -10.326 15.924 -6.194 1.00 15.73 200 GLU C O 1
ATOM 1560 N N . ARG A 1 200 ? -12.456 16.299 -6.733 1.00 16.34 201 ARG C N 1
ATOM 1561 C CA . ARG A 1 200 ? -12.264 17.741 -6.866 1.00 16.30 201 ARG C CA 1
ATOM 1562 C C . ARG A 1 200 ? -13.013 18.447 -5.707 1.00 16.25 201 ARG C C 1
ATOM 1563 O O . ARG A 1 200 ? -14.162 18.096 -5.478 1.00 15.93 201 ARG C O 1
ATOM 1571 N N . THR A 1 201 ? -12.394 19.456 -5.072 1.00 15.58 202 THR C N 1
ATOM 1572 C CA . THR A 1 201 ? -13.033 20.257 -4.042 1.00 18.53 202 THR C CA 1
ATOM 1573 C C . THR A 1 201 ? -12.738 21.756 -4.232 1.00 19.64 202 THR C C 1
ATOM 1574 O O . THR A 1 201 ? -11.802 22.163 -4.928 1.00 16.23 202 THR C O 1
ATOM 1578 N N . ASN A 1 202 ? -13.530 22.579 -3.541 1.00 21.09 203 ASN C N 1
ATOM 1579 C CA . ASN A 1 202 ? -13.312 23.998 -3.397 1.00 24.47 203 ASN C CA 1
ATOM 1580 C C . ASN A 1 202 ? -13.091 24.702 -4.744 1.00 21.52 203 ASN C C 1
ATOM 1581 O O . ASN A 1 202 ? -12.173 25.471 -4.855 1.00 18.87 203 ASN C O 1
ATOM 1586 N N . ASP A 1 203 ? -13.914 24.423 -5.747 1.00 20.58 204 ASP C N 1
ATOM 1587 C CA . ASP A 1 203 ? -13.721 24.938 -7.116 1.00 20.09 204 ASP C CA 1
ATOM 1588 C C . ASP A 1 203 ? -14.651 26.135 -7.354 1.00 21.13 204 ASP C C 1
ATOM 1589 O O . ASP A 1 203 ? -15.871 25.953 -7.479 1.00 18.75 204 ASP C O 1
ATOM 1594 N N . ASP A 1 204 ? -14.078 27.336 -7.481 1.00 19.14 205 ASP C N 1
ATOM 1595 C CA . ASP A 1 204 ? -14.884 28.506 -7.819 1.00 20.77 205 ASP C CA 1
ATOM 1596 C C . ASP A 1 204 ? -14.695 28.937 -9.279 1.00 20.55 205 ASP C C 1
ATOM 1597 O O . ASP A 1 204 ? -15.190 29.990 -9.649 1.00 23.73 205 ASP C O 1
ATOM 1602 N N . GLY A 1 205 ? -14.013 28.154 -10.102 1.00 19.00 206 GLY C N 1
ATOM 1603 C CA . GLY A 1 205 ? -13.731 28.524 -11.503 1.00 18.40 206 GLY C CA 1
ATOM 1604 C C . GLY A 1 205 ? -12.374 29.230 -11.676 1.00 17.21 206 GLY C C 1
ATOM 1605 O O . GLY A 1 205 ? -11.870 29.273 -12.801 1.00 17.47 206 GLY C O 1
ATOM 1606 N N . THR A 1 206 ? -11.824 29.824 -10.609 1.00 19.09 207 THR C N 1
ATOM 1607 C CA . THR A 1 206 ? -10.502 30.435 -10.643 1.00 17.65 207 THR C CA 1
ATOM 1608 C C . THR A 1 206 ? -9.484 29.626 -9.850 1.00 18.99 207 THR C C 1
ATOM 1609 O O . THR A 1 206 ? -8.303 29.578 -10.248 1.00 18.37 207 THR C O 1
ATOM 1613 N N . GLN A 1 207 ? -9.885 29.081 -8.684 1.00 16.71 208 GLN C N 1
ATOM 1614 C CA . GLN A 1 207 ? -9.051 28.137 -7.975 1.00 16.57 208 GLN C CA 1
ATOM 1615 C C . GLN A 1 207 ? -9.876 26.893 -7.674 1.00 18.66 208 GLN C C 1
ATOM 1616 O O . GLN A 1 207 ? -11.112 26.976 -7.635 1.00 18.85 208 GLN C O 1
ATOM 1622 N N . PHE A 1 208 ? -9.172 25.756 -7.532 1.00 16.78 209 PHE C N 1
ATOM 1623 C CA . PHE A 1 208 ? -9.761 24.481 -7.165 1.00 18.13 209 PHE C CA 1
ATOM 1624 C C . PHE A 1 208 ? -8.668 23.585 -6.587 1.00 16.49 209 PHE C C 1
ATOM 1625 O O . PHE A 1 208 ? -7.459 23.839 -6.726 1.00 16.95 209 PHE C O 1
ATOM 1633 N N . GLU A 1 209 ? -9.121 22.593 -5.851 1.00 15.49 210 GLU C N 1
ATOM 1634 C CA . GLU A 1 209 ? -8.245 21.556 -5.316 1.00 18.96 210 GLU C CA 1
ATOM 1635 C C . GLU A 1 209 ? -8.600 20.204 -5.935 1.00 15.97 210 GLU C C 1
ATOM 1636 O O . GLU A 1 209 ? -9.750 19.944 -6.276 1.00 18.13 210 GLU C O 1
ATOM 1642 N N . LEU A 1 210 ? -7.604 19.353 -6.031 1.00 14.51 211 LEU C N 1
ATOM 1643 C CA . LEU A 1 210 ? -7.781 17.967 -6.443 1.00 15.83 211 LEU C CA 1
ATOM 1644 C C . LEU A 1 210 ? -7.022 17.058 -5.483 1.00 16.02 211 LEU C C 1
ATOM 1645 O O . LEU A 1 210 ? -6.019 17.451 -4.936 1.00 16.38 211 LEU C O 1
ATOM 1650 N N . ASN A 1 211 ? -7.475 15.815 -5.370 1.00 15.85 212 ASN C N 1
ATOM 1651 C CA . ASN A 1 211 ? -6.683 14.780 -4.736 1.00 16.21 212 ASN C CA 1
ATOM 1652 C C . ASN A 1 211 ? -6.876 13.460 -5.496 1.00 16.14 212 ASN C C 1
ATOM 1653 O O . ASN A 1 211 ? -7.913 13.256 -6.135 1.00 14.16 212 ASN C O 1
ATOM 1658 N N . GLU A 1 212 ? -5.926 12.541 -5.310 1.00 16.83 213 GLU C N 1
ATOM 1659 C CA . GLU A 1 212 ? -6.043 11.221 -5.905 1.00 18.11 213 GLU C CA 1
ATOM 1660 C C . GLU A 1 212 ? -5.367 10.179 -5.011 1.00 16.18 213 GLU C C 1
ATOM 1661 O O . GLU A 1 212 ? -4.306 10.431 -4.437 1.00 13.76 213 GLU C O 1
ATOM 1667 N N . HIS A 1 213 ? -5.953 8.974 -4.967 1.00 16.30 214 HIS C N 1
ATOM 1668 C CA . HIS A 1 213 ? -5.261 7.751 -4.571 1.00 16.30 214 HIS C CA 1
ATOM 1669 C C . HIS A 1 213 ? -5.319 6.740 -5.716 1.00 17.23 214 HIS C C 1
ATOM 1670 O O . HIS A 1 213 ? -6.416 6.485 -6.267 1.00 15.61 214 HIS C O 1
ATOM 1677 N N . ALA A 1 214 ? -4.178 6.086 -5.965 1.00 16.27 215 ALA C N 1
ATOM 1678 C CA . ALA A 1 214 ? -4.052 5.147 -7.056 1.00 15.31 215 ALA C CA 1
ATOM 1679 C C . ALA A 1 214 ? -3.205 3.965 -6.611 1.00 16.47 215 ALA C C 1
ATOM 1680 O O . ALA A 1 214 ? -2.232 4.133 -5.859 1.00 16.22 215 ALA C O 1
ATOM 1682 N N . VAL A 1 215 ? -3.747 2.752 -6.911 1.00 15.96 216 VAL C N 1
ATOM 1683 C CA . VAL A 1 215 ? -3.108 1.515 -6.526 1.00 19.47 216 VAL C CA 1
ATOM 1684 C C . VAL A 1 215 ? -3.084 0.563 -7.709 1.00 20.65 216 VAL C C 1
ATOM 1685 O O . VAL A 1 215 ? -4.087 0.411 -8.371 1.00 18.48 216 VAL C O 1
ATOM 1689 N N . ALA A 1 216 ? -1.919 -0.105 -7.933 1.00 22.34 217 ALA C N 1
ATOM 1690 C CA . ALA A 1 216 ? -1.771 -1.106 -8.987 1.00 24.03 217 ALA C CA 1
ATOM 1691 C C . ALA A 1 216 ? -2.145 -2.476 -8.426 1.00 24.46 217 ALA C C 1
ATOM 1692 O O . ALA A 1 216 ? -1.748 -2.743 -7.301 1.00 23.63 217 ALA C O 1
ATOM 1694 N N . ARG A 1 217 ? -2.825 -3.291 -9.224 1.00 23.64 218 ARG C N 1
ATOM 1695 C CA . ARG A 1 217 ? -3.133 -4.684 -8.914 1.00 30.72 218 ARG C CA 1
ATOM 1696 C C . ARG A 1 217 ? -2.900 -5.576 -10.148 1.00 28.77 218 ARG C C 1
ATOM 1697 O O . ARG A 1 217 ? -3.050 -5.099 -11.279 1.00 24.94 218 ARG C O 1
ATOM 1705 N N . LEU A 1 218 ? -2.762 -6.861 -9.906 1.00 29.46 219 LEU C N 1
ATOM 1706 C CA . LEU A 1 218 ? -2.570 -7.880 -10.925 1.00 37.02 219 LEU C CA 1
ATOM 1707 C C . LEU A 1 218 ? -3.915 -8.338 -11.526 1.00 38.90 219 LEU C C 1
ATOM 1708 O O . LEU A 1 218 ? -3.942 -8.574 -12.724 1.00 41.13 219 LEU C O 1
ATOM 1713 N N . ASN A 1 219 ? -5.017 -8.357 -10.754 1.00 42.35 220 ASN C N 1
ATOM 1714 C CA . ASN A 1 219 ? -6.375 -8.622 -11.248 1.00 51.35 220 ASN C CA 1
ATOM 1715 C C . ASN A 1 219 ? -7.370 -7.583 -10.703 1.00 54.55 220 ASN C C 1
ATOM 1716 O O . ASN A 1 219 ? -7.442 -7.399 -9.504 1.00 54.99 220 ASN C O 1
ATOM 1721 N N . GLU A 1 220 ? -7.987 -6.759 -11.591 1.00 71.86 221 GLU C N 1
ATOM 1722 C CA . GLU A 1 220 ? -9.161 -5.882 -11.383 1.00 59.34 221 GLU C CA 1
ATOM 1723 C C . GLU A 1 220 ? -9.091 -4.742 -10.292 1.00 53.64 221 GLU C C 1
ATOM 1724 O O . GLU A 1 220 ? -10.071 -4.661 -9.552 1.00 48.25 221 GLU C O 1
ATOM 1730 N N . ILE B 1 9 ? -8.196 43.988 1.645 1.00 56.77 8 ILE A N 1
ATOM 1731 C CA . ILE B 1 9 ? -6.855 43.345 1.758 1.00 46.22 8 ILE A CA 1
ATOM 1732 C C . ILE B 1 9 ? -6.700 42.895 3.206 1.00 45.93 8 ILE A C 1
ATOM 1733 O O . ILE B 1 9 ? -6.658 43.742 4.102 1.00 44.44 8 ILE A O 1
ATOM 1738 N N . PRO B 1 10 ? -6.734 41.574 3.495 1.00 41.18 9 PRO A N 1
ATOM 1739 C CA . PRO B 1 10 ? -6.541 41.080 4.860 1.00 44.42 9 PRO A CA 1
ATOM 1740 C C . PRO B 1 10 ? -5.077 41.062 5.279 1.00 41.12 9 PRO A C 1
ATOM 1741 O O . PRO B 1 10 ? -4.200 41.356 4.487 1.00 38.67 9 PRO A O 1
ATOM 1745 N N . ASP B 1 11 ? -4.857 40.739 6.548 1.00 43.07 10 ASP A N 1
ATOM 1746 C CA . ASP B 1 11 ? -3.537 40.747 7.158 1.00 44.55 10 ASP A CA 1
ATOM 1747 C C . ASP B 1 11 ? -2.603 39.698 6.552 1.00 38.05 10 ASP A C 1
ATOM 1748 O O . ASP B 1 11 ? -1.407 39.917 6.531 1.00 36.41 10 ASP A O 1
ATOM 1753 N N . ASP B 1 12 ? -3.137 38.535 6.155 1.00 36.12 11 ASP A N 1
ATOM 1754 C CA . ASP B 1 12 ? -2.357 37.385 5.704 1.00 35.93 11 ASP A CA 1
ATOM 1755 C C . ASP B 1 12 ? -2.951 36.933 4.375 1.00 32.49 11 ASP A C 1
ATOM 1756 O O . ASP B 1 12 ? -4.168 36.719 4.330 1.00 30.18 11 ASP A O 1
ATOM 1761 N N . MET B 1 13 ? -2.122 36.872 3.330 1.00 28.15 12 MET A N 1
ATOM 1762 C CA . MET B 1 13 ? -2.569 36.560 1.981 1.00 29.38 12 MET A CA 1
ATOM 1763 C C . MET B 1 13 ? -1.670 35.506 1.335 1.00 26.36 12 MET A C 1
ATOM 1764 O O . MET B 1 13 ? -0.459 35.425 1.645 1.00 23.68 12 MET A O 1
ATOM 1769 N N . GLU B 1 14 ? -2.283 34.756 0.407 1.00 23.04 13 GLU A N 1
ATOM 1770 C CA . GLU B 1 14 ? -1.586 33.819 -0.486 1.00 22.54 13 GLU A CA 1
ATOM 1771 C C . GLU B 1 14 ? -1.138 34.568 -1.749 1.00 19.80 13 GLU A C 1
ATOM 1772 O O . GLU B 1 14 ? -1.799 35.530 -2.156 1.00 18.70 13 GLU A O 1
ATOM 1783 N N . LEU B 1 15 ? -0.006 34.165 -2.292 1.00 18.58 14 LEU A N 1
ATOM 1784 C CA . LEU B 1 15 ? 0.537 34.678 -3.538 1.00 18.37 14 LEU A CA 1
ATOM 1785 C C . LEU B 1 15 ? 0.699 33.550 -4.554 1.00 18.26 14 LEU A C 1
ATOM 1786 O O . LEU B 1 15 ? 1.181 32.475 -4.217 1.00 19.07 14 LEU A O 1
ATOM 1791 N N . ILE B 1 16 ? 0.327 33.836 -5.793 1.00 17.25 15 ILE A N 1
ATOM 1792 C CA . ILE B 1 16 ? 0.506 32.945 -6.905 1.00 17.31 15 ILE A CA 1
ATOM 1793 C C . ILE B 1 16 ? 1.148 33.795 -8.006 1.00 15.87 15 ILE A C 1
ATOM 1794 O O . ILE B 1 16 ? 0.660 34.889 -8.255 1.00 16.99 15 ILE A O 1
ATOM 1799 N N . PHE B 1 17 ? 2.166 33.272 -8.702 1.00 15.80 16 PHE A N 1
ATOM 1800 C CA . PHE B 1 17 ? 2.890 33.951 -9.778 1.00 13.85 16 PHE A CA 1
ATOM 1801 C C . PHE B 1 17 ? 2.993 33.093 -11.035 1.00 15.87 16 PHE A C 1
ATOM 1802 O O . PHE B 1 17 ? 3.171 31.869 -10.922 1.00 14.51 16 PHE A O 1
ATOM 1810 N N . HIS B 1 18 ? 2.830 33.755 -12.225 1.00 13.90 17 HIS A N 1
ATOM 1811 C CA . HIS B 1 18 ? 3.219 33.228 -13.506 1.00 14.19 17 HIS A CA 1
ATOM 1812 C C . HIS B 1 18 ? 4.020 34.290 -14.236 1.00 15.60 17 HIS A C 1
ATOM 1813 O O . HIS B 1 18 ? 3.570 35.446 -14.316 1.00 14.29 17 HIS A O 1
ATOM 1820 N N . MET B 1 19 ? 5.214 33.924 -14.672 1.00 14.74 18 MET A N 1
ATOM 1821 C CA . MET B 1 19 ? 6.088 34.771 -15.454 1.00 16.41 18 MET A CA 1
ATOM 1822 C C . MET B 1 19 ? 6.536 34.072 -16.738 1.00 17.14 18 MET A C 1
ATOM 1823 O O . MET B 1 19 ? 6.964 32.911 -16.731 1.00 20.18 18 MET A O 1
ATOM 1828 N N . ASP B 1 20 ? 6.375 34.771 -17.850 1.00 18.11 19 ASP A N 1
ATOM 1829 C CA . ASP B 1 20 ? 6.938 34.422 -19.142 1.00 18.93 19 ASP A CA 1
ATOM 1830 C C . ASP B 1 20 ? 8.044 35.430 -19.439 1.00 18.57 19 ASP A C 1
ATOM 1831 O O . ASP B 1 20 ? 7.862 36.639 -19.279 1.00 17.26 19 ASP A O 1
ATOM 1836 N N . GLY B 1 21 ? 9.091 34.977 -20.080 1.00 18.48 20 GLY A N 1
ATOM 1837 C CA . GLY B 1 21 ? 10.130 35.934 -20.425 1.00 20.08 20 GLY A CA 1
ATOM 1838 C C . GLY B 1 21 ? 11.169 35.422 -21.405 1.00 18.68 20 GLY A C 1
ATOM 1839 O O . GLY B 1 21 ? 11.176 34.266 -21.770 1.00 17.73 20 GLY A O 1
ATOM 1840 N N . ASN B 1 22 ? 12.032 36.361 -21.804 1.00 17.50 21 ASN A N 1
ATOM 1841 C CA . ASN B 1 22 ? 13.107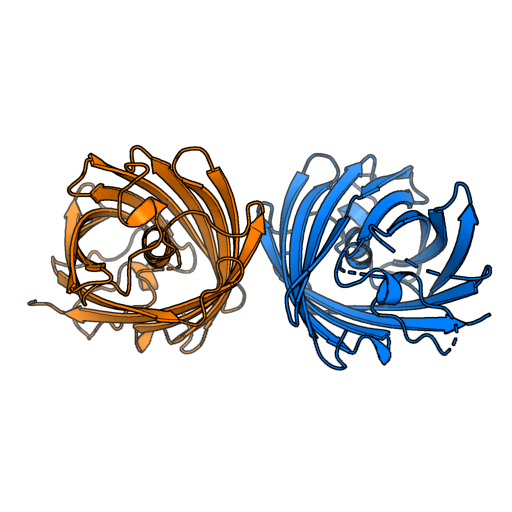 36.129 -22.721 1.00 20.46 21 ASN A CA 1
ATOM 1842 C C . ASN B 1 22 ? 14.257 36.986 -22.210 1.00 19.59 21 ASN A C 1
ATOM 1843 O O . ASN B 1 22 ? 14.061 38.189 -22.039 1.00 18.22 21 ASN A O 1
ATOM 1848 N N . VAL B 1 23 ? 15.465 36.415 -22.092 1.00 17.47 22 VAL A N 1
ATOM 1849 C CA . VAL B 1 23 ? 16.640 37.164 -21.744 1.00 18.21 22 VAL A CA 1
ATOM 1850 C C . VAL B 1 23 ? 17.649 36.789 -22.809 1.00 21.15 22 VAL A C 1
ATOM 1851 O O . VAL B 1 23 ? 17.974 35.603 -22.924 1.00 16.97 22 VAL A O 1
ATOM 1855 N N . ASN B 1 24 ? 18.091 37.770 -23.581 1.00 18.08 23 ASN A N 1
ATOM 1856 C CA . ASN B 1 24 ? 19.101 37.530 -24.614 1.00 21.43 23 ASN A CA 1
ATOM 1857 C C . ASN B 1 24 ? 18.705 36.416 -25.595 1.00 26.05 23 ASN A C 1
ATOM 1858 O O . ASN B 1 24 ? 19.595 35.694 -26.051 1.00 25.95 23 ASN A O 1
ATOM 1863 N N . GLY B 1 25 ? 17.400 36.208 -25.901 1.00 24.17 24 GLY A N 1
ATOM 1864 C CA . GLY B 1 25 ? 16.982 35.127 -26.805 1.00 24.57 24 GLY A CA 1
ATOM 1865 C C . GLY B 1 25 ? 16.640 33.809 -26.062 1.00 26.62 24 GLY A C 1
ATOM 1866 O O . GLY B 1 25 ? 16.176 32.861 -26.662 1.00 25.26 24 GLY A O 1
ATOM 1867 N N . HIS B 1 26 ? 16.930 33.679 -24.767 1.00 27.93 25 HIS A N 1
ATOM 1868 C CA . HIS B 1 26 ? 16.596 32.471 -24.017 1.00 26.72 25 HIS A CA 1
ATOM 1869 C C . HIS B 1 26 ? 15.199 32.660 -23.403 1.00 22.51 25 HIS A C 1
ATOM 1870 O O . HIS B 1 26 ? 15.075 33.381 -22.427 1.00 17.62 25 HIS A O 1
ATOM 1877 N N . TYR B 1 27 ? 14.237 31.843 -23.798 1.00 23.63 26 TYR A N 1
ATOM 1878 C CA . TYR B 1 27 ? 12.863 31.856 -23.320 1.00 24.77 26 TYR A CA 1
ATOM 1879 C C . TYR B 1 27 ? 12.750 31.027 -22.019 1.00 24.88 26 TYR A C 1
ATOM 1880 O O . TYR B 1 27 ? 13.429 30.031 -21.814 1.00 21.06 26 TYR A O 1
ATOM 1889 N N . PHE B 1 28 ? 11.910 31.475 -21.089 1.00 20.59 27 PHE A N 1
ATOM 1890 C CA . PHE B 1 28 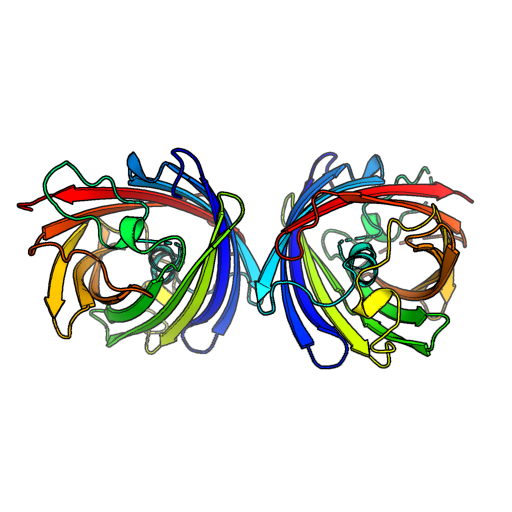? 11.624 30.754 -19.877 1.00 16.98 27 PHE A CA 1
ATOM 1891 C C . PHE B 1 28 ? 10.211 31.073 -19.387 1.00 16.69 27 PHE A C 1
ATOM 1892 O O . PHE B 1 28 ? 9.620 32.112 -19.749 1.00 12.49 27 PHE A O 1
ATOM 1900 N N . THR B 1 29 ? 9.758 30.181 -18.497 1.00 16.08 28 THR A N 1
ATOM 1901 C CA . THR B 1 29 ? 8.530 30.351 -17.732 1.00 16.93 28 THR A CA 1
ATOM 1902 C C . THR B 1 29 ? 8.843 29.980 -16.285 1.00 17.74 28 THR A C 1
ATOM 1903 O O . THR B 1 29 ? 9.556 28.991 -16.041 1.00 15.68 28 THR A O 1
ATOM 1907 N N . ILE B 1 30 ? 8.263 30.754 -15.357 1.00 15.67 29 ILE A N 1
ATOM 1908 C CA . ILE B 1 30 ? 8.380 30.570 -13.925 1.00 15.33 29 ILE A CA 1
ATOM 1909 C C . ILE B 1 30 ? 6.969 30.522 -13.343 1.00 17.98 29 ILE A C 1
ATOM 1910 O O . ILE B 1 30 ? 6.100 31.357 -13.705 1.00 17.70 29 ILE A O 1
ATOM 1915 N N . VAL B 1 31 ? 6.783 29.569 -12.431 1.00 16.74 30 VAL A N 1
ATOM 1916 C CA . VAL B 1 31 ? 5.641 29.583 -11.518 1.00 17.49 30 VAL A CA 1
ATOM 1917 C C . VAL B 1 31 ? 6.166 29.704 -10.091 1.00 16.29 30 VAL A C 1
ATOM 1918 O O . VAL B 1 31 ? 7.256 29.248 -9.762 1.00 14.95 30 VAL A O 1
ATOM 1922 N N . ALA B 1 32 ? 5.393 30.325 -9.245 1.00 15.75 31 ALA A N 1
ATOM 1923 C CA . ALA B 1 32 ? 5.742 30.479 -7.844 1.00 15.95 31 ALA A CA 1
ATOM 1924 C C . ALA B 1 32 ? 4.522 30.635 -6.987 1.00 16.51 31 ALA A C 1
ATOM 1925 O O . ALA B 1 32 ? 3.430 30.980 -7.485 1.00 15.08 31 ALA A O 1
ATOM 1927 N N . THR B 1 33 ? 4.730 30.272 -5.698 1.00 16.77 32 THR A N 1
ATOM 1928 C CA . THR B 1 33 ? 3.747 30.368 -4.661 1.00 17.26 32 THR A CA 1
ATOM 1929 C C . THR B 1 33 ? 4.394 30.970 -3.419 1.00 16.82 32 THR A C 1
ATOM 1930 O O . THR B 1 33 ? 5.588 30.800 -3.167 1.00 16.65 32 THR A O 1
ATOM 1937 N N . GLY B 1 34 ? 3.604 31.721 -2.676 1.00 17.98 33 GLY A N 1
ATOM 1938 C CA . GLY B 1 34 ? 4.088 32.325 -1.467 1.00 18.82 33 GLY A CA 1
ATOM 1939 C C . GLY B 1 34 ? 3.000 32.973 -0.647 1.00 19.07 33 GLY A C 1
ATOM 1940 O O . GLY B 1 34 ? 1.828 32.606 -0.706 1.00 19.06 33 GLY A O 1
ATOM 1941 N N . LYS B 1 35 ? 3.448 33.885 0.217 1.00 21.86 34 LYS A N 1
ATOM 1942 C CA . LYS B 1 35 ? 2.615 34.382 1.285 1.00 22.44 34 LYS A CA 1
ATOM 1943 C C . LYS B 1 35 ? 3.023 35.813 1.548 1.00 21.32 34 LYS A C 1
ATOM 1944 O O . LYS B 1 35 ? 4.169 36.176 1.359 1.00 17.98 34 LYS A O 1
ATOM 1950 N N . ALA B 1 36 ? 2.055 36.603 1.993 1.00 24.77 35 ALA A N 1
ATOM 1951 C CA . ALA B 1 36 ? 2.303 37.995 2.325 1.00 24.70 35 ALA A CA 1
ATOM 1952 C C . ALA B 1 36 ? 1.620 38.394 3.598 1.00 24.57 35 ALA A C 1
ATOM 1953 O O . ALA B 1 36 ? 0.570 37.853 3.952 1.00 25.40 35 ALA A O 1
ATOM 1955 N N . LYS B 1 37 ? 2.228 39.434 4.202 1.00 26.09 36 LYS A N 1
ATOM 1956 C CA . LYS B 1 37 ? 1.593 40.229 5.239 1.00 29.58 36 LYS A CA 1
ATOM 1957 C C . LYS B 1 37 ? 1.584 41.666 4.742 1.00 28.62 36 LYS A C 1
ATOM 1958 O O . LYS B 1 37 ? 2.522 42.430 4.999 1.00 29.13 36 LYS A O 1
ATOM 1964 N N . PRO B 1 38 ? 0.564 42.076 3.979 1.00 29.44 37 PRO A N 1
ATOM 1965 C CA . PRO B 1 38 ? 0.615 43.374 3.278 1.00 29.11 37 PRO A CA 1
ATOM 1966 C C . PRO B 1 38 ? 0.838 44.622 4.144 1.00 29.13 37 PRO A C 1
ATOM 1967 O O . PRO B 1 38 ? 1.607 45.517 3.778 1.00 29.25 37 PRO A O 1
ATOM 1971 N N . TYR B 1 39 ? 0.240 44.647 5.322 1.00 31.44 38 TYR A N 1
ATOM 1972 C CA . TYR B 1 39 ? 0.381 45.788 6.227 1.00 33.46 38 TYR A CA 1
ATOM 1973 C C . TYR B 1 39 ? 1.757 45.822 6.883 1.00 33.04 38 TYR A C 1
ATOM 1974 O O . TYR B 1 39 ? 2.153 46.905 7.294 1.00 34.91 38 TYR A O 1
ATOM 1983 N N . GLU B 1 40 ? 2.476 44.686 6.957 1.00 30.35 39 GLU A N 1
ATOM 1984 C CA . GLU B 1 40 ? 3.859 44.689 7.420 1.00 31.66 39 GLU A CA 1
ATOM 1985 C C . GLU B 1 40 ? 4.868 44.942 6.291 1.00 29.34 39 GLU A C 1
ATOM 1986 O O . GLU B 1 40 ? 6.041 45.054 6.602 1.00 29.71 39 GLU A O 1
ATOM 1992 N N . GLY B 1 41 ? 4.419 44.982 5.029 1.00 25.67 40 GLY A N 1
ATOM 1993 C CA . GLY B 1 41 ? 5.292 45.090 3.892 1.00 25.67 40 GLY A CA 1
ATOM 1994 C C . GLY B 1 41 ? 6.186 43.862 3.696 1.00 23.79 40 GLY A C 1
ATOM 1995 O O . GLY B 1 41 ? 7.272 44.007 3.196 1.00 21.74 40 GLY A O 1
ATOM 1996 N N . LYS B 1 42 ? 5.715 42.679 4.090 1.00 24.61 41 LYS A N 1
ATOM 1997 C CA . LYS B 1 42 ? 6.528 41.463 4.057 1.00 24.75 41 LYS A CA 1
ATOM 1998 C C . LYS B 1 42 ? 5.892 40.454 3.095 1.00 22.71 41 LYS A C 1
ATOM 1999 O O . LYS B 1 42 ? 4.682 40.208 3.143 1.00 22.53 41 LYS A O 1
ATOM 2005 N N . GLN B 1 43 ? 6.741 39.798 2.326 1.00 21.13 42 GLN A N 1
ATOM 2006 C CA . GLN B 1 43 ? 6.305 38.620 1.617 1.00 20.11 42 GLN A CA 1
ATOM 2007 C C . GLN B 1 43 ? 7.483 37.668 1.348 1.00 21.30 42 GLN A C 1
ATOM 2008 O O . GLN B 1 43 ? 8.657 38.053 1.385 1.00 18.75 42 GLN A O 1
ATOM 2014 N N . ASN B 1 44 ? 7.106 36.444 0.960 1.00 19.38 43 ASN A N 1
ATOM 2015 C CA . ASN B 1 44 ? 8.071 35.470 0.532 1.00 18.47 43 ASN A CA 1
ATOM 2016 C C . ASN B 1 44 ? 7.463 34.623 -0.604 1.00 20.53 43 ASN A C 1
ATOM 2017 O O . ASN B 1 44 ? 6.213 34.525 -0.780 1.00 20.00 43 ASN A O 1
ATOM 2022 N N . LEU B 1 45 ? 8.344 33.902 -1.311 1.00 17.24 44 LEU A N 1
ATOM 2023 C CA . LEU B 1 45 ? 7.875 32.963 -2.309 1.00 17.28 44 LEU A CA 1
ATOM 2024 C C . LEU B 1 45 ? 8.893 31.861 -2.538 1.00 17.11 44 LEU A C 1
ATOM 2025 O O . LEU B 1 45 ? 10.107 32.057 -2.295 1.00 16.60 44 LEU A O 1
ATOM 2030 N N . LYS B 1 46 ? 8.379 30.778 -3.130 1.00 15.99 45 LYS A N 1
ATOM 2031 C CA . LYS B 1 46 ? 9.231 29.749 -3.743 1.00 17.95 45 LYS A CA 1
ATOM 2032 C C . LYS B 1 46 ? 8.864 29.547 -5.218 1.00 14.20 45 LYS A C 1
ATOM 2033 O O . LYS B 1 46 ? 7.705 29.433 -5.575 1.00 12.19 45 LYS A O 1
ATOM 2039 N N . ALA B 1 47 ? 9.860 29.596 -6.077 1.00 12.07 46 ALA A N 1
ATOM 2040 C CA . ALA B 1 47 ? 9.678 29.648 -7.518 1.00 12.73 46 ALA A CA 1
ATOM 2041 C C . ALA B 1 47 ? 10.263 28.393 -8.174 1.00 14.95 46 ALA A C 1
ATOM 2042 O O . ALA B 1 47 ? 11.287 27.884 -7.695 1.00 15.49 46 ALA A O 1
ATOM 2044 N N . THR B 1 48 ? 9.618 27.943 -9.268 1.00 14.12 47 THR A N 1
ATOM 2045 C CA . THR B 1 48 ? 10.085 26.863 -10.108 1.00 16.10 47 THR A CA 1
ATOM 2046 C C . THR B 1 48 ? 10.095 27.318 -11.567 1.00 16.32 47 THR A C 1
ATOM 2047 O O . THR B 1 48 ? 9.093 27.872 -12.085 1.00 14.27 47 THR A O 1
ATOM 2051 N N . VAL B 1 49 ? 11.245 27.124 -12.209 1.00 14.06 48 VAL A N 1
ATOM 2052 C CA . VAL B 1 49 ? 11.413 27.389 -13.636 1.00 15.59 48 VAL A CA 1
ATOM 2053 C C . VAL B 1 49 ? 10.864 26.182 -14.402 1.00 17.09 48 VAL A C 1
ATOM 2054 O O . VAL B 1 49 ? 11.464 25.104 -14.346 1.00 16.49 48 VAL A O 1
ATOM 2058 N N . THR B 1 50 ? 9.645 26.296 -14.982 1.00 16.09 49 THR A N 1
ATOM 2059 C CA . THR B 1 50 ? 9.004 25.152 -15.645 1.00 15.32 49 THR A CA 1
ATOM 2060 C C . THR B 1 50 ? 9.325 25.084 -17.143 1.00 15.11 49 THR A C 1
ATOM 2061 O O . THR B 1 50 ? 9.017 24.074 -17.750 1.00 14.68 49 THR A O 1
ATOM 2065 N N . LYS B 1 51 ? 9.890 26.119 -17.748 1.00 15.46 50 LYS A N 1
ATOM 2066 C CA . LYS B 1 51 ? 10.379 26.032 -19.134 1.00 21.23 50 LYS A CA 1
ATOM 2067 C C . LYS B 1 51 ? 11.676 26.828 -19.162 1.00 18.59 50 LYS A C 1
ATOM 2068 O O . LYS B 1 51 ? 11.755 27.917 -18.555 1.00 16.66 50 LYS A O 1
ATOM 2074 N N . GLY B 1 52 ? 12.703 26.285 -19.842 1.00 18.11 51 GLY A N 1
ATOM 2075 C CA . GLY B 1 52 ? 13.959 27.030 -20.061 1.00 18.47 51 GLY A CA 1
ATOM 2076 C C . GLY B 1 52 ? 14.916 26.908 -18.855 1.00 17.34 51 GLY A C 1
ATOM 2077 O O . GLY B 1 52 ? 15.837 27.714 -18.660 1.00 17.89 51 GLY A O 1
ATOM 2078 N N . ALA B 1 53 ? 14.746 25.864 -18.082 1.00 15.20 52 ALA A N 1
ATOM 2079 C CA . ALA B 1 53 ? 15.585 25.638 -16.898 1.00 17.33 52 ALA A CA 1
ATOM 2080 C C . ALA B 1 53 ? 16.807 24.839 -17.341 1.00 19.40 52 ALA A C 1
ATOM 2081 O O . ALA B 1 53 ? 16.677 23.994 -18.265 1.00 17.97 52 ALA A O 1
ATOM 2083 N N . PRO B 1 54 ? 17.972 24.928 -16.674 1.00 18.86 53 PRO A N 1
ATOM 2084 C CA . PRO B 1 54 ? 18.244 25.924 -15.640 1.00 21.37 53 PRO A CA 1
ATOM 2085 C C . PRO B 1 54 ? 18.430 27.312 -16.258 1.00 20.00 53 PRO A C 1
ATOM 2086 O O . PRO B 1 54 ? 18.955 27.420 -17.384 1.00 20.28 53 PRO A O 1
ATOM 2090 N N . LEU B 1 55 ? 17.967 28.351 -15.546 1.00 17.70 54 LEU A N 1
ATOM 2091 C CA . LEU B 1 55 ? 18.012 29.705 -16.017 1.00 18.53 54 LEU A CA 1
ATOM 2092 C C . LEU B 1 55 ? 19.486 30.013 -16.281 1.00 19.99 54 LEU A C 1
ATOM 2093 O O . LEU B 1 55 ? 20.291 29.868 -15.353 1.00 16.73 54 LEU A O 1
ATOM 2098 N N . PRO B 1 56 ? 19.872 30.404 -17.501 1.00 22.35 55 PRO A N 1
ATOM 2099 C CA . PRO B 1 56 ? 21.247 30.795 -17.790 1.00 24.82 55 PRO A CA 1
ATOM 2100 C C . PRO B 1 56 ? 21.628 32.255 -17.563 1.00 24.93 55 PRO A C 1
ATOM 2101 O O . PRO B 1 56 ? 22.655 32.711 -18.087 1.00 31.68 55 PRO A O 1
ATOM 2105 N N . PHE B 1 57 ? 20.891 32.963 -16.722 1.00 20.54 56 PHE A N 1
ATOM 2106 C CA . PHE B 1 57 ? 21.236 34.319 -16.326 1.00 17.88 56 PHE A CA 1
ATOM 2107 C C . PHE B 1 57 ? 20.843 34.480 -14.858 1.00 18.53 56 PHE A C 1
ATOM 2108 O O . PHE B 1 57 ? 20.156 33.619 -14.304 1.00 14.93 56 PHE A O 1
ATOM 2116 N N . SER B 1 58 ? 21.269 35.589 -14.269 1.00 16.65 57 SER A N 1
ATOM 2117 C CA . SER B 1 58 ? 21.039 35.931 -12.875 1.00 18.17 57 SER A CA 1
ATOM 2118 C C . SER B 1 58 ? 19.557 36.062 -12.570 1.00 17.67 57 SER A C 1
ATOM 2119 O O . SER B 1 58 ? 18.848 36.921 -13.112 1.00 15.69 57 SER A O 1
ATOM 2122 N N . THR B 1 59 ? 19.127 35.319 -11.564 1.00 15.05 58 THR A N 1
ATOM 2123 C CA . THR B 1 59 ? 17.790 35.440 -11.011 1.00 16.57 58 THR A CA 1
ATOM 2124 C C . THR B 1 59 ? 17.545 36.872 -10.503 1.00 16.49 58 THR A C 1
ATOM 2125 O O . THR B 1 59 ? 16.389 37.335 -10.505 1.00 16.83 58 THR A O 1
ATOM 2129 N N . ASP B 1 60 ? 18.605 37.595 -10.089 1.00 14.09 59 ASP A N 1
ATOM 2130 C CA . ASP B 1 60 ? 18.442 38.939 -9.539 1.00 15.66 59 ASP A CA 1
ATOM 2131 C C . ASP B 1 60 ? 17.875 39.952 -10.515 1.00 15.46 59 ASP A C 1
ATOM 2132 O O . ASP B 1 60 ? 17.379 41.001 -10.087 1.00 17.21 59 ASP A O 1
ATOM 2137 N N . ILE B 1 61 ? 17.934 39.705 -11.831 1.00 14.47 60 ILE A N 1
ATOM 2138 C CA . ILE B 1 61 ? 17.340 40.655 -12.749 1.00 15.49 60 ILE A CA 1
ATOM 2139 C C . ILE B 1 61 ? 15.823 40.470 -12.747 1.00 16.67 60 ILE A C 1
ATOM 2140 O O . ILE B 1 61 ? 15.115 41.340 -13.246 1.00 18.19 60 ILE A O 1
ATOM 2145 N N . LEU B 1 62 ? 15.317 39.367 -12.215 1.00 14.65 61 LEU A N 1
ATOM 2146 C CA . LEU B 1 62 ? 13.878 39.204 -12.209 1.00 20.08 61 LEU A CA 1
ATOM 2147 C C . LEU B 1 62 ? 13.233 39.156 -10.840 1.00 17.86 61 LEU A C 1
ATOM 2148 O O . LEU B 1 62 ? 12.006 39.195 -10.773 1.00 18.53 61 LEU A O 1
ATOM 2153 N N . SER B 1 63 ? 14.023 39.184 -9.772 1.00 16.70 62 SER A N 1
ATOM 2154 C CA . SER B 1 63 ? 13.475 39.075 -8.430 1.00 16.50 62 SER A CA 1
ATOM 2155 C C . SER B 1 63 ? 12.588 40.261 -8.062 1.00 17.19 62 SER A C 1
ATOM 2156 O O . SER B 1 63 ? 11.508 40.021 -7.538 1.00 18.14 62 SER A O 1
ATOM 2159 N N . THR B 1 64 ? 12.938 41.487 -8.509 1.00 18.62 63 THR A N 1
ATOM 2160 C CA . THR B 1 64 ? 12.092 42.661 -8.334 1.00 19.98 63 THR A CA 1
ATOM 2161 C C . THR B 1 64 ? 10.839 42.671 -9.232 1.00 19.67 63 THR A C 1
ATOM 2162 O O . THR B 1 64 ? 9.972 43.511 -9.029 1.00 17.88 63 THR A O 1
ATOM 2166 N N . VAL B 1 65 ? 10.735 41.761 -10.201 1.00 16.47 64 VAL A N 1
ATOM 2167 C CA . VAL B 1 65 ? 9.503 41.607 -10.969 1.00 18.50 64 VAL A CA 1
ATOM 2168 C C . VAL B 1 65 ? 8.442 40.920 -10.115 1.00 17.21 64 VAL A C 1
ATOM 2169 O O . VAL B 1 65 ? 7.268 41.326 -10.090 1.00 17.36 64 VAL A O 1
ATOM 2173 N N . MET B 1 66 ? 8.857 39.892 -9.407 1.00 17.60 65 MET A N 1
ATOM 2174 C CA . MET B 1 66 ? 7.957 39.107 -8.552 1.00 21.50 65 MET A CA 1
ATOM 2175 C C . MET B 1 66 ? 7.728 39.800 -7.201 1.00 20.88 65 MET A C 1
ATOM 2176 O O . MET B 1 66 ? 6.595 39.651 -6.602 1.00 22.76 65 MET A O 1
ATOM 2206 N N . ASN B 1 68 ? 4.994 44.107 -6.161 1.00 19.84 69 ASN A N 1
ATOM 2207 C CA . ASN B 1 68 ? 3.608 44.447 -5.756 1.00 23.34 69 ASN A CA 1
ATOM 2208 C C . ASN B 1 68 ? 3.714 45.506 -4.676 1.00 25.77 69 ASN A C 1
ATOM 2209 O O . ASN B 1 68 ? 3.912 45.208 -3.497 1.00 26.68 69 ASN A O 1
ATOM 2214 N N . ARG B 1 69 ? 3.364 46.727 -5.040 1.00 29.50 70 ARG A N 1
ATOM 2215 C CA . ARG B 1 69 ? 3.485 47.858 -4.134 1.00 34.04 70 ARG A CA 1
ATOM 2216 C C . ARG B 1 69 ? 2.278 47.939 -3.191 1.00 32.33 70 ARG A C 1
ATOM 2217 O O . ARG B 1 69 ? 2.211 48.813 -2.331 1.00 27.85 70 ARG A O 1
ATOM 2225 N N . GLY B 1 70 ? 1.330 46.991 -3.280 1.00 30.73 71 GLY A N 1
ATOM 2226 C CA . GLY B 1 70 ? 0.367 46.768 -2.221 1.00 29.41 71 GLY A CA 1
ATOM 2227 C C . GLY B 1 70 ? 0.997 46.120 -0.971 1.00 27.94 71 GLY A C 1
ATOM 2228 O O . GLY B 1 70 ? 0.336 46.120 0.035 1.00 28.52 71 GLY A O 1
ATOM 2229 N N . ILE B 1 71 ? 2.214 45.566 -1.051 1.00 25.62 72 ILE A N 1
ATOM 2230 C CA . ILE B 1 71 ? 2.832 44.848 0.044 1.00 26.54 72 ILE A CA 1
ATOM 2231 C C . ILE B 1 71 ? 3.956 45.760 0.547 1.00 28.11 72 ILE A C 1
ATOM 2232 O O . ILE B 1 71 ? 5.151 45.556 0.265 1.00 27.59 72 ILE A O 1
ATOM 2237 N N . VAL B 1 72 ? 3.517 46.808 1.241 1.00 27.31 73 VAL A N 1
ATOM 2238 C CA . VAL B 1 72 ? 4.367 47.879 1.710 1.00 30.53 73 VAL A CA 1
ATOM 2239 C C . VAL B 1 72 ? 3.751 48.320 3.030 1.00 31.68 73 VAL A C 1
ATOM 2240 O O . VAL B 1 72 ? 2.528 48.382 3.137 1.00 32.81 73 VAL A O 1
ATOM 2244 N N . HIS B 1 73 ? 4.588 48.507 4.053 1.00 32.68 74 HIS A N 1
ATOM 2245 C CA . HIS B 1 73 ? 4.118 49.114 5.278 1.00 36.54 74 HIS A CA 1
ATOM 2246 C C . HIS B 1 73 ? 4.022 50.629 5.032 1.00 41.93 74 HIS A C 1
ATOM 2247 O O . HIS B 1 73 ? 5.066 51.271 4.906 1.00 38.66 74 HIS A O 1
ATOM 2254 N N . TYR B 1 74 ? 2.784 51.152 4.899 1.00 44.46 75 TYR A N 1
ATOM 2255 C CA . TYR B 1 74 ? 2.477 52.573 4.804 1.00 50.68 75 TYR A CA 1
ATOM 2256 C C . TYR B 1 74 ? 1.932 53.032 6.146 1.00 54.36 75 TYR A C 1
ATOM 2257 O O . TYR B 1 74 ? 0.902 52.500 6.542 1.00 51.10 75 TYR A O 1
ATOM 2266 N N . PRO B 1 75 ? 2.523 54.015 6.881 1.00 71.15 76 PRO A N 1
ATOM 2267 C CA . PRO B 1 75 ? 1.770 54.750 7.922 1.00 72.27 76 PRO A CA 1
ATOM 2268 C C . PRO B 1 75 ? 0.874 55.911 7.427 1.00 69.80 76 PRO A C 1
ATOM 2269 O O . PRO B 1 75 ? 0.132 56.561 8.253 1.00 78.71 76 PRO A O 1
ATOM 2273 N N . PRO B 1 79 ? -0.747 57.035 2.790 1.00 64.79 80 PRO A N 1
ATOM 2274 C CA . PRO B 1 79 ? -1.709 57.317 1.732 1.00 63.68 80 PRO A CA 1
ATOM 2275 C C . PRO B 1 79 ? -1.497 56.351 0.550 1.00 61.48 80 PRO A C 1
ATOM 2276 O O . PRO B 1 79 ? -0.578 56.512 -0.274 1.00 53.63 80 PRO A O 1
ATOM 2280 N N . ASP B 1 80 ? -2.337 55.300 0.478 1.00 59.84 81 ASP A N 1
ATOM 2281 C CA . ASP B 1 80 ? -1.903 54.032 -0.100 1.00 56.14 81 ASP A CA 1
ATOM 2282 C C . ASP B 1 80 ? -2.600 53.742 -1.430 1.00 55.51 81 ASP A C 1
ATOM 2283 O O . ASP B 1 80 ? -3.592 53.033 -1.441 1.00 52.25 81 ASP A O 1
ATOM 2288 N N . TYR B 1 81 ? -2.007 54.195 -2.553 1.00 52.61 82 TYR A N 1
ATOM 2289 C CA . TYR B 1 81 ? -2.561 54.000 -3.896 1.00 56.73 82 TYR A CA 1
ATOM 2290 C C . TYR B 1 81 ? -2.795 52.513 -4.202 1.00 52.45 82 TYR A C 1
ATOM 2291 O O . TYR B 1 81 ? -3.808 52.149 -4.788 1.00 52.96 82 TYR A O 1
ATOM 2300 N N . PHE B 1 82 ? -1.879 51.644 -3.761 1.00 46.81 83 PHE A N 1
ATOM 2301 C CA . PHE B 1 82 ? -1.865 50.259 -4.191 1.00 47.13 83 PHE A CA 1
ATOM 2302 C C . PHE B 1 82 ? -2.976 49.524 -3.456 1.00 48.96 83 PHE A C 1
ATOM 2303 O O . PHE B 1 82 ? -3.797 48.895 -4.126 1.00 48.71 83 PHE A O 1
ATOM 2311 N N . LYS B 1 83 ? -3.033 49.667 -2.117 1.00 46.83 84 LYS A N 1
ATOM 2312 C CA . LYS B 1 83 ? -4.061 49.010 -1.312 1.00 48.58 84 LYS A CA 1
ATOM 2313 C C . LYS B 1 83 ? -5.434 49.571 -1.674 1.00 51.26 84 LYS A C 1
ATOM 2314 O O . LYS B 1 83 ? -6.380 48.800 -1.849 1.00 53.02 84 LYS A O 1
ATOM 2320 N N . GLN B 1 84 ? -5.506 50.880 -1.899 1.00 51.18 85 GLN A N 1
ATOM 2321 C CA . GLN B 1 84 ? -6.771 51.494 -2.292 1.00 56.51 85 GLN A CA 1
ATOM 2322 C C . GLN B 1 84 ? -7.310 50.988 -3.639 1.00 55.19 85 GLN A C 1
ATOM 2323 O O . GLN B 1 84 ? -8.522 51.041 -3.836 1.00 57.55 85 GLN A O 1
ATOM 2329 N N . SER B 1 85 ? -6.451 50.528 -4.574 1.00 50.25 86 SER A N 1
ATOM 2330 C CA . SER B 1 85 ? -6.906 50.075 -5.891 1.00 52.09 86 SER A CA 1
ATOM 2331 C C . SER B 1 85 ? -7.800 48.826 -5.840 1.00 54.32 86 SER A C 1
ATOM 2332 O O . SER B 1 85 ? -8.526 48.584 -6.815 1.00 57.62 86 SER A O 1
ATOM 2335 N N . PHE B 1 86 ? -7.744 48.038 -4.743 1.00 51.07 87 PHE A N 1
ATOM 2336 C CA . PHE B 1 86 ? -8.402 46.740 -4.684 1.00 52.87 87 PHE A CA 1
ATOM 2337 C C . PHE B 1 86 ? -9.896 46.878 -4.388 1.00 56.16 87 PHE A C 1
ATOM 2338 O O . PHE B 1 86 ? -10.360 47.957 -4.057 1.00 62.47 87 PHE A O 1
ATOM 2346 N N . PRO B 1 87 ? -10.630 45.745 -4.270 1.00 59.28 88 PRO A N 1
ATOM 2347 C CA . PRO B 1 87 ? -11.019 44.895 -5.413 1.00 58.14 88 PRO A CA 1
ATOM 2348 C C . PRO B 1 87 ? -10.357 44.923 -6.816 1.00 51.61 88 PRO A C 1
ATOM 2349 O O . PRO B 1 87 ? -9.874 43.890 -7.274 1.00 42.22 88 PRO A O 1
ATOM 2353 N N . GLU B 1 88 ? -10.422 46.065 -7.536 1.00 55.95 89 GLU A N 1
ATOM 2354 C CA . GLU B 1 88 ? -10.205 46.122 -8.984 1.00 55.74 89 GLU A CA 1
ATOM 2355 C C . GLU B 1 88 ? -8.766 45.736 -9.325 1.00 55.59 89 GLU A C 1
ATOM 2356 O O . GLU B 1 88 ? -8.520 44.948 -10.252 1.00 53.75 89 GLU A O 1
ATOM 2362 N N . GLY B 1 89 ? -7.818 46.246 -8.521 1.00 50.31 90 GLY A N 1
ATOM 2363 C CA . GLY B 1 89 ? -6.412 45.875 -8.649 1.00 42.72 90 GLY A CA 1
ATOM 2364 C C . GLY B 1 89 ? -5.648 46.833 -9.551 1.00 37.18 90 GLY A C 1
ATOM 2365 O O . GLY B 1 89 ? -6.131 47.944 -9.817 1.00 36.70 90 GLY A O 1
ATOM 2366 N N . TYR B 1 90 ? -4.427 46.442 -9.986 1.00 33.70 91 TYR A N 1
ATOM 2367 C CA . TYR B 1 90 ? -3.630 47.395 -10.741 1.00 32.48 91 TYR A CA 1
ATOM 2368 C C . TYR B 1 90 ? -2.657 46.638 -11.635 1.00 30.70 91 TYR A C 1
ATOM 2369 O O . TYR B 1 90 ? -2.423 45.433 -11.463 1.00 27.96 91 TYR A O 1
ATOM 2378 N N . SER B 1 91 ? -2.131 47.363 -12.627 1.00 27.48 92 SER A N 1
ATOM 2379 C CA . SER B 1 91 ? -1.067 46.803 -13.457 1.00 27.20 92 SER A CA 1
ATOM 2380 C C . SER B 1 91 ? 0.134 47.742 -13.435 1.00 23.97 92 SER A C 1
ATOM 2381 O O . SER B 1 91 ? 0.015 48.899 -12.996 1.00 25.09 92 SER A O 1
ATOM 2384 N N . TRP B 1 92 ? 1.264 47.245 -13.919 1.00 20.40 93 TRP A N 1
ATOM 2385 C CA . TRP B 1 92 ? 2.398 48.127 -14.028 1.00 21.32 93 TRP A CA 1
ATOM 2386 C C . TRP B 1 92 ? 3.297 47.727 -15.184 1.00 19.40 93 TRP A C 1
ATOM 2387 O O . TRP B 1 92 ? 3.243 46.589 -15.646 1.00 18.35 93 TRP A O 1
ATOM 2398 N N . GLU B 1 93 ? 4.045 48.720 -15.640 1.00 20.60 94 GLU A N 1
ATOM 2399 C CA . GLU B 1 93 ? 5.026 48.571 -16.690 1.00 20.84 94 GLU A CA 1
ATOM 2400 C C . GLU B 1 93 ? 6.315 49.234 -16.285 1.00 19.71 94 GLU A C 1
ATOM 2401 O O . GLU B 1 93 ? 6.291 50.326 -15.700 1.00 20.54 94 GLU A O 1
ATOM 2407 N N . ARG B 1 94 ? 7.438 48.636 -16.670 1.00 18.50 95 ARG A N 1
ATOM 2408 C CA . ARG B 1 94 ? 8.728 49.041 -16.115 1.00 18.09 95 ARG A CA 1
ATOM 2409 C C . ARG B 1 94 ? 9.769 48.964 -17.226 1.00 18.70 95 ARG A C 1
ATOM 2410 O O . ARG B 1 94 ? 9.696 48.024 -18.047 1.00 15.88 95 ARG A O 1
ATOM 2418 N N . THR B 1 95 ? 10.716 49.908 -17.197 1.00 18.07 96 THR A N 1
ATOM 2419 C CA . THR B 1 95 ? 11.944 49.787 -17.969 1.00 19.09 96 THR A CA 1
ATOM 2420 C C . THR B 1 95 ? 13.117 49.625 -17.001 1.00 20.18 96 THR A C 1
ATOM 2421 O O . THR B 1 95 ? 13.129 50.213 -15.911 1.00 19.66 96 THR A O 1
ATOM 2425 N N . MET B 1 96 ? 14.159 48.931 -17.451 1.00 19.04 97 MET A N 1
ATOM 2426 C CA . MET B 1 96 ? 15.341 48.682 -16.661 1.00 19.60 97 MET A CA 1
ATOM 2427 C C . MET B 1 96 ? 16.531 48.935 -17.571 1.00 19.99 97 MET A C 1
ATOM 2428 O O . MET B 1 96 ? 16.430 48.765 -18.824 1.00 19.89 97 MET A O 1
ATOM 2437 N N . ALA B 1 97 ? 17.595 49.479 -16.976 1.00 19.28 98 ALA A N 1
ATOM 2438 C CA . ALA B 1 97 ? 18.886 49.586 -17.669 1.00 19.18 98 ALA A CA 1
ATOM 2439 C C . ALA B 1 97 ? 19.976 49.272 -16.658 1.00 19.94 98 ALA A C 1
ATOM 2440 O O . ALA B 1 97 ? 19.822 49.535 -15.472 1.00 21.29 98 ALA A O 1
ATOM 2442 N N . PHE B 1 98 ? 21.002 48.593 -17.120 1.00 19.75 99 PHE A N 1
ATOM 2443 C CA . PHE B 1 98 ? 22.160 48.209 -16.284 1.00 20.85 99 PHE A CA 1
ATOM 2444 C C . PHE B 1 98 ? 23.432 48.802 -16.823 1.00 21.39 99 PHE A C 1
ATOM 2445 O O . PHE B 1 98 ? 23.554 49.152 -18.018 1.00 19.81 99 PHE A O 1
ATOM 2453 N N . GLU B 1 99 ? 24.418 48.932 -15.938 1.00 23.64 100 GLU A N 1
ATOM 2454 C CA . GLU B 1 99 ? 25.571 49.752 -16.296 1.00 25.55 100 GLU A CA 1
ATOM 2455 C C . GLU B 1 99 ? 26.352 49.228 -17.496 1.00 23.62 100 GLU A C 1
ATOM 2456 O O . GLU B 1 99 ? 27.001 50.024 -18.106 1.00 24.02 100 GLU A O 1
ATOM 2462 N N . ASP B 1 100 ? 26.319 47.920 -17.819 1.00 24.65 101 ASP A N 1
ATOM 2463 C CA . ASP B 1 100 ? 27.095 47.363 -18.933 1.00 25.37 101 ASP A CA 1
ATOM 2464 C C . ASP B 1 100 ? 26.279 47.280 -20.231 1.00 27.35 101 ASP A C 1
ATOM 2465 O O . ASP B 1 100 ? 26.692 46.563 -21.162 1.00 23.13 101 ASP A O 1
ATOM 2470 N N . GLY B 1 101 ? 25.061 47.884 -20.222 1.00 23.95 102 GLY A N 1
ATOM 2471 C CA . GLY B 1 101 ? 24.252 48.092 -21.394 1.00 25.18 102 GLY A CA 1
ATOM 2472 C C . GLY B 1 101 ? 23.116 47.083 -21.533 1.00 22.99 102 GLY A C 1
ATOM 2473 O O . GLY B 1 101 ? 22.328 47.156 -22.478 1.00 21.13 102 GLY A O 1
ATOM 2474 N N . GLY B 1 102 ? 23.016 46.122 -20.624 1.00 20.49 103 GLY A N 1
ATOM 2475 C CA . GLY B 1 102 ? 21.856 45.247 -20.613 1.00 20.90 103 GLY A CA 1
ATOM 2476 C C . GLY B 1 102 ? 20.595 46.056 -20.278 1.00 19.04 103 GLY A C 1
ATOM 2477 O O . GLY B 1 102 ? 20.727 47.048 -19.591 1.00 17.64 103 GLY A O 1
ATOM 2478 N N . PHE B 1 103 ? 19.419 45.704 -20.826 1.00 18.03 104 PHE A N 1
ATOM 2479 C CA . PHE B 1 103 ? 18.256 46.536 -20.562 1.00 17.03 104 PHE A CA 1
ATOM 2480 C C . PHE B 1 103 ? 17.004 45.762 -20.893 1.00 18.44 104 PHE A C 1
ATOM 2481 O O . PHE B 1 103 ? 17.051 44.650 -21.426 1.00 16.88 104 PHE A O 1
ATOM 2489 N N . GLY B 1 104 ? 15.868 46.398 -20.642 1.00 18.98 105 GLY A N 1
ATOM 2490 C CA . GLY B 1 104 ? 14.639 45.819 -21.138 1.00 19.53 105 GLY A CA 1
ATOM 2491 C C . GLY B 1 104 ? 13.375 46.375 -20.523 1.00 18.72 105 GLY A C 1
ATOM 2492 O O . GLY B 1 104 ? 13.359 47.486 -19.978 1.00 17.59 105 GLY A O 1
ATOM 2493 N N . THR B 1 105 ? 12.298 45.583 -20.693 1.00 17.52 106 THR A N 1
ATOM 2494 C CA . THR B 1 105 ? 10.966 45.971 -20.282 1.00 17.27 106 THR A CA 1
ATOM 2495 C C . THR B 1 105 ? 10.360 44.845 -19.455 1.00 17.45 106 THR A C 1
ATOM 2496 O O . THR B 1 105 ? 10.694 43.664 -19.675 1.00 18.65 106 THR A O 1
ATOM 2500 N N . VAL B 1 106 ? 9.393 45.226 -18.616 1.00 16.29 107 VAL A N 1
ATOM 2501 C CA . VAL B 1 106 ? 8.598 44.297 -17.848 1.00 16.79 107 VAL A CA 1
ATOM 2502 C C . VAL B 1 106 ? 7.190 44.844 -17.774 1.00 15.88 107 VAL A C 1
ATOM 2503 O O . VAL B 1 106 ? 7.033 46.043 -17.637 1.00 17.08 107 VAL A O 1
ATOM 2507 N N . SER B 1 107 ? 6.195 43.956 -17.814 1.00 16.56 108 SER A N 1
ATOM 2508 C CA A SER B 1 107 ? 4.792 44.278 -17.596 0.50 17.41 108 SER A CA 1
ATOM 2509 C CA B SER B 1 107 ? 4.798 44.280 -17.590 0.50 18.41 108 SER A CA 1
ATOM 2510 C C . SER B 1 107 ? 4.264 43.301 -16.557 1.00 17.10 108 SER A C 1
ATOM 2511 O O . SER B 1 107 ? 4.621 42.147 -16.612 1.00 18.75 108 SER A O 1
ATOM 2516 N N . ALA B 1 108 ? 3.403 43.778 -15.649 1.00 16.16 109 ALA A N 1
ATOM 2517 C CA . ALA B 1 108 ? 2.744 42.906 -14.676 1.00 17.13 109 ALA A CA 1
ATOM 2518 C C . ALA B 1 108 ? 1.285 43.301 -14.489 1.00 17.76 109 ALA A C 1
ATOM 2519 O O . ALA B 1 108 ? 0.907 44.456 -14.712 1.00 19.08 109 ALA A O 1
ATOM 2521 N N . ASP B 1 109 ? 0.455 42.313 -14.209 1.00 18.49 110 ASP A N 1
ATOM 2522 C CA . ASP B 1 109 ? -0.931 42.505 -13.818 1.00 20.63 110 ASP A CA 1
ATOM 2523 C C . ASP B 1 109 ? -1.128 41.815 -12.464 1.00 21.05 110 ASP A C 1
ATOM 2524 O O . ASP B 1 109 ? -0.645 40.677 -12.281 1.00 20.77 110 ASP A O 1
ATOM 2529 N N . ILE B 1 110 ? -1.781 42.501 -11.532 1.00 20.28 111 ILE A N 1
ATOM 2530 C CA . ILE B 1 110 ? -2.072 41.963 -10.214 1.00 20.44 111 ILE A CA 1
ATOM 2531 C C . ILE B 1 110 ? -3.566 41.940 -10.035 1.00 22.74 111 ILE A C 1
ATOM 2532 O O . ILE B 1 110 ? -4.209 43.025 -10.086 1.00 23.54 111 ILE A O 1
ATOM 2537 N N . LYS B 1 111 ? -4.088 40.716 -9.813 1.00 21.52 112 LYS A N 1
ATOM 2538 C CA . LYS B 1 111 ? -5.476 40.484 -9.557 1.00 25.33 112 LYS A CA 1
ATOM 2539 C C . LYS B 1 111 ? -5.616 40.058 -8.094 1.00 25.31 112 LYS A C 1
ATOM 2540 O O . LYS B 1 111 ? -4.780 39.330 -7.562 1.00 21.84 112 LYS A O 1
ATOM 2546 N N . LEU B 1 112 ? -6.673 40.536 -7.463 1.00 27.79 113 LEU A N 1
ATOM 2547 C CA . LEU B 1 112 ? -7.040 40.099 -6.124 1.00 31.04 113 LEU A CA 1
ATOM 2548 C C . LEU B 1 112 ? -8.186 39.122 -6.277 1.00 31.41 113 LEU A C 1
ATOM 2549 O O . LEU B 1 112 ? -9.191 39.510 -6.842 1.00 31.16 113 LEU A O 1
ATOM 2554 N N . LYS B 1 113 ? -8.050 37.917 -5.705 1.00 34.15 114 LYS A N 1
ATOM 2555 C CA . LYS B 1 113 ? -9.145 36.956 -5.646 1.00 38.00 114 LYS A CA 1
ATOM 2556 C C . LYS B 1 113 ? -9.197 36.345 -4.247 1.00 43.66 114 LYS A C 1
ATOM 2557 O O . LYS B 1 113 ? -8.281 35.656 -3.877 1.00 44.45 114 LYS A O 1
ATOM 2563 N N . ASP B 1 114 ? -10.301 36.653 -3.538 1.00 56.11 115 ASP A N 1
ATOM 2564 C CA . ASP B 1 114 ? -10.540 36.501 -2.098 1.00 54.84 115 ASP A CA 1
ATOM 2565 C C . ASP B 1 114 ? -9.274 36.897 -1.349 1.00 48.44 115 ASP A C 1
ATOM 2566 O O . ASP B 1 114 ? -9.046 38.076 -1.140 1.00 51.29 115 ASP A O 1
ATOM 2571 N N . ASN B 1 115 ? -8.371 35.932 -1.170 1.00 41.49 116 ASN A N 1
ATOM 2572 C CA . ASN B 1 115 ? -7.270 36.056 -0.240 1.00 40.34 116 ASN A CA 1
ATOM 2573 C C . ASN B 1 115 ? -5.932 35.925 -0.949 1.00 32.56 116 ASN A C 1
ATOM 2574 O O . ASN B 1 115 ? -4.888 35.801 -0.286 1.00 26.19 116 ASN A O 1
ATOM 2579 N N . THR B 1 116 ? -5.969 36.030 -2.282 1.00 27.83 117 THR A N 1
ATOM 2580 C CA . THR B 1 116 ? -4.827 35.729 -3.094 1.00 26.83 117 THR A CA 1
ATOM 2581 C C . THR B 1 116 ? -4.539 36.909 -4.004 1.00 23.65 117 THR A C 1
ATOM 2582 O O . THR B 1 116 ? -5.469 37.402 -4.657 1.00 22.75 117 THR A O 1
ATOM 2586 N N . PHE B 1 117 ? -3.244 37.304 -4.072 1.00 19.40 118 PHE A N 1
ATOM 2587 C CA . PHE B 1 117 ? -2.801 38.072 -5.201 1.00 19.56 118 PHE A CA 1
ATOM 2588 C C . PHE B 1 117 ? -2.351 37.128 -6.320 1.00 17.28 118 PHE A C 1
ATOM 2589 O O . PHE B 1 117 ? -1.445 36.317 -6.111 1.00 16.88 118 PHE A O 1
ATOM 2597 N N . ILE B 1 118 ? -2.950 37.274 -7.489 1.00 16.87 119 ILE A N 1
ATOM 2598 C CA . ILE B 1 118 ? -2.496 36.563 -8.667 1.00 16.13 119 ILE A CA 1
ATOM 2599 C C . ILE B 1 118 ? -1.700 37.480 -9.587 1.00 15.59 119 ILE A C 1
ATOM 2600 O O . ILE B 1 118 ? -2.292 38.402 -10.136 1.00 16.60 119 ILE A O 1
ATOM 2605 N N . HIS B 1 119 ? -0.394 37.203 -9.693 1.00 14.73 120 HIS A N 1
ATOM 2606 C CA . HIS B 1 119 ? 0.569 38.082 -10.303 1.00 15.91 120 HIS A CA 1
ATOM 2607 C C . HIS B 1 119 ? 1.076 37.459 -11.593 1.00 16.95 120 HIS A C 1
ATOM 2608 O O . HIS B 1 119 ? 1.768 36.450 -11.537 1.00 17.29 120 HIS A O 1
ATOM 2615 N N . THR B 1 120 ? 0.750 38.056 -12.729 1.00 15.95 121 THR A N 1
ATOM 2616 C CA . THR B 1 120 ? 1.199 37.570 -14.020 1.00 17.18 121 THR A CA 1
ATOM 2617 C C . THR B 1 120 ? 2.109 38.619 -14.644 1.00 18.03 121 THR A C 1
ATOM 2618 O O . THR B 1 120 ? 1.828 39.819 -14.590 1.00 18.51 121 THR A O 1
ATOM 2622 N N . SER B 1 121 ? 3.252 38.178 -15.141 1.00 16.13 122 SER A N 1
ATOM 2623 C CA . SER B 1 121 ? 4.256 39.088 -15.659 1.00 15.69 122 SER A CA 1
ATOM 2624 C C . SER B 1 121 ? 4.903 38.570 -16.950 1.00 16.85 122 SER A C 1
ATOM 2625 O O . SER B 1 121 ? 4.891 37.360 -17.261 1.00 16.76 122 SER A O 1
ATOM 2628 N N . MET B 1 122 ? 5.470 39.522 -17.694 1.00 16.67 123 MET A N 1
ATOM 2629 C CA . MET B 1 122 ? 6.239 39.256 -18.911 1.00 19.45 123 MET A CA 1
ATOM 2630 C C . MET B 1 122 ? 7.512 40.084 -18.867 1.00 19.98 123 MET A C 1
ATOM 2631 O O . MET B 1 122 ? 7.416 41.215 -18.441 1.00 20.27 123 MET A O 1
ATOM 2636 N N . PHE B 1 123 ? 8.675 39.472 -19.159 1.00 18.89 124 PHE A N 1
ATOM 2637 C CA . PHE B 1 123 ? 9.985 40.130 -19.052 1.00 17.12 124 PHE A CA 1
ATOM 2638 C C . PHE B 1 123 ? 10.774 39.952 -20.331 1.00 16.62 124 PHE A C 1
ATOM 2639 O O . PHE B 1 123 ? 10.846 38.832 -20.859 1.00 17.60 124 PHE A O 1
ATOM 2647 N N . HIS B 1 124 ? 11.245 41.059 -20.928 1.00 17.26 125 HIS A N 1
ATOM 2648 C CA . HIS B 1 124 ? 12.063 41.071 -22.121 1.00 17.36 125 HIS A CA 1
ATOM 2649 C C . HIS B 1 124 ? 13.356 41.783 -21.750 1.00 18.71 125 HIS A C 1
ATOM 2650 O O . HIS B 1 124 ? 13.365 42.997 -21.580 1.00 17.82 125 HIS A O 1
ATOM 2657 N N . GLY B 1 125 ? 14.444 41.018 -21.588 1.00 15.11 126 GLY A N 1
ATOM 2658 C CA . GLY B 1 125 ? 15.791 41.527 -21.332 1.00 16.38 126 GLY A CA 1
ATOM 2659 C C . GLY B 1 125 ? 16.710 41.259 -22.510 1.00 16.13 126 GLY A C 1
ATOM 2660 O O . GLY B 1 125 ? 16.606 40.191 -23.125 1.00 17.77 126 GLY A O 1
ATOM 2661 N N . THR B 1 126 ? 17.617 42.190 -22.800 1.00 16.03 127 THR A N 1
ATOM 2662 C CA . THR B 1 126 ? 18.481 42.032 -23.946 1.00 18.62 127 THR A CA 1
ATOM 2663 C C . THR B 1 126 ? 19.756 42.831 -23.741 1.00 18.84 127 THR A C 1
ATOM 2664 O O . THR B 1 126 ? 19.835 43.657 -22.846 1.00 19.30 127 THR A O 1
ATOM 2668 N N . ASN B 1 127 ? 20.709 42.602 -24.651 1.00 19.79 128 ASN A N 1
ATOM 2669 C CA . ASN B 1 127 ? 21.993 43.246 -24.735 1.00 19.91 128 ASN A CA 1
ATOM 2670 C C . ASN B 1 127 ? 22.851 43.047 -23.461 1.00 20.05 128 ASN A C 1
ATOM 2671 O O . ASN B 1 127 ? 23.710 43.888 -23.188 1.00 22.27 128 ASN A O 1
ATOM 2676 N N . PHE B 1 128 ? 22.674 41.967 -22.684 1.00 18.87 129 PHE A N 1
ATOM 2677 C CA . PHE B 1 128 ? 23.580 41.650 -21.611 1.00 19.34 129 PHE A CA 1
ATOM 2678 C C . PHE B 1 128 ? 24.842 41.021 -22.167 1.00 22.02 129 PHE A C 1
ATOM 2679 O O . PHE B 1 128 ? 24.759 40.072 -22.949 1.00 23.06 129 PHE A O 1
ATOM 2687 N N . PRO B 1 129 ? 26.038 41.532 -21.869 1.00 22.80 130 PRO A N 1
ATOM 2688 C CA . PRO B 1 129 ? 27.277 40.891 -22.363 1.00 25.70 130 PRO A CA 1
ATOM 2689 C C . PRO B 1 129 ? 27.374 39.427 -21.949 1.00 23.74 130 PRO A C 1
ATOM 2690 O O . PRO B 1 129 ? 27.028 39.090 -20.795 1.00 22.06 130 PRO A O 1
ATOM 2694 N N . ALA B 1 130 ? 27.812 38.587 -22.896 1.00 24.13 131 ALA A N 1
ATOM 2695 C CA . ALA B 1 130 ? 27.855 37.136 -22.658 1.00 26.02 131 ALA A CA 1
ATOM 2696 C C . ALA B 1 130 ? 28.797 36.814 -21.499 1.00 25.06 131 ALA A C 1
ATOM 2697 O O . ALA B 1 130 ? 28.509 35.914 -20.763 1.00 27.29 131 ALA A O 1
ATOM 2699 N N . ASP B 1 131 ? 29.822 37.623 -21.261 1.00 25.83 132 ASP A N 1
ATOM 2700 C CA . ASP B 1 131 ? 30.791 37.412 -20.205 1.00 29.80 132 ASP A CA 1
ATOM 2701 C C . ASP B 1 131 ? 30.504 38.278 -18.983 1.00 28.03 132 ASP A C 1
ATOM 2702 O O . ASP B 1 131 ? 31.349 38.350 -18.094 1.00 27.26 132 ASP A O 1
ATOM 2707 N N . GLY B 1 132 ? 29.347 38.971 -18.940 1.00 24.47 133 GLY A N 1
ATOM 2708 C CA . GLY B 1 132 ? 29.029 39.865 -17.856 1.00 23.80 133 GLY A CA 1
ATOM 2709 C C . GLY B 1 132 ? 28.447 39.127 -16.643 1.00 22.46 133 GLY A C 1
ATOM 2710 O O . GLY B 1 132 ? 28.103 37.962 -16.717 1.00 21.89 133 GLY A O 1
ATOM 2711 N N . PRO B 1 133 ? 28.331 39.807 -15.481 1.00 25.03 134 PRO A N 1
ATOM 2712 C CA . PRO B 1 133 ? 27.816 39.172 -14.260 1.00 23.27 134 PRO A CA 1
ATOM 2713 C C . PRO B 1 133 ? 26.394 38.636 -14.346 1.00 20.91 134 PRO A C 1
ATOM 2714 O O . PRO B 1 133 ? 26.070 37.671 -13.680 1.00 21.24 134 PRO A O 1
ATOM 2718 N N . VAL B 1 134 ? 25.532 39.209 -15.223 1.00 18.53 135 VAL A N 1
ATOM 2719 C CA . VAL B 1 134 ? 24.201 38.672 -15.420 1.00 17.07 135 VAL A CA 1
ATOM 2720 C C . VAL B 1 134 ? 24.213 37.293 -16.090 1.00 16.47 135 VAL A C 1
ATOM 2721 O O . VAL B 1 134 ? 23.742 36.320 -15.531 1.00 16.92 135 VAL A O 1
ATOM 2725 N N . MET B 1 135 ? 24.754 37.209 -17.280 1.00 19.64 136 MET A N 1
ATOM 2726 C CA . MET B 1 135 ? 24.780 35.951 -18.026 1.00 20.15 136 MET A CA 1
ATOM 2727 C C . MET B 1 135 ? 25.697 34.884 -17.421 1.00 20.71 136 MET A C 1
ATOM 2728 O O . MET B 1 135 ? 25.524 33.690 -17.708 1.00 21.41 136 MET A O 1
ATOM 2733 N N . GLN B 1 136 ? 26.630 35.282 -16.567 1.00 19.76 137 GLN A N 1
ATOM 2734 C CA . GLN B 1 136 ? 27.476 34.317 -15.867 1.00 23.25 137 GLN A CA 1
ATOM 2735 C C . GLN B 1 136 ? 26.971 34.012 -14.449 1.00 21.70 137 GLN A C 1
ATOM 2736 O O . GLN B 1 136 ? 27.638 33.294 -13.704 1.00 21.95 137 GLN A O 1
ATOM 2742 N N . ARG B 1 137 ? 25.829 34.565 -14.035 1.00 19.73 138 ARG A N 1
ATOM 2743 C CA . ARG B 1 137 ? 25.261 34.348 -12.709 1.00 20.34 138 ARG A CA 1
ATOM 2744 C C . ARG B 1 137 ? 26.306 34.586 -11.605 1.00 20.51 138 ARG A C 1
ATOM 2745 O O . ARG B 1 137 ? 26.504 33.749 -10.698 1.00 20.74 138 ARG A O 1
ATOM 2753 N N . LYS B 1 138 ? 26.886 35.790 -11.619 1.00 20.35 139 LYS A N 1
ATOM 2754 C CA . LYS B 1 138 ? 27.807 36.214 -10.585 1.00 22.51 139 LYS A CA 1
ATOM 2755 C C . LYS B 1 138 ? 27.243 37.314 -9.698 1.00 20.39 139 LYS A C 1
ATOM 2756 O O . LYS B 1 138 ? 28.023 38.036 -9.052 1.00 21.61 139 LYS A O 1
ATOM 2762 N N . THR B 1 139 ? 25.918 37.376 -9.513 1.00 20.10 140 THR A N 1
ATOM 2763 C CA . THR B 1 139 ? 25.282 38.341 -8.619 1.00 19.76 140 THR A CA 1
ATOM 2764 C C . THR B 1 139 ? 24.969 37.636 -7.290 1.00 19.89 140 THR A C 1
ATOM 2765 O O . THR B 1 139 ? 24.735 36.420 -7.265 1.00 20.67 140 THR A O 1
ATOM 2769 N N . ILE B 1 140 ? 25.054 38.398 -6.194 1.00 20.90 141 ILE A N 1
ATOM 2770 C CA . ILE B 1 140 ? 24.798 37.913 -4.846 1.00 21.87 141 ILE A CA 1
ATOM 2771 C C . ILE B 1 140 ? 23.404 38.371 -4.348 1.00 19.28 141 ILE A C 1
ATOM 2772 O O . ILE B 1 140 ? 22.504 37.569 -4.123 1.00 18.33 141 ILE A O 1
ATOM 2777 N N . GLN B 1 141 ? 23.249 39.663 -4.113 1.00 19.61 142 GLN A N 1
ATOM 2778 C CA . GLN B 1 141 ? 22.031 40.238 -3.551 1.00 18.26 142 GLN A CA 1
ATOM 2779 C C . GLN B 1 141 ? 21.971 41.706 -3.987 1.00 17.04 142 GLN A C 1
ATOM 2780 O O . GLN B 1 141 ? 22.986 42.358 -4.180 1.00 16.21 142 GLN A O 1
ATOM 2786 N N . TRP B 1 142 ? 20.752 42.227 -4.113 1.00 17.71 143 TRP A N 1
ATOM 2787 C CA . TRP B 1 142 ? 20.561 43.667 -4.244 1.00 17.58 143 TRP A CA 1
ATOM 2788 C C . TRP B 1 142 ? 20.879 44.356 -2.924 1.00 19.60 143 TRP A C 1
ATOM 2789 O O . TRP B 1 142 ? 20.473 43.863 -1.874 1.00 21.23 143 TRP A O 1
ATOM 2800 N N . GLU B 1 143 ? 21.476 45.533 -2.968 1.00 20.25 144 GLU A N 1
ATOM 2801 C CA . GLU B 1 143 ? 21.594 46.352 -1.767 1.00 23.01 144 GLU A CA 1
ATOM 2802 C C . GLU B 1 143 ? 20.196 46.860 -1.410 1.00 23.84 144 GLU A C 1
ATOM 2803 O O . GLU B 1 143 ? 19.335 46.992 -2.287 1.00 21.00 144 GLU A O 1
ATOM 2809 N N . LYS B 1 144 ? 19.951 47.151 -0.137 1.00 26.23 145 LYS A N 1
ATOM 2810 C CA . LYS B 1 144 ? 18.731 47.868 0.254 1.00 29.46 145 LYS A CA 1
ATOM 2811 C C . LYS B 1 144 ? 18.579 49.138 -0.580 1.00 27.18 145 LYS A C 1
ATOM 2812 O O . LYS B 1 144 ? 19.552 49.832 -0.809 1.00 28.46 145 LYS A O 1
ATOM 2818 N N . SER B 1 145 ? 17.379 49.458 -1.071 1.00 27.29 146 SER A N 1
ATOM 2819 C CA . SER B 1 145 ? 17.254 50.565 -2.018 1.00 29.23 146 SER A CA 1
ATOM 2820 C C . SER B 1 145 ? 16.083 51.450 -1.638 1.00 29.84 146 SER A C 1
ATOM 2821 O O . SER B 1 145 ? 15.204 51.023 -0.908 1.00 32.08 146 SER A O 1
ATOM 2824 N N . ILE B 1 146 ? 16.048 52.631 -2.252 1.00 30.83 147 ILE A N 1
ATOM 2825 C CA . ILE B 1 146 ? 14.983 53.583 -2.013 1.00 34.40 147 ILE A CA 1
ATOM 2826 C C . ILE B 1 146 ? 14.348 53.940 -3.347 1.00 33.42 147 ILE A C 1
ATOM 2827 O O . ILE B 1 146 ? 15.053 54.435 -4.215 1.00 39.27 147 ILE A O 1
ATOM 2832 N N . GLU B 1 147 ? 13.018 53.699 -3.456 1.00 32.19 148 GLU A N 1
ATOM 2833 C CA . GLU B 1 147 ? 12.278 53.954 -4.685 1.00 29.01 148 GLU A CA 1
ATOM 2834 C C . GLU B 1 147 ? 11.550 55.282 -4.472 1.00 29.43 148 GLU A C 1
ATOM 2835 O O . GLU B 1 147 ? 10.805 55.410 -3.499 1.00 31.38 148 GLU A O 1
ATOM 2841 N N . LYS B 1 148 ? 11.785 56.266 -5.353 1.00 28.60 149 LYS A N 1
ATOM 2842 C CA . LYS B 1 148 ? 11.126 57.563 -5.290 1.00 30.43 149 LYS A CA 1
ATOM 2843 C C . LYS B 1 148 ? 9.795 57.440 -6.000 1.00 31.57 149 LYS A C 1
ATOM 2844 O O . LYS B 1 148 ? 9.755 56.996 -7.131 1.00 30.84 149 LYS A O 1
ATOM 2850 N N . MET B 1 149 ? 8.720 57.812 -5.319 1.00 33.82 150 MET A N 1
ATOM 2851 C CA . MET B 1 149 ? 7.361 57.710 -5.834 1.00 33.94 150 MET A CA 1
ATOM 2852 C C . MET B 1 149 ? 6.889 59.126 -6.121 1.00 36.41 150 MET A C 1
ATOM 2853 O O . MET B 1 149 ? 6.987 59.972 -5.212 1.00 36.30 150 MET A O 1
ATOM 2858 N N . THR B 1 150 ? 6.453 59.389 -7.378 1.00 35.97 151 THR A N 1
ATOM 2859 C CA . THR B 1 150 ? 5.865 60.691 -7.751 1.00 39.21 151 THR A CA 1
ATOM 2860 C C . THR B 1 150 ? 4.584 60.449 -8.541 1.00 39.60 151 THR A C 1
ATOM 2861 O O . THR B 1 150 ? 4.333 59.343 -8.991 1.00 36.14 151 THR A O 1
ATOM 2865 N N . VAL B 1 151 ? 3.830 61.516 -8.740 1.00 44.07 152 VAL A N 1
ATOM 2866 C CA . VAL B 1 151 ? 2.573 61.548 -9.488 1.00 49.99 152 VAL A CA 1
ATOM 2867 C C . VAL B 1 151 ? 2.723 62.460 -10.713 1.00 53.89 152 VAL A C 1
ATOM 2868 O O . VAL B 1 151 ? 3.154 63.606 -10.600 1.00 57.57 152 VAL A O 1
ATOM 2872 N N . SER B 1 152 ? 2.332 61.945 -11.885 1.00 60.24 153 SER A N 1
ATOM 2873 C CA . SER B 1 152 ? 2.480 62.603 -13.182 1.00 63.90 153 SER A CA 1
ATOM 2874 C C . SER B 1 152 ? 1.584 61.899 -14.191 1.00 60.54 153 SER A C 1
ATOM 2875 O O . SER B 1 152 ? 1.521 60.672 -14.155 1.00 57.16 153 SER A O 1
ATOM 2878 N N . ASP B 1 153 ? 0.972 62.668 -15.108 1.00 65.06 154 ASP A N 1
ATOM 2879 C CA . ASP B 1 153 ? 0.062 62.146 -16.121 1.00 63.31 154 ASP A CA 1
ATOM 2880 C C . ASP B 1 153 ? -1.006 61.256 -15.460 1.00 60.67 154 ASP A C 1
ATOM 2881 O O . ASP B 1 153 ? -1.236 60.148 -15.933 1.00 63.03 154 ASP A O 1
ATOM 2883 N N . GLY B 1 154 ? -1.599 61.716 -14.332 1.00 60.08 155 GLY A N 1
ATOM 2884 C CA . GLY B 1 154 ? -2.598 60.994 -13.537 1.00 57.48 155 GLY A CA 1
ATOM 2885 C C . GLY B 1 154 ? -2.179 59.592 -13.054 1.00 56.90 155 GLY A C 1
ATOM 2886 O O . GLY B 1 154 ? -3.037 58.808 -12.656 1.00 60.94 155 GLY A O 1
ATOM 2887 N N . ILE B 1 155 ? -0.873 59.291 -13.054 1.00 50.86 156 ILE A N 1
ATOM 2888 C CA . ILE B 1 155 ? -0.298 57.951 -12.884 1.00 49.09 156 ILE A CA 1
ATOM 2889 C C . I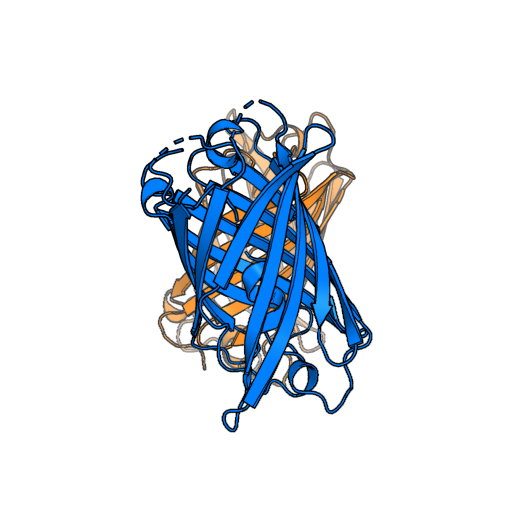LE B 1 155 ? 0.699 58.051 -11.729 1.00 42.73 156 ILE A C 1
ATOM 2890 O O . ILE B 1 155 ? 1.234 59.135 -11.494 1.00 46.01 156 ILE A O 1
ATOM 2895 N N . VAL B 1 156 ? 0.985 56.945 -11.037 1.00 40.62 157 VAL A N 1
ATOM 2896 C CA . VAL B 1 156 ? 2.095 56.918 -10.105 1.00 36.18 157 VAL A CA 1
ATOM 2897 C C . VAL B 1 156 ? 3.336 56.396 -10.809 1.00 32.88 157 VAL A C 1
ATOM 2898 O O . VAL B 1 156 ? 3.281 55.370 -11.493 1.00 29.47 157 VAL A O 1
ATOM 2902 N N . LYS B 1 157 ? 4.467 57.070 -10.589 1.00 31.47 158 LYS A N 1
ATOM 2903 C CA . LYS B 1 157 ? 5.737 56.653 -11.152 1.00 32.10 158 LYS A CA 1
ATOM 2904 C C . LYS B 1 157 ? 6.725 56.356 -10.037 1.00 30.22 158 LYS A C 1
ATOM 2905 O O . LYS B 1 157 ? 6.742 57.021 -8.999 1.00 32.40 158 LYS A O 1
ATOM 2911 N N . GLY B 1 158 ? 7.547 55.355 -10.270 1.00 26.50 159 GLY A N 1
ATOM 2912 C CA . GLY B 1 158 ? 8.574 54.946 -9.327 1.00 26.23 159 GLY A CA 1
ATOM 2913 C C . GLY B 1 158 ? 9.911 54.948 -10.050 1.00 24.24 159 GLY A C 1
ATOM 2914 O O . GLY B 1 158 ? 10.020 54.335 -11.113 1.00 23.92 159 GLY A O 1
ATOM 2915 N N . ASP B 1 159 ? 10.905 55.603 -9.481 1.00 25.32 160 ASP A N 1
ATOM 2916 C CA . ASP B 1 159 ? 12.258 55.601 -10.056 1.00 25.07 160 ASP A CA 1
ATOM 2917 C C . ASP B 1 159 ? 13.218 55.101 -8.975 1.00 24.93 160 ASP A C 1
ATOM 2918 O O . ASP B 1 159 ? 13.122 55.564 -7.822 1.00 22.83 160 ASP A O 1
ATOM 2923 N N . ILE B 1 160 ? 14.165 54.238 -9.361 1.00 25.00 161 ILE A N 1
ATOM 2924 C CA . ILE B 1 160 ? 15.190 53.713 -8.441 1.00 27.44 161 ILE A CA 1
ATOM 2925 C C . ILE B 1 160 ? 16.505 53.689 -9.199 1.00 26.11 161 ILE A C 1
ATOM 2926 O O . ILE B 1 160 ? 16.559 53.278 -10.396 1.00 23.64 161 ILE A O 1
ATOM 2931 N N . THR B 1 161 ? 17.576 54.056 -8.501 1.00 26.60 162 THR A N 1
ATOM 2932 C CA . THR B 1 161 ? 18.934 53.636 -8.864 1.00 29.78 162 THR A CA 1
ATOM 2933 C C . THR B 1 161 ? 19.398 52.672 -7.758 1.00 30.13 162 THR A C 1
ATOM 2934 O O . THR B 1 161 ? 19.339 53.031 -6.596 1.00 32.88 162 THR A O 1
ATOM 2938 N N . MET B 1 162 ? 19.810 51.468 -8.142 1.00 25.06 163 MET A N 1
ATOM 2939 C CA . MET B 1 162 ? 20.032 50.361 -7.231 1.00 28.47 163 MET A CA 1
ATOM 2940 C C . MET B 1 162 ? 21.388 49.739 -7.580 1.00 25.39 163 MET A C 1
ATOM 2941 O O . MET B 1 162 ? 21.815 49.760 -8.730 1.00 22.71 163 MET A O 1
ATOM 2950 N N . PHE B 1 163 ? 21.987 49.050 -6.617 1.00 25.37 164 PHE A N 1
ATOM 2951 C CA . PHE B 1 163 ? 23.243 48.337 -6.813 1.00 26.45 164 PHE A CA 1
ATOM 2952 C C . PHE B 1 163 ? 23.076 46.856 -6.460 1.00 21.85 164 PHE A C 1
ATOM 2953 O O . PHE B 1 163 ? 22.536 46.502 -5.391 1.00 21.66 164 PHE A O 1
ATOM 2961 N N . LEU B 1 164 ? 23.548 45.994 -7.360 1.00 19.40 165 LEU A N 1
ATOM 2962 C CA . LEU B 1 164 ? 23.637 44.581 -7.162 1.00 20.71 165 LEU A CA 1
ATOM 2963 C C . LEU B 1 164 ? 25.066 44.181 -6.778 1.00 23.32 165 LEU A C 1
ATOM 2964 O O . LEU B 1 164 ? 26.032 44.475 -7.480 1.00 23.64 165 LEU A O 1
ATOM 2969 N N . LEU B 1 165 ? 25.201 43.510 -5.643 1.00 22.85 166 LEU A N 1
ATOM 2970 C CA . LEU B 1 165 ? 26.508 43.051 -5.201 1.00 24.93 166 LEU A CA 1
ATOM 2971 C C . LEU B 1 165 ? 26.911 41.916 -6.121 1.00 22.38 166 LEU A C 1
ATOM 2972 O O . LEU B 1 165 ? 26.075 41.070 -6.439 1.00 20.42 166 LEU A O 1
ATOM 2977 N N . LEU B 1 166 ? 28.210 41.849 -6.414 1.00 22.57 167 LEU A N 1
ATOM 2978 C CA . LEU B 1 166 ? 28.755 40.813 -7.268 1.00 24.23 167 LEU A CA 1
ATOM 2979 C C . LEU B 1 166 ? 29.704 39.908 -6.485 1.00 26.20 167 LEU A C 1
ATOM 2980 O O . LEU B 1 166 ? 30.365 40.325 -5.528 1.00 25.83 167 LEU A O 1
ATOM 2985 N N . GLU B 1 167 ? 29.937 38.735 -7.078 1.00 27.11 168 GLU A N 1
ATOM 2986 C CA . GLU B 1 167 ? 30.944 37.820 -6.581 1.00 33.47 168 GLU A CA 1
ATOM 2987 C C . GLU B 1 167 ? 32.274 38.538 -6.681 1.00 33.38 168 GLU A C 1
ATOM 2988 O O . GLU B 1 167 ? 32.562 39.162 -7.687 1.00 34.94 168 GLU A O 1
ATOM 2994 N N . GLY B 1 168 ? 33.005 38.524 -5.577 1.00 34.70 169 GLY A N 1
ATOM 2995 C CA . GLY B 1 168 ? 34.314 39.164 -5.526 1.00 37.34 169 GLY A CA 1
ATOM 2996 C C . GLY B 1 168 ? 34.287 40.530 -4.842 1.00 37.82 169 GLY A C 1
ATOM 2997 O O . GLY B 1 168 ? 35.357 41.050 -4.556 1.00 37.73 169 GLY A O 1
ATOM 2998 N N A GLY B 1 169 ? 33.092 41.120 -4.645 0.50 34.95 170 GLY A N 1
ATOM 2999 N N B GLY B 1 169 ? 33.102 41.128 -4.617 0.50 34.89 170 GLY A N 1
ATOM 3000 C CA A GLY B 1 169 ? 32.930 42.281 -3.774 0.50 34.90 170 GLY A CA 1
ATOM 3001 C CA B GLY B 1 169 ? 32.965 42.301 -3.758 0.50 34.78 170 GLY A CA 1
ATOM 3002 C C A GLY B 1 169 ? 32.603 43.569 -4.538 0.50 34.72 170 GLY A C 1
ATOM 3003 C C B GLY B 1 169 ? 32.715 43.599 -4.536 0.50 34.64 170 GLY A C 1
ATOM 3004 O O A GLY B 1 169 ? 32.268 44.575 -3.915 0.50 35.88 170 GLY A O 1
ATOM 3005 O O B GLY B 1 169 ? 32.570 44.649 -3.913 0.50 35.67 170 GLY A O 1
ATOM 3006 N N . GLY B 1 170 ? 32.650 43.535 -5.875 1.00 32.83 171 GLY A N 1
ATOM 3007 C CA . GLY B 1 170 ? 32.240 44.676 -6.701 1.00 32.93 171 GLY A CA 1
ATOM 3008 C C . GLY B 1 170 ? 30.702 44.847 -6.721 1.00 31.43 171 GLY A C 1
ATOM 3009 O O . GLY B 1 170 ? 29.939 44.096 -6.081 1.00 28.32 171 GLY A O 1
ATOM 3010 N N . LYS B 1 171 ? 30.255 45.904 -7.400 1.00 29.81 172 LYS A N 1
ATOM 3011 C CA . LYS B 1 171 ? 28.852 46.279 -7.447 1.00 31.62 172 LYS A CA 1
ATOM 3012 C C . LYS B 1 171 ? 28.469 46.576 -8.901 1.00 29.39 172 LYS A C 1
ATOM 3013 O O . LYS B 1 171 ? 29.316 46.993 -9.696 1.00 31.53 172 LYS A O 1
ATOM 3019 N N . TYR B 1 172 ? 27.178 46.462 -9.183 1.00 23.56 173 TYR A N 1
ATOM 3020 C CA . TYR B 1 172 ? 26.679 46.552 -10.557 1.00 24.86 173 TYR A CA 1
ATOM 3021 C C . TYR B 1 172 ? 25.440 47.431 -10.510 1.00 22.87 173 TYR A C 1
ATOM 3022 O O . TYR B 1 172 ? 24.466 47.034 -9.883 1.00 22.85 173 TYR A O 1
ATOM 3031 N N . ARG B 1 173 ? 25.495 48.565 -11.181 1.00 23.97 174 ARG A N 1
ATOM 3032 C CA . ARG B 1 173 ? 24.455 49.583 -11.070 1.00 23.35 174 ARG A CA 1
ATOM 3033 C C . ARG B 1 173 ? 23.290 49.252 -11.997 1.00 22.96 174 ARG A C 1
ATOM 3034 O O . ARG B 1 173 ? 23.480 48.888 -13.161 1.00 22.17 174 ARG A O 1
ATOM 3042 N N . ALA B 1 174 ? 22.082 49.618 -11.544 1.00 22.58 175 ALA A N 1
ATOM 3043 C CA . ALA B 1 174 ? 20.885 49.474 -12.353 1.00 20.71 175 ALA A CA 1
ATOM 3044 C C . ALA B 1 174 ? 19.957 50.642 -12.039 1.00 22.72 175 ALA A C 1
ATOM 3045 O O . ALA B 1 174 ? 20.057 51.269 -10.973 1.00 20.67 175 ALA A O 1
ATOM 3047 N N . GLN B 1 175 ? 19.054 50.908 -12.983 1.00 21.49 176 GLN A N 1
ATOM 3048 C CA . GLN B 1 175 ? 18.062 51.963 -12.836 1.00 22.70 176 GLN A CA 1
ATOM 3049 C C . GLN B 1 175 ? 16.765 51.349 -13.332 1.00 22.60 176 GLN A C 1
ATOM 3050 O O . GLN B 1 175 ? 16.750 50.612 -14.369 1.00 20.06 176 GLN A O 1
ATOM 3056 N N . PHE B 1 176 ? 15.699 51.624 -12.564 1.00 21.32 177 PHE A N 1
ATOM 3057 C CA . PHE B 1 176 ? 14.364 51.147 -12.916 1.00 23.00 177 PHE A CA 1
ATOM 3058 C C . PHE B 1 176 ? 13.390 52.326 -12.943 1.00 24.63 177 PHE A C 1
ATOM 3059 O O . PHE B 1 176 ? 13.497 53.255 -12.129 1.00 24.38 177 PHE A O 1
ATOM 3074 N N . HIS B 1 177 ? 12.450 52.300 -13.907 1.00 22.74 178 HIS A N 1
ATOM 3075 C CA . HIS B 1 177 ? 11.435 53.313 -14.073 1.00 23.26 178 HIS A CA 1
ATOM 3076 C C . HIS B 1 177 ? 10.133 52.549 -14.194 1.00 22.64 178 HIS A C 1
ATOM 3077 O O . HIS B 1 177 ? 9.984 51.804 -15.172 1.00 21.40 178 HIS A O 1
ATOM 3084 N N . THR B 1 178 ? 9.172 52.807 -13.290 1.00 21.03 179 THR A N 1
ATOM 3085 C CA . THR B 1 178 ? 7.914 52.055 -13.298 1.00 20.49 179 THR A CA 1
ATOM 3086 C C . THR B 1 178 ? 6.754 53.036 -13.366 1.00 20.67 179 THR A C 1
ATOM 3087 O O . THR B 1 178 ? 6.770 54.043 -12.667 1.00 20.44 179 THR A O 1
ATOM 3091 N N . SER B 1 179 ? 5.754 52.715 -14.180 1.00 20.13 180 SER A N 1
ATOM 3092 C CA . SER B 1 179 ? 4.469 53.356 -14.216 1.00 22.96 180 SER A CA 1
ATOM 3093 C C . SER B 1 179 ? 3.421 52.418 -13.634 1.00 23.16 180 SER A C 1
ATOM 3094 O O . SER B 1 179 ? 3.265 51.313 -14.126 1.00 21.29 180 SER A O 1
ATOM 3097 N N . TYR B 1 180 ? 2.624 52.935 -12.698 1.00 25.56 181 TYR A N 1
ATOM 3098 C CA . TYR B 1 180 ? 1.697 52.151 -11.900 1.00 28.46 181 TYR A CA 1
ATOM 3099 C C . TYR B 1 180 ? 0.321 52.715 -12.219 1.00 30.12 181 TYR A C 1
ATOM 3100 O O . TYR B 1 180 ? 0.091 53.942 -12.116 1.00 33.60 181 TYR A O 1
ATOM 3109 N N . LYS B 1 181 ? -0.562 51.843 -12.714 1.00 32.57 182 LYS A N 1
ATOM 3110 C CA . LYS B 1 181 ? -1.879 52.222 -13.199 1.00 36.90 182 LYS A CA 1
ATOM 3111 C C . LYS B 1 181 ? -2.978 51.481 -12.413 1.00 42.03 182 LYS A C 1
ATOM 3112 O O . LYS B 1 181 ? -3.283 50.324 -12.717 1.00 41.68 182 LYS A O 1
ATOM 3114 N N . ALA B 1 182 ? -3.591 52.157 -11.410 1.00 44.60 183 ALA A N 1
ATOM 3115 C CA . ALA B 1 182 ? -4.773 51.640 -10.713 1.00 47.91 183 ALA A CA 1
ATOM 3116 C C . ALA B 1 182 ? -5.978 51.591 -11.655 1.00 50.64 183 ALA A C 1
ATOM 3117 O O . ALA B 1 182 ? -6.140 52.465 -12.500 1.00 57.03 183 ALA A O 1
ATOM 3119 N N . LYS B 1 183 ? -6.827 50.573 -11.475 1.00 54.98 184 LYS A N 1
ATOM 3120 C CA . LYS B 1 183 ? -8.037 50.380 -12.272 1.00 56.30 184 LYS A CA 1
ATOM 3121 C C . LYS B 1 183 ? -9.276 51.043 -11.652 1.00 60.83 184 LYS A C 1
ATOM 3122 O O . LYS B 1 183 ? -10.306 51.070 -12.322 1.00 63.78 184 LYS A O 1
ATOM 3128 N N . LYS B 1 184 ? -9.210 51.510 -10.387 1.00 62.44 185 LYS A N 1
ATOM 3129 C CA . LYS B 1 184 ? -10.302 52.204 -9.705 1.00 66.82 185 LYS A CA 1
ATOM 3130 C C . LYS B 1 184 ? -9.872 53.671 -9.483 1.00 69.99 185 LYS A C 1
ATOM 3131 O O . LYS B 1 184 ? -8.627 53.893 -9.531 1.00 62.23 185 LYS A O 1
ATOM 3133 N N . PRO B 1 189 ? -1.419 59.880 -3.498 1.00 71.28 190 PRO A N 1
ATOM 3134 C CA . PRO B 1 189 ? -0.421 60.237 -2.495 1.00 74.11 190 PRO A CA 1
ATOM 3135 C C . PRO B 1 189 ? 0.353 61.484 -2.922 1.00 73.77 190 PRO A C 1
ATOM 3136 O O . PRO B 1 189 ? 0.412 61.791 -4.109 1.00 75.20 190 PRO A O 1
ATOM 3140 N N . GLN B 1 190 ? 0.955 62.190 -1.951 1.00 72.65 191 GLN A N 1
ATOM 3141 C CA . GLN B 1 190 ? 2.064 63.093 -2.238 1.00 68.79 191 GLN A CA 1
ATOM 3142 C C . GLN B 1 190 ? 3.259 62.257 -2.747 1.00 62.43 191 GLN A C 1
ATOM 3143 O O . GLN B 1 190 ? 3.267 61.012 -2.652 1.00 59.31 191 GLN A O 1
ATOM 3145 N N . SER B 1 191 ? 4.286 62.936 -3.301 1.00 57.09 192 SER A N 1
ATOM 3146 C CA . SER B 1 191 ? 5.599 62.314 -3.484 1.00 53.38 192 SER A CA 1
ATOM 3147 C C . SER B 1 191 ? 6.037 61.648 -2.172 1.00 50.86 192 SER A C 1
ATOM 3148 O O . SER B 1 191 ? 5.815 62.215 -1.100 1.00 49.58 192 SER A O 1
ATOM 3151 N N . HIS B 1 192 ? 6.599 60.430 -2.241 1.00 43.90 193 HIS A N 1
ATOM 3152 C CA . HIS B 1 192 ? 7.061 59.734 -1.046 1.00 41.74 193 HIS A CA 1
ATOM 3153 C C . HIS B 1 192 ? 8.128 58.742 -1.501 1.00 37.93 193 HIS A C 1
ATOM 3154 O O . HIS B 1 192 ? 8.475 58.679 -2.699 1.00 35.92 193 HIS A O 1
ATOM 3161 N N . TYR B 1 193 ? 8.675 57.999 -0.540 1.00 37.51 194 TYR A N 1
ATOM 3162 C CA . TYR B 1 193 ? 9.725 57.025 -0.810 1.00 35.81 194 TYR A CA 1
ATOM 3163 C C . TYR B 1 193 ? 9.285 55.663 -0.294 1.00 33.44 194 TYR A C 1
ATOM 3164 O O . TYR B 1 193 ? 8.463 55.583 0.628 1.00 32.32 194 TYR A O 1
ATOM 3173 N N . VAL B 1 194 ? 9.843 54.614 -0.908 1.00 29.95 195 VAL A N 1
ATOM 3174 C CA . VAL B 1 194 ? 9.650 53.258 -0.444 1.00 29.97 195 VAL A CA 1
ATOM 3175 C C . VAL B 1 194 ? 11.031 52.597 -0.340 1.00 30.67 195 VAL A C 1
ATOM 3176 O O . VAL B 1 194 ? 11.653 52.397 -1.358 1.00 26.78 195 VAL A O 1
ATOM 3180 N N . GLU B 1 195 ? 11.417 52.190 0.883 1.00 30.94 196 GLU A N 1
ATOM 3181 C CA . GLU B 1 195 ? 12.631 51.413 1.112 1.00 31.03 196 GLU A CA 1
ATOM 3182 C C . GLU B 1 195 ? 12.330 49.933 0.930 1.00 25.39 196 GLU A C 1
ATOM 3183 O O . GLU B 1 195 ? 11.391 49.426 1.511 1.00 26.55 196 GLU A O 1
ATOM 3189 N N . HIS B 1 196 ? 13.167 49.243 0.151 1.00 24.33 197 HIS A N 1
ATOM 3190 C CA . HIS B 1 196 ? 12.981 47.842 -0.196 1.00 24.16 197 HIS A CA 1
ATOM 3191 C C . HIS B 1 196 ? 14.221 47.048 0.220 1.00 23.76 197 HIS A C 1
ATOM 3192 O O . HIS B 1 196 ? 15.343 47.486 0.017 1.00 22.92 197 HIS A O 1
ATOM 3199 N N . SER B 1 197 ? 14.020 45.843 0.749 1.00 26.82 198 SER A N 1
ATOM 3200 C CA . SER B 1 197 ? 15.122 44.904 0.964 1.00 26.03 198 SER A CA 1
ATOM 3201 C C . SER B 1 197 ? 14.630 43.572 0.439 1.00 26.20 198 SER A C 1
ATOM 3202 O O . SER B 1 197 ? 13.496 43.203 0.678 1.00 29.50 198 SER A O 1
ATOM 3205 N N . ILE B 1 198 ? 15.410 42.933 -0.422 1.00 22.24 199 ILE A N 1
ATOM 3206 C CA . ILE B 1 198 ? 14.976 41.712 -1.055 1.00 19.85 199 ILE A CA 1
ATOM 3207 C C . ILE B 1 198 ? 16.115 40.724 -0.845 1.00 17.50 199 ILE A C 1
ATOM 3208 O O . ILE B 1 198 ? 17.278 41.073 -1.037 1.00 16.01 199 ILE A O 1
ATOM 3213 N N . GLU B 1 199 ? 15.759 39.502 -0.499 1.00 18.74 200 GLU A N 1
ATOM 3214 C CA . GLU B 1 199 ? 16.778 38.468 -0.264 1.00 19.75 200 GLU A CA 1
ATOM 3215 C C . GLU B 1 199 ? 16.438 37.271 -1.143 1.00 18.04 200 GLU A C 1
ATOM 3216 O O . GLU B 1 199 ? 15.318 36.748 -1.054 1.00 16.71 200 GLU A O 1
ATOM 3222 N N . ARG B 1 200 ? 17.460 36.756 -1.851 1.00 17.81 201 ARG A N 1
ATOM 3223 C CA . ARG B 1 200 ? 17.353 35.535 -2.624 1.00 15.83 201 ARG A CA 1
ATOM 3224 C C . ARG B 1 200 ? 18.070 34.394 -1.928 1.00 15.93 201 ARG A C 1
ATOM 3225 O O . ARG B 1 200 ? 19.168 34.598 -1.401 1.00 15.38 201 ARG A O 1
ATOM 3233 N N . THR B 1 201 ? 17.452 33.200 -1.911 1.00 15.73 202 THR A N 1
ATOM 3234 C CA . THR B 1 201 ? 18.058 32.031 -1.272 1.00 17.96 202 THR A CA 1
ATOM 3235 C C . THR B 1 201 ? 17.804 30.776 -2.118 1.00 17.15 202 THR A C 1
ATOM 3236 O O . THR B 1 201 ? 16.867 30.706 -2.901 1.00 17.87 202 THR A O 1
ATOM 3240 N N . ASN B 1 202 ? 18.642 29.752 -1.888 1.00 18.45 203 ASN A N 1
ATOM 3241 C CA . ASN B 1 202 ? 18.383 28.392 -2.305 1.00 19.03 203 ASN A CA 1
ATOM 3242 C C . ASN B 1 202 ? 18.134 28.320 -3.799 1.00 17.64 203 ASN A C 1
ATOM 3243 O O . ASN B 1 202 ? 17.124 27.753 -4.199 1.00 17.56 203 ASN A O 1
ATOM 3248 N N . ASP B 1 203 ? 18.949 29.022 -4.567 1.00 16.66 204 ASP A N 1
ATOM 3249 C CA . ASP B 1 203 ? 18.779 29.160 -6.009 1.00 17.53 204 ASP A CA 1
ATOM 3250 C C . ASP B 1 203 ? 19.733 28.209 -6.742 1.00 18.58 204 ASP A C 1
ATOM 3251 O O . ASP B 1 203 ? 20.962 28.476 -6.813 1.00 15.23 204 ASP A O 1
ATOM 3256 N N . ASP B 1 204 ? 19.164 27.183 -7.398 1.00 17.86 205 ASP A N 1
ATOM 3257 C CA . ASP B 1 204 ? 19.980 26.239 -8.164 1.00 19.04 205 ASP A CA 1
ATOM 3258 C C . ASP B 1 204 ? 19.777 26.422 -9.660 1.00 20.79 205 ASP A C 1
ATOM 3259 O O . ASP B 1 204 ? 20.283 25.592 -10.418 1.00 23.21 205 ASP A O 1
ATOM 3264 N N . GLY B 1 205 ? 19.056 27.478 -10.088 1.00 18.08 206 GLY A N 1
ATOM 3265 C CA . GLY B 1 205 ? 18.759 27.660 -11.516 1.00 19.70 206 GLY A CA 1
ATOM 3266 C C . GLY B 1 205 ? 17.425 27.040 -11.952 1.00 19.10 206 GLY A C 1
ATOM 3267 O O . GLY B 1 205 ? 16.912 27.400 -13.008 1.00 19.50 206 GLY A O 1
ATOM 3268 N N . THR B 1 206 ? 16.871 26.130 -11.151 1.00 18.02 207 THR A N 1
ATOM 3269 C CA . THR B 1 206 ? 15.568 25.537 -11.418 1.00 18.94 207 THR A CA 1
ATOM 3270 C C . THR B 1 206 ? 14.535 25.963 -10.378 1.00 18.09 207 THR A C 1
ATOM 3271 O O . THR B 1 206 ? 13.367 26.154 -10.721 1.00 15.99 207 THR A O 1
ATOM 3275 N N . GLN B 1 207 ? 14.915 25.986 -9.105 1.00 15.89 208 GLN A N 1
ATOM 3276 C CA . GLN B 1 207 ? 14.065 26.605 -8.095 1.00 16.32 208 GLN A CA 1
ATOM 3277 C C . GLN B 1 207 ? 14.896 27.644 -7.357 1.00 14.98 208 GLN A C 1
ATOM 3278 O O . GLN B 1 207 ? 16.171 27.547 -7.302 1.00 14.46 208 GLN A O 1
ATOM 3284 N N . PHE B 1 208 ? 14.165 28.554 -6.715 1.00 13.30 209 PHE A N 1
ATOM 3285 C CA . PHE B 1 208 ? 14.745 29.593 -5.898 1.00 13.55 209 PHE A CA 1
ATOM 3286 C C . PHE B 1 208 ? 13.681 30.164 -4.971 1.00 14.59 209 PHE A C 1
ATOM 3287 O O . PHE B 1 208 ? 12.468 29.955 -5.188 1.00 15.33 209 PHE A O 1
ATOM 3295 N N . GLU B 1 209 ? 14.156 30.870 -3.942 1.00 14.64 210 GLU A N 1
ATOM 3296 C CA . GLU B 1 209 ? 13.275 31.469 -2.943 1.00 16.30 210 GLU A CA 1
ATOM 3297 C C . GLU B 1 209 ? 13.612 32.963 -2.865 1.00 16.39 210 GLU A C 1
ATOM 3298 O O . GLU B 1 209 ? 14.785 33.366 -2.976 1.00 16.61 210 GLU A O 1
ATOM 3304 N N . LEU B 1 210 ? 12.589 33.773 -2.565 1.00 16.12 211 LEU A N 1
ATOM 3305 C CA . LEU B 1 210 ? 12.756 35.198 -2.340 1.00 16.75 211 LEU A CA 1
ATOM 3306 C C . LEU B 1 210 ? 11.969 35.618 -1.113 1.00 15.57 211 LEU A C 1
ATOM 3307 O O . LEU B 1 210 ? 10.917 35.079 -0.818 1.00 13.37 211 LEU A O 1
ATOM 3312 N N . ASN B 1 211 ? 12.410 36.707 -0.495 1.00 16.70 212 ASN A N 1
ATOM 3313 C CA . ASN B 1 211 ? 11.583 37.413 0.489 1.00 18.30 212 ASN A CA 1
ATOM 3314 C C . ASN B 1 211 ? 11.868 38.906 0.386 1.00 18.22 212 ASN A C 1
ATOM 3315 O O . ASN B 1 211 ? 12.919 39.311 -0.084 1.00 19.28 212 ASN A O 1
ATOM 3320 N N . GLU B 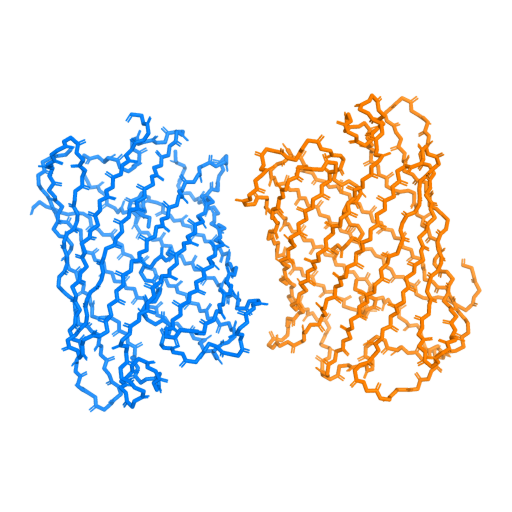1 212 ? 10.879 39.717 0.760 1.00 17.92 213 GLU A N 1
ATOM 3321 C CA . GLU B 1 212 ? 11.065 41.146 0.587 1.00 21.31 213 GLU A CA 1
ATOM 3322 C C . GLU B 1 212 ? 10.343 41.841 1.720 1.00 22.34 213 GLU A C 1
ATOM 3323 O O . GLU B 1 212 ? 9.316 41.337 2.160 1.00 22.94 213 GLU A O 1
ATOM 3329 N N . HIS B 1 213 ? 10.959 42.922 2.217 1.00 24.03 214 HIS A N 1
ATOM 3330 C CA . HIS B 1 213 ? 10.344 43.800 3.194 1.00 27.55 214 HIS A CA 1
ATOM 3331 C C . HIS B 1 213 ? 10.425 45.228 2.669 1.00 29.64 214 HIS A C 1
ATOM 3332 O O . HIS B 1 213 ? 11.547 45.671 2.320 1.00 27.10 214 HIS A O 1
ATOM 3339 N N . ALA B 1 214 ? 9.256 45.926 2.670 1.00 26.56 215 ALA A N 1
ATOM 3340 C CA . ALA B 1 214 ? 9.146 47.248 2.062 1.00 24.30 215 ALA A CA 1
ATOM 3341 C C . ALA B 1 214 ? 8.366 48.154 2.986 1.00 24.88 215 ALA A C 1
ATOM 3342 O O . ALA B 1 214 ? 7.322 47.757 3.516 1.00 26.11 215 ALA A O 1
ATOM 3344 N N . VAL B 1 215 ? 8.913 49.357 3.206 1.00 25.61 216 VAL A N 1
ATOM 3345 C CA . VAL B 1 215 ? 8.383 50.332 4.131 1.00 28.06 216 VAL A CA 1
ATOM 3346 C C . VAL B 1 215 ? 8.308 51.686 3.392 1.00 28.60 216 VAL A C 1
ATOM 3347 O O . VAL B 1 215 ? 9.297 52.116 2.823 1.00 27.09 216 VAL A O 1
ATOM 3351 N N . ALA B 1 216 ? 7.167 52.391 3.486 1.00 31.31 217 ALA A N 1
ATOM 3352 C CA . ALA B 1 216 ? 6.990 53.732 2.906 1.00 33.65 217 ALA A CA 1
ATOM 3353 C C . ALA B 1 216 ? 7.370 54.788 3.925 1.00 35.69 217 ALA A C 1
ATOM 3354 O O . ALA B 1 216 ? 6.994 54.587 5.058 1.00 40.53 217 ALA A O 1
ATOM 3356 N N . ARG B 1 217 ? 8.076 55.866 3.524 1.00 37.81 218 ARG A N 1
ATOM 3357 C CA . ARG B 1 217 ? 8.251 57.094 4.335 1.00 44.89 218 ARG A CA 1
ATOM 3358 C C . ARG B 1 217 ? 8.139 58.384 3.497 1.00 44.18 218 ARG A C 1
ATOM 3359 O O . ARG B 1 217 ? 8.039 58.320 2.282 1.00 39.45 218 ARG A O 1
ATOM 3367 N N . LEU B 1 218 ? 8.280 59.565 4.121 1.00 50.83 219 LEU A N 1
ATOM 3368 C CA . LEU B 1 218 ? 8.005 60.864 3.497 1.00 53.51 219 LEU A CA 1
ATOM 3369 C C . LEU B 1 218 ? 9.235 61.461 2.784 1.00 51.03 219 LEU A C 1
ATOM 3370 O O . LEU B 1 218 ? 10.353 61.331 3.328 1.00 52.97 219 LEU A O 1
#